Protein 2FFJ (pdb70)

Sequence (530 aa):
PSCLLGRVYYEAKLVTDDEDLISQCVDESLKILAENINAHLATRIHRRVYEILGVEDPYAEVKARANEVARQVLPLAKEIVEGSDDPFKTAVIVSIVGNNFDYVVEEEFRDFLKRKVQEGLKINDTERIKELSSGKVVYLTDNAGEIFFDTLLKEIKRRCEKLTAVVRGRPIISDATIEDARLARVDKIADELLTNGKGAIGIIDELPDETRKALEEADLIVAKGANYECLSLKPIAFLLTAKCEPVARDIGVNVGDVAKVVECPSCLLGRVYYEAKLVTDDEDLISQCVDESLKILAENINAHLATRIHRRVYEILGVEDPYAEVKARANEVARQVLPLAKEIVEGSDDPFKTAVIVSIVGNNFHKVVEEEFRDFLKRKVQEGLKINDTERIKELSSGKVVYLTDNAGEIFFDTLLKEIKRRCEKLTAVVRGRPIISDATIEDARLARVDKIADELLTNGKGAIGIIDELPDETRKALEEADLIVAKGANYECLSDGSLKPIAFLLTAKCEPVARDIGVNVGDVAKVVE

InterPro domains:
  IPR002791 Damage-control phosphatase ARMT1-like, metal-binding domain [PF01937] (5-283)
  IPR014444 Damage-control phosphatase PH1575-like [PIRSF006593] (1-286)
  IPR036075 Damage-control phosphatase ARMT1-like, metal-binding domain superfamily [SSF111321] (7-285)
  IPR053682 Damage-control phosphatase [NF041594] (1-286)

B-factor: mean 51.16, std 8.53, range [28.58, 120.15]

CATH classification: 1.10.8.380 (+2 more: 1.10.285.20, 3.40.50.10880)

Organism: Archaeoglobus fulgidus (strain ATCC 49558 / DSM 4304 / JCM 9628 / NBRC 100126 / VC-16) (NCBI:txid224325)

Radius of gyration: 25.22 Å; Cα contacts (8 Å, |Δi|>4): 1005; chains: 2; bounding box: 49×63×75 Å

Solvent-accessible surface area: 22291 Å² total

Structure (mmCIF, N/CA/C/O backbone):
data_2FFJ
#
_entry.id   2FFJ
#
_cell.length_a   68.806
_cell.length_b   80.677
_cell.length_c   120.868
_cell.angle_alpha   90.000
_cell.angle_beta   90.000
_cell.angle_gamma   90.000
#
_symmetry.space_group_name_H-M   'P 21 21 21'
#
loop_
_entity.id
_entity.type
_entity.pdbx_description
1 polymer 'conserved hypothetical protein'
2 non-polymer 'CHLORIDE ION'
3 non-polymer 'SULFATE ION'
4 water water
#
loop_
_atom_site.group_PDB
_atom_site.id
_atom_site.type_symbol
_atom_site.label_atom_id
_atom_site.label_alt_id
_atom_site.label_comp_id
_atom_site.label_asym_id
_atom_site.label_entity_id
_atom_site.label_seq_id
_atom_site.pdbx_PDB_ins_code
_atom_site.Cartn_x
_atom_site.Cartn_y
_atom_site.Cartn_z
_atom_site.occupancy
_atom_site.B_iso_or_equiv
_atom_site.auth_seq_id
_atom_site.auth_comp_id
_atom_site.auth_asym_id
_atom_site.auth_atom_id
_atom_site.pdbx_PDB_model_num
ATOM 1 C C . CYS A 1 19 ? 6.645 4.083 90.944 1.00 65.38 7 CYS A C 1
ATOM 2 O O . CYS A 1 19 ? 7.497 4.126 91.842 1.00 66.91 7 CYS A O 1
ATOM 3 N N . PRO A 1 20 ? 6.430 2.984 90.190 1.00 64.58 8 PRO A N 1
ATOM 4 C CA . PRO A 1 20 ? 5.877 3.037 88.814 1.00 62.36 8 PRO A CA 1
ATOM 5 C C . PRO A 1 20 ? 4.439 3.583 88.797 1.00 61.44 8 PRO A C 1
ATOM 6 O O . PRO A 1 20 ? 4.132 4.531 88.076 1.00 59.49 8 PRO A O 1
ATOM 10 N N . SER A 1 21 ? 3.566 2.997 89.611 1.00 60.84 9 SER A N 1
ATOM 11 C CA . SER A 1 21 ? 2.224 3.547 89.811 1.00 59.17 9 SER A CA 1
ATOM 12 C C . SER A 1 21 ? 2.245 5.012 90.338 1.00 57.62 9 SER A C 1
ATOM 13 O O . SER A 1 21 ? 1.686 5.884 89.684 1.00 58.03 9 SER A O 1
ATOM 16 N N . CYS A 1 22 ? 2.884 5.262 91.487 1.00 55.39 10 CYS A N 1
ATOM 17 C CA . CYS A 1 22 ? 3.067 6.609 92.073 1.00 57.35 10 CYS A CA 1
ATOM 18 C C . CYS A 1 22 ? 3.628 7.591 91.074 1.00 54.33 10 CYS A C 1
ATOM 19 O O . CYS A 1 22 ? 3.206 8.736 91.023 1.00 54.14 10 CYS A O 1
ATOM 22 N N . LEU A 1 23 ? 4.610 7.136 90.300 1.00 53.60 11 LEU A N 1
ATOM 23 C CA . LEU A 1 23 ? 5.225 7.954 89.250 1.00 52.40 11 LEU A CA 1
ATOM 24 C C . LEU A 1 23 ? 4.164 8.467 88.310 1.00 51.43 11 LEU A C 1
ATOM 25 O O . LEU A 1 23 ? 4.089 9.656 88.023 1.00 51.09 11 LEU A O 1
ATOM 30 N N . LEU A 1 24 ? 3.302 7.567 87.871 1.00 51.45 12 LEU A N 1
ATOM 31 C CA . LEU A 1 24 ? 2.295 7.918 86.905 1.00 49.96 12 LEU A CA 1
ATOM 32 C C . LEU A 1 24 ? 1.350 8.911 87.518 1.00 48.49 12 LEU A C 1
ATOM 33 O O . LEU A 1 24 ? 0.970 9.841 86.832 1.00 48.82 12 LEU A O 1
ATOM 38 N N . GLY A 1 25 ? 1.000 8.743 88.793 1.00 46.90 13 GLY A N 1
ATOM 39 C CA . GLY A 1 25 ? 0.170 9.724 89.496 1.00 48.49 13 GLY A CA 1
ATOM 40 C C . GLY A 1 25 ? 0.869 11.061 89.593 1.00 49.35 13 GLY A C 1
ATOM 41 O O . GLY A 1 25 ? 0.273 12.117 89.464 1.00 50.81 13 GLY A O 1
ATOM 42 N N . ARG A 1 26 ? 2.159 11.005 89.816 1.00 50.05 14 ARG A N 1
ATOM 43 C CA . ARG A 1 26 ? 2.957 12.213 89.943 1.00 52.57 14 ARG A CA 1
ATOM 44 C C . ARG A 1 26 ? 3.018 12.960 88.612 1.00 50.67 14 ARG A C 1
ATOM 45 O O . ARG A 1 26 ? 2.992 14.178 88.586 1.00 52.64 14 ARG A O 1
ATOM 53 N N . VAL A 1 27 ? 3.051 12.225 87.511 1.00 49.71 15 VAL A N 1
ATOM 54 C CA . VAL A 1 27 ? 3.017 12.847 86.169 1.00 49.70 15 VAL A CA 1
ATOM 55 C C . VAL A 1 27 ? 1.748 13.632 85.948 1.00 48.99 15 VAL A C 1
ATOM 56 O O . VAL A 1 27 ? 1.775 14.763 85.473 1.00 48.94 15 VAL A O 1
ATOM 60 N N . TYR A 1 28 ? 0.642 13.039 86.362 1.00 49.16 16 TYR A N 1
ATOM 61 C CA . TYR A 1 28 ? -0.642 13.688 86.262 1.00 48.37 16 TYR A CA 1
ATOM 62 C C . TYR A 1 28 ? -0.704 14.963 87.103 1.00 48.04 16 TYR A C 1
ATOM 63 O O . TYR A 1 28 ? -1.168 15.996 86.608 1.00 48.34 16 TYR A O 1
ATOM 72 N N . TYR A 1 29 ? -0.214 14.880 88.338 1.00 46.94 17 TYR A N 1
ATOM 73 C CA . TYR A 1 29 ? -0.106 16.023 89.268 1.00 47.65 17 TYR A CA 1
ATOM 74 C C . TYR A 1 29 ? 0.712 17.206 88.732 1.00 47.58 17 TYR A C 1
ATOM 75 O O . TYR A 1 29 ? 0.224 18.323 88.755 1.00 47.87 17 TYR A O 1
ATOM 84 N N . GLU A 1 30 ? 1.936 16.945 88.268 1.00 47.39 18 GLU A N 1
ATOM 85 C CA . GLU A 1 30 ? 2.806 17.934 87.575 1.00 49.10 18 GLU A CA 1
ATOM 86 C C . GLU A 1 30 ? 2.134 18.643 86.421 1.00 49.54 18 GLU A C 1
ATOM 87 O O . GLU A 1 30 ? 2.198 19.867 86.279 1.00 52.60 18 GLU A O 1
ATOM 93 N N . ALA A 1 31 ? 1.570 17.850 85.540 1.00 48.44 19 ALA A N 1
ATOM 94 C CA . ALA A 1 31 ? 0.900 18.387 84.398 1.00 48.61 19 ALA A CA 1
ATOM 95 C C . ALA A 1 31 ? -0.203 19.352 84.869 1.00 45.93 19 ALA A C 1
ATOM 96 O O . ALA A 1 31 ? -0.291 20.486 84.399 1.00 44.92 19 ALA A O 1
ATOM 98 N N . LYS A 1 32 ? -0.985 18.919 85.847 1.00 44.82 20 LYS A N 1
ATOM 99 C CA . LYS A 1 32 ? -2.059 19.744 86.391 1.00 44.53 20 LYS A CA 1
ATOM 100 C C . LYS A 1 32 ? -1.564 20.981 87.145 1.00 43.91 20 LYS A C 1
ATOM 101 O O . LYS A 1 32 ? -2.289 21.977 87.260 1.00 45.36 20 LYS A O 1
ATOM 105 N N . LEU A 1 33 ? -0.331 20.956 87.624 1.00 45.93 21 LEU A N 1
ATOM 106 C CA . LEU A 1 33 ? 0.271 22.182 88.174 1.00 46.91 21 LEU A CA 1
ATOM 107 C C . LEU A 1 33 ? 0.465 23.253 87.106 1.00 45.95 21 LEU A C 1
ATOM 108 O O . LEU A 1 33 ? 0.371 24.436 87.404 1.00 46.43 21 LEU A O 1
ATOM 113 N N . VAL A 1 34 ? 0.766 22.830 85.882 1.00 46.73 22 VAL A N 1
ATOM 114 C CA . VAL A 1 34 ? 1.130 23.740 84.805 1.00 46.97 22 VAL A CA 1
ATOM 115 C C . VAL A 1 34 ? -0.072 24.157 83.988 1.00 47.69 22 VAL A C 1
ATOM 116 O O . VAL A 1 34 ? -0.232 25.332 83.698 1.00 48.99 22 VAL A O 1
ATOM 120 N N . THR A 1 35 ? -0.907 23.197 83.608 1.00 49.08 23 THR A N 1
ATOM 121 C CA . THR A 1 35 ? -1.877 23.425 82.550 1.00 50.15 23 THR A CA 1
ATOM 122 C C . THR A 1 35 ? -3.220 22.771 82.787 1.00 51.51 23 THR A C 1
ATOM 123 O O . THR A 1 35 ? -3.364 21.835 83.580 1.00 51.71 23 THR A O 1
ATOM 127 N N . ASP A 1 36 ? -4.194 23.256 82.033 1.00 52.76 24 ASP A N 1
ATOM 128 C CA . ASP A 1 36 ? -5.523 22.649 81.983 1.00 54.47 24 ASP A CA 1
ATOM 129 C C . ASP A 1 36 ? -5.845 21.947 80.666 1.00 52.30 24 ASP A C 1
ATOM 130 O O . ASP A 1 36 ? -6.856 21.294 80.573 1.00 51.78 24 ASP A O 1
ATOM 135 N N . ASP A 1 37 ? -4.987 22.090 79.657 1.00 51.40 25 ASP A N 1
ATOM 136 C CA . ASP A 1 37 ? -5.219 21.449 78.371 1.00 50.35 25 ASP A CA 1
ATOM 137 C C . ASP A 1 37 ? -5.211 19.917 78.584 1.00 47.82 25 ASP A C 1
ATOM 138 O O . ASP A 1 37 ? -4.215 19.320 78.996 1.00 46.95 25 ASP A O 1
ATOM 143 N N . GLU A 1 38 ? -6.345 19.294 78.310 1.00 46.51 26 GLU A N 1
ATOM 144 C CA . GLU A 1 38 ? -6.454 17.874 78.522 1.00 46.62 26 GLU A CA 1
ATOM 145 C C . GLU A 1 38 ? -5.627 17.123 77.495 1.00 45.35 26 GLU A C 1
ATOM 146 O O . GLU A 1 38 ? -5.037 16.099 77.823 1.00 47.70 26 GLU A O 1
ATOM 152 N N . ASP A 1 39 ? -5.537 17.659 76.281 1.00 45.38 27 ASP A N 1
ATOM 153 C CA . ASP A 1 39 ? -4.630 17.126 75.273 1.00 45.74 27 ASP A CA 1
ATOM 154 C C . ASP A 1 39 ? -3.200 16.998 75.800 1.00 46.23 27 ASP A C 1
ATOM 155 O O . ASP A 1 39 ? -2.612 15.924 75.737 1.00 47.28 27 ASP A O 1
ATOM 160 N N . LEU A 1 40 ? -2.664 18.052 76.388 1.00 47.45 28 LEU A N 1
ATOM 161 C CA . LEU A 1 40 ? -1.314 17.991 76.943 1.00 47.70 28 LEU A CA 1
ATOM 162 C C . LEU A 1 40 ? -1.214 17.047 78.123 1.00 47.96 28 LEU A C 1
ATOM 163 O O . LEU A 1 40 ? -0.228 16.321 78.269 1.00 49.38 28 LEU A O 1
ATOM 168 N N . ILE A 1 41 ? -2.191 17.108 79.012 1.00 47.04 29 ILE A N 1
ATOM 169 C CA . ILE A 1 41 ? -2.130 16.263 80.198 1.00 48.77 29 ILE A CA 1
ATOM 170 C C . ILE A 1 41 ? -2.128 14.806 79.788 1.00 48.30 29 ILE A C 1
ATOM 171 O O . ILE A 1 41 ? -1.292 14.019 80.244 1.00 47.56 29 ILE A O 1
ATOM 176 N N . SER A 1 42 ? -3.040 14.449 78.898 1.00 48.26 30 SER A N 1
ATOM 177 C CA . SER A 1 42 ? -3.127 13.055 78.491 1.00 48.91 30 SER A CA 1
ATOM 178 C C . SER A 1 42 ? -1.905 12.672 77.625 1.00 48.69 30 SER A C 1
ATOM 179 O O . SER A 1 42 ? -1.425 11.541 77.675 1.00 50.89 30 SER A O 1
ATOM 182 N N . GLN A 1 43 ? -1.360 13.615 76.874 1.00 46.98 31 GLN A N 1
ATOM 183 C CA . GLN A 1 43 ? -0.133 13.330 76.161 1.00 46.53 31 GLN A CA 1
ATOM 184 C C . GLN A 1 43 ? 1.005 13.001 77.159 1.00 47.27 31 GLN A C 1
ATOM 185 O O . GLN A 1 43 ? 1.779 12.058 76.955 1.00 48.90 31 GLN A O 1
ATOM 191 N N . CYS A 1 44 ? 1.092 13.745 78.248 1.00 44.65 32 CYS A N 1
ATOM 192 C CA . CYS A 1 44 ? 2.069 13.425 79.279 1.00 46.50 32 CYS A CA 1
ATOM 193 C C . CYS A 1 44 ? 1.887 12.011 79.830 1.00 47.86 32 CYS A C 1
ATOM 194 O O . CYS A 1 44 ? 2.824 11.230 79.900 1.00 49.65 32 CYS A O 1
ATOM 197 N N . VAL A 1 45 ? 0.673 11.680 80.213 1.00 47.99 33 VAL A N 1
ATOM 198 C CA . VAL A 1 45 ? 0.422 10.406 80.839 1.00 46.56 33 VAL A CA 1
ATOM 199 C C . VAL A 1 45 ? 0.640 9.320 79.815 1.00 45.38 33 VAL A C 1
ATOM 200 O O . VAL A 1 45 ? 1.192 8.298 80.130 1.00 45.42 33 VAL A O 1
ATOM 204 N N . ASP A 1 46 ? 0.200 9.537 78.588 1.00 46.06 34 ASP A N 1
ATOM 205 C CA . ASP A 1 46 ? 0.284 8.500 77.563 1.00 47.83 34 ASP A CA 1
ATOM 206 C C . ASP A 1 46 ? 1.713 8.194 77.151 1.00 48.89 34 ASP A C 1
ATOM 207 O O . ASP A 1 46 ? 2.112 7.019 77.040 1.00 50.69 34 ASP A O 1
ATOM 212 N N . GLU A 1 47 ? 2.505 9.235 76.978 1.00 49.68 35 GLU A N 1
ATOM 213 C CA . GLU A 1 47 ? 3.911 9.047 76.694 1.00 50.88 35 GLU A CA 1
ATOM 214 C C . GLU A 1 47 ? 4.687 8.438 77.853 1.00 50.64 35 GLU A C 1
ATOM 215 O O . GLU A 1 47 ? 5.621 7.678 77.621 1.00 50.41 35 GLU A O 1
ATOM 221 N N . SER A 1 48 ? 4.268 8.720 79.085 1.00 48.87 36 SER A N 1
ATOM 222 C CA . SER A 1 48 ? 4.845 8.073 80.249 1.00 50.45 36 SER A CA 1
ATOM 223 C C . SER A 1 48 ? 4.517 6.590 80.281 1.00 49.59 36 SER A C 1
ATOM 224 O O . SER A 1 48 ? 5.394 5.776 80.553 1.00 50.98 36 SER A O 1
ATOM 227 N N . LEU A 1 49 ? 3.277 6.241 79.978 1.00 48.63 37 LEU A N 1
ATOM 228 C CA . LEU A 1 49 ? 2.877 4.831 79.916 1.00 49.73 37 LEU A CA 1
ATOM 229 C C . LEU A 1 49 ? 3.716 4.059 78.915 1.00 48.20 37 LEU A C 1
ATOM 230 O O . LEU A 1 49 ? 4.126 2.926 79.145 1.00 48.32 37 LEU A O 1
ATOM 235 N N . LYS A 1 50 ? 3.944 4.682 77.779 1.00 46.72 38 LYS A N 1
ATOM 236 C CA . LYS A 1 50 ? 4.752 4.056 76.730 1.00 48.58 38 LYS A CA 1
ATOM 237 C C . LYS A 1 50 ? 6.178 3.729 77.203 1.00 46.39 38 LYS A C 1
ATOM 238 O O . LYS A 1 50 ? 6.711 2.659 76.944 1.00 46.37 38 LYS A O 1
ATOM 242 N N . ILE A 1 51 ? 6.767 4.648 77.946 1.00 46.33 39 ILE A N 1
ATOM 243 C CA . ILE A 1 51 ? 8.124 4.458 78.442 1.00 46.60 39 ILE A CA 1
ATOM 244 C C . ILE A 1 51 ? 8.171 3.416 79.552 1.00 47.90 39 ILE A C 1
ATOM 245 O O . ILE A 1 51 ? 9.065 2.574 79.548 1.00 51.27 39 ILE A O 1
ATOM 250 N N . LEU A 1 52 ? 7.194 3.425 80.458 1.00 47.27 40 LEU A N 1
ATOM 251 C CA . LEU A 1 52 ? 7.119 2.411 81.498 1.00 47.59 40 LEU A CA 1
ATOM 252 C C . LEU A 1 52 ? 6.986 1.020 80.910 1.00 46.48 40 LEU A C 1
ATOM 253 O O . LEU A 1 52 ? 7.638 0.094 81.380 1.00 44.93 40 LEU A O 1
ATOM 258 N N . ALA A 1 53 ? 6.167 0.903 79.867 1.00 47.82 41 ALA A N 1
ATOM 259 C CA . ALA A 1 53 ? 5.908 -0.365 79.181 1.00 48.48 41 ALA A CA 1
ATOM 260 C C . ALA A 1 53 ? 7.143 -0.943 78.520 1.00 49.76 41 ALA A C 1
ATOM 261 O O . ALA A 1 53 ? 7.367 -2.154 78.560 1.00 49.40 41 ALA A O 1
ATOM 263 N N . GLU A 1 54 ? 7.916 -0.076 77.875 1.00 52.14 42 GLU A N 1
ATOM 264 C CA . GLU A 1 54 ? 9.178 -0.484 77.244 1.00 53.10 42 GLU A CA 1
ATOM 265 C C . GLU A 1 54 ? 10.263 -0.890 78.267 1.00 54.07 42 GLU A C 1
ATOM 266 O O . GLU A 1 54 ? 10.927 -1.880 78.061 1.00 55.13 42 GLU A O 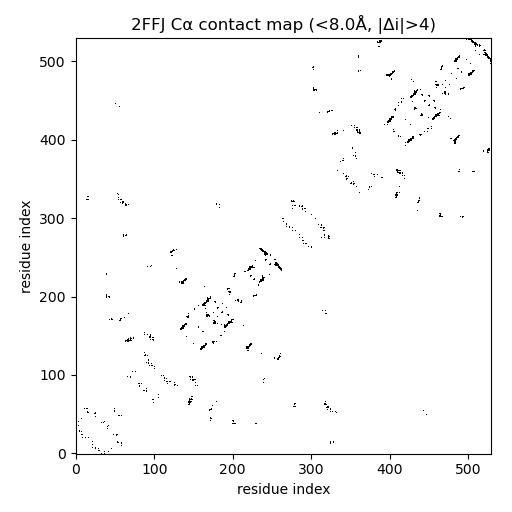1
ATOM 268 N N . ASN A 1 55 ? 10.426 -0.166 79.374 1.00 56.31 43 ASN A N 1
ATOM 269 C CA . ASN A 1 55 ? 11.541 -0.449 80.318 1.00 55.84 43 ASN A CA 1
ATOM 270 C C . ASN A 1 55 ? 11.102 -0.964 81.698 1.00 55.60 43 ASN A C 1
ATOM 271 O O . ASN A 1 55 ? 11.019 -2.180 81.920 1.00 55.17 43 ASN A O 1
ATOM 273 N N . ILE A 1 61 ? 10.767 2.155 90.587 1.00 62.54 49 ILE A N 1
ATOM 274 C CA . ILE A 1 61 ? 11.259 2.793 89.350 1.00 63.86 49 ILE A CA 1
ATOM 275 C C . ILE A 1 61 ? 12.711 3.271 89.497 1.00 65.06 49 ILE A C 1
ATOM 276 O O . ILE A 1 61 ? 13.072 3.952 90.454 1.00 66.40 49 ILE A O 1
ATOM 278 N N . ASN A 1 62 ? 13.532 2.874 88.533 1.00 65.44 50 ASN A N 1
ATOM 279 C CA . ASN A 1 62 ? 14.914 3.341 88.337 1.00 64.27 50 ASN A CA 1
ATOM 280 C C . ASN A 1 62 ? 15.050 4.897 88.378 1.00 62.96 50 ASN A C 1
ATOM 281 O O . ASN A 1 62 ? 14.080 5.612 88.118 1.00 61.19 50 ASN A O 1
ATOM 286 N N . ALA A 1 63 ? 16.231 5.421 88.728 1.00 61.87 51 ALA A N 1
ATOM 287 C CA . ALA A 1 63 ? 16.487 6.886 88.653 1.00 60.14 51 ALA A CA 1
ATOM 288 C C . ALA A 1 63 ? 16.572 7.352 87.198 1.00 58.76 51 ALA A C 1
ATOM 289 O O . ALA A 1 63 ? 16.014 8.393 86.854 1.00 59.55 51 ALA A O 1
ATOM 291 N N . HIS A 1 64 ? 17.253 6.564 86.353 1.00 56.13 52 HIS A N 1
ATOM 292 C CA . HIS A 1 64 ? 17.356 6.857 84.910 1.00 53.08 52 HIS A CA 1
ATOM 293 C C . HIS A 1 64 ? 15.958 6.891 84.273 1.00 50.67 52 HIS A C 1
ATOM 294 O O . HIS A 1 64 ? 15.681 7.779 83.494 1.00 48.40 52 HIS A O 1
ATOM 297 N N . LEU A 1 65 ? 15.072 5.970 84.641 1.00 49.33 53 LEU A N 1
ATOM 298 C CA . LEU A 1 65 ? 13.733 5.958 84.062 1.00 48.70 53 LEU A CA 1
ATOM 299 C C . LEU A 1 65 ? 12.865 7.138 84.534 1.00 48.53 53 LEU A C 1
ATOM 300 O O . LEU A 1 65 ? 12.263 7.842 83.711 1.00 47.52 53 LEU A O 1
ATOM 305 N N . ALA A 1 66 ? 12.799 7.372 85.845 1.00 47.66 54 ALA A N 1
ATOM 306 C CA . ALA A 1 66 ? 12.015 8.496 86.342 1.00 47.72 54 ALA A CA 1
ATOM 307 C C . ALA A 1 66 ? 12.536 9.821 85.738 1.00 47.39 54 ALA A C 1
ATOM 308 O O . ALA A 1 66 ? 11.756 10.705 85.342 1.00 45.98 54 ALA A O 1
ATOM 310 N N . THR A 1 67 ? 13.860 9.952 85.651 1.00 45.89 55 THR A N 1
ATOM 311 C CA . THR A 1 67 ? 14.422 11.164 85.090 1.00 44.39 55 THR A CA 1
ATOM 312 C C . THR A 1 67 ? 13.973 11.328 83.642 1.00 46.46 55 THR A C 1
ATOM 313 O O . THR A 1 67 ? 13.452 12.374 83.240 1.00 47.46 55 THR A O 1
ATOM 317 N N . ARG A 1 68 ? 14.173 10.274 82.863 1.00 45.93 56 ARG A N 1
ATOM 318 C CA . ARG A 1 68 ? 13.751 10.265 81.469 1.00 46.19 56 ARG A CA 1
ATOM 319 C C . ARG A 1 68 ? 12.261 10.640 81.319 1.00 46.75 56 ARG A C 1
ATOM 320 O O . ARG A 1 68 ? 11.898 11.430 80.455 1.00 45.18 56 ARG A O 1
ATOM 328 N N . ILE A 1 69 ? 11.415 10.094 82.180 1.00 46.66 57 ILE A N 1
ATOM 329 C CA . ILE A 1 69 ? 9.989 10.368 82.107 1.00 47.10 57 ILE A CA 1
ATOM 330 C C . ILE A 1 69 ? 9.644 11.825 82.456 1.00 47.44 57 ILE A C 1
ATOM 331 O O . ILE A 1 69 ? 8.899 12.475 81.721 1.00 47.06 57 ILE A O 1
ATOM 336 N N . HIS A 1 70 ? 10.165 12.335 83.568 1.00 47.98 58 HIS A N 1
ATOM 337 C CA . HIS A 1 70 ? 9.916 13.743 83.930 1.00 47.07 58 HIS A CA 1
ATOM 338 C C . HIS A 1 70 ? 10.427 14.720 82.890 1.00 46.85 58 HIS A C 1
ATOM 339 O O . HIS A 1 70 ? 9.764 15.695 82.557 1.00 47.53 58 HIS A O 1
ATOM 346 N N . ARG A 1 71 ? 11.607 14.461 82.360 1.00 46.24 59 ARG A N 1
ATOM 347 C CA . ARG A 1 71 ? 12.112 15.332 81.328 1.00 46.20 59 ARG A CA 1
ATOM 348 C C . ARG A 1 71 ? 11.182 15.341 80.119 1.00 47.72 59 ARG A C 1
ATOM 349 O O . ARG A 1 71 ? 10.879 16.394 79.560 1.00 50.62 59 ARG A O 1
ATOM 357 N N . ARG A 1 72 ? 10.703 14.182 79.714 1.00 47.40 60 ARG A N 1
ATOM 358 C CA . ARG A 1 72 ? 9.832 14.182 78.560 1.00 49.18 60 ARG A CA 1
ATOM 359 C C . ARG A 1 72 ? 8.552 14.959 78.876 1.00 47.89 60 ARG A C 1
ATOM 360 O O . ARG A 1 72 ? 8.092 15.749 78.087 1.00 49.31 60 ARG A O 1
ATOM 368 N N . VAL A 1 73 ? 8.024 14.784 80.072 1.00 48.18 61 VAL A N 1
ATOM 369 C CA . VAL A 1 73 ? 6.795 15.444 80.461 1.00 47.06 61 VAL A CA 1
ATOM 370 C C . VAL A 1 73 ? 6.968 16.961 80.524 1.00 46.70 61 VAL A C 1
ATOM 371 O O . VAL A 1 73 ? 6.079 17.720 80.133 1.00 46.34 61 VAL A O 1
ATOM 375 N N . TYR A 1 74 ? 8.100 17.418 81.031 1.00 46.44 62 TYR A N 1
ATOM 376 C CA . TYR A 1 74 ? 8.329 18.850 81.064 1.00 46.12 62 TYR A CA 1
ATOM 377 C C . TYR A 1 74 ? 8.442 19.383 79.648 1.00 45.67 62 TYR A C 1
ATOM 378 O O . TYR A 1 74 ? 8.017 20.513 79.372 1.00 45.24 62 TYR A O 1
ATOM 387 N N . GLU A 1 75 ? 9.032 18.593 78.758 1.00 45.66 63 GLU A N 1
ATOM 388 C CA . GLU A 1 75 ? 9.182 19.023 77.379 1.00 47.31 63 GLU A CA 1
ATOM 389 C C . GLU A 1 75 ? 7.777 19.179 76.749 1.00 45.94 63 GLU A C 1
ATOM 390 O O . GLU A 1 75 ? 7.494 20.167 76.098 1.00 45.14 63 GLU A O 1
ATOM 394 N N . ILE A 1 76 ? 6.893 18.212 76.958 1.00 44.30 64 ILE A N 1
ATOM 395 C CA . ILE A 1 76 ? 5.572 18.299 76.372 1.00 44.43 64 ILE A CA 1
ATOM 396 C C . ILE A 1 76 ? 4.833 19.526 76.892 1.00 44.82 64 ILE A C 1
ATOM 397 O O . ILE A 1 76 ? 4.104 20.178 76.153 1.00 44.76 64 ILE A O 1
ATOM 402 N N . LEU A 1 77 ? 5.019 19.817 78.171 1.00 43.62 65 LEU A N 1
ATOM 403 C CA . LEU A 1 77 ? 4.354 20.947 78.814 1.00 44.33 65 LEU A CA 1
ATOM 404 C C . LEU A 1 77 ? 5.050 22.265 78.537 1.00 43.14 65 LEU A C 1
ATOM 405 O O . LEU A 1 77 ? 4.505 23.308 78.838 1.00 45.19 65 LEU A O 1
ATOM 410 N N . GLY A 1 78 ? 6.249 22.229 77.977 1.00 42.89 66 GLY A N 1
ATOM 411 C CA . GLY A 1 78 ? 6.990 23.457 77.729 1.00 43.37 66 GLY A CA 1
ATOM 412 C C . GLY A 1 78 ? 7.323 24.217 79.007 1.00 43.22 66 GLY A C 1
ATOM 413 O O . GLY A 1 78 ? 7.347 25.437 79.028 1.00 42.40 66 GLY A O 1
ATOM 414 N N . VAL A 1 79 ? 7.590 23.483 80.073 1.00 44.99 67 VAL A N 1
ATOM 415 C CA . VAL A 1 79 ? 7.844 24.069 81.393 1.00 45.00 67 VAL A CA 1
ATOM 416 C C . VAL A 1 79 ? 9.254 23.738 81.884 1.00 45.06 67 VAL A C 1
ATOM 417 O O . VAL A 1 79 ? 9.823 22.721 81.541 1.00 45.35 67 VAL A O 1
ATOM 421 N N . GLU A 1 80 ? 9.789 24.600 82.720 1.00 46.54 68 GLU A N 1
ATOM 422 C CA . GLU A 1 80 ? 11.107 24.416 83.298 1.00 49.69 68 GLU A CA 1
ATOM 423 C C . GLU A 1 80 ? 10.961 23.869 84.704 1.00 49.13 68 GLU A C 1
ATOM 424 O O . GLU A 1 80 ? 11.615 22.874 85.062 1.00 52.57 68 GLU A O 1
ATOM 430 N N . ASP A 1 81 ? 10.100 24.518 85.492 1.00 46.11 69 ASP A N 1
ATOM 431 C CA . ASP A 1 81 ? 9.859 24.127 86.880 1.00 44.09 69 ASP A CA 1
ATOM 432 C C . ASP A 1 81 ? 8.377 24.128 87.292 1.00 41.52 69 ASP A C 1
ATOM 433 O O . ASP A 1 81 ? 7.854 25.086 87.876 1.00 40.04 69 ASP A O 1
ATOM 438 N N . PRO A 1 82 ? 7.712 22.998 87.104 1.00 40.21 70 PRO A N 1
ATOM 439 C CA . PRO A 1 82 ? 6.309 22.968 87.533 1.00 38.82 70 PRO A CA 1
ATOM 440 C C . PRO A 1 82 ? 6.114 23.043 89.052 1.00 37.57 70 PRO A C 1
ATOM 441 O O . PRO A 1 82 ? 5.018 23.358 89.522 1.00 37.76 70 PRO A O 1
ATOM 445 N N . TYR A 1 83 ? 7.156 22.758 89.811 1.00 37.49 71 TYR A N 1
ATOM 446 C CA . TYR A 1 83 ? 7.063 22.720 91.258 1.00 39.21 71 TYR A CA 1
ATOM 447 C C . TYR A 1 83 ? 7.581 24.017 91.877 1.00 41.95 71 TYR A C 1
ATOM 448 O O . TYR A 1 83 ? 7.844 24.041 93.073 1.00 42.06 71 TYR A O 1
ATOM 457 N N . ALA A 1 84 ? 7.745 25.077 91.079 1.00 43.50 72 ALA A N 1
ATOM 458 C CA . ALA A 1 84 ? 8.362 26.317 91.551 1.00 43.94 72 ALA A CA 1
ATOM 459 C C . ALA A 1 84 ? 7.676 26.855 92.793 1.00 43.39 72 ALA A C 1
ATOM 460 O O . ALA A 1 84 ? 8.321 27.296 93.759 1.00 42.97 72 ALA A O 1
ATOM 462 N N . GLU A 1 85 ? 6.359 26.843 92.763 1.00 41.38 73 GLU A N 1
ATOM 463 C CA . GLU A 1 85 ? 5.613 27.406 93.863 1.00 42.39 73 GLU A CA 1
ATOM 464 C C . GLU A 1 85 ? 5.647 26.471 95.074 1.00 44.41 73 GLU A C 1
ATOM 465 O O . GLU A 1 85 ? 5.720 26.897 96.225 1.00 45.78 73 GLU A O 1
ATOM 471 N N . VAL A 1 86 ? 5.543 25.180 94.811 1.00 43.99 74 VAL A N 1
ATOM 472 C CA . VAL A 1 86 ? 5.516 24.184 95.877 1.00 43.31 74 VAL A CA 1
ATOM 473 C C . VAL A 1 86 ? 6.858 24.115 96.616 1.00 42.65 74 VAL A C 1
ATOM 474 O O . VAL A 1 86 ? 6.910 23.989 97.835 1.00 41.75 74 VAL A O 1
ATOM 478 N N . LYS A 1 87 ? 7.942 24.200 95.870 1.00 42.68 75 LYS A N 1
ATOM 479 C CA . LYS A 1 87 ? 9.250 24.342 96.474 1.00 43.18 75 LYS A CA 1
ATOM 480 C C . LYS A 1 87 ? 9.369 25.651 97.283 1.00 43.17 75 LYS A C 1
ATOM 481 O O . LYS A 1 87 ? 9.909 25.631 98.378 1.00 45.49 75 LYS A O 1
ATOM 487 N N . ALA A 1 88 ? 8.879 26.777 96.753 1.00 43.25 76 ALA A N 1
ATOM 488 C CA . ALA A 1 88 ? 9.006 28.063 97.462 1.00 44.56 76 ALA A CA 1
ATOM 489 C C . ALA A 1 88 ? 8.334 28.008 98.836 1.00 43.28 76 ALA A C 1
ATOM 490 O O . ALA A 1 88 ? 8.873 28.482 99.821 1.00 43.76 76 ALA A O 1
ATOM 492 N N . ARG A 1 89 ? 7.162 27.410 98.902 1.00 43.01 77 ARG A N 1
ATOM 493 C CA . ARG A 1 89 ? 6.446 27.299 100.172 1.00 43.95 77 ARG A CA 1
ATOM 494 C C . ARG A 1 89 ? 7.208 26.454 101.186 1.00 42.60 77 ARG A C 1
ATOM 495 O O . ARG A 1 89 ? 7.237 26.767 102.395 1.00 43.45 77 ARG A O 1
ATOM 503 N N . ALA A 1 90 ? 7.869 25.412 100.699 1.00 40.80 78 ALA A N 1
ATOM 504 C CA . ALA A 1 90 ? 8.679 24.570 101.595 1.00 41.93 78 ALA A CA 1
ATOM 505 C C . ALA A 1 90 ? 9.863 25.366 102.111 1.00 41.98 78 ALA A C 1
ATOM 506 O O . ALA A 1 90 ? 10.120 25.351 103.302 1.00 42.89 78 ALA A O 1
ATOM 508 N N . ASN A 1 91 ? 10.538 26.099 101.224 1.00 42.30 79 ASN A N 1
ATOM 509 C CA . ASN A 1 91 ? 11.583 27.026 101.652 1.00 41.34 79 ASN A CA 1
ATOM 510 C C . ASN A 1 91 ? 11.087 28.025 102.673 1.00 42.57 79 ASN A C 1
ATOM 511 O O . ASN A 1 91 ? 11.795 28.321 103.633 1.00 43.35 79 ASN A O 1
ATOM 516 N N . GLU A 1 92 ? 9.883 28.573 102.450 1.00 41.06 80 GLU A N 1
ATOM 517 C CA . GLU A 1 92 ? 9.354 29.613 103.325 1.00 39.65 80 GLU A CA 1
ATOM 518 C C . GLU A 1 92 ? 9.128 29.096 104.728 1.00 40.32 80 GLU A C 1
ATOM 519 O O . GLU A 1 92 ? 9.448 29.772 105.681 1.00 40.28 80 GLU A O 1
ATOM 525 N N . VAL A 1 93 ? 8.524 27.911 104.850 1.00 42.05 81 VAL A N 1
ATOM 526 C CA . VAL A 1 93 ? 8.216 27.345 106.165 1.00 41.05 81 VAL A CA 1
ATOM 527 C C . VAL A 1 93 ? 9.505 26.958 106.868 1.00 41.69 81 VAL A C 1
ATOM 528 O O . VAL A 1 93 ? 9.688 27.216 108.062 1.00 43.13 81 VAL A O 1
ATOM 532 N N . ALA A 1 94 ? 10.411 26.356 106.122 1.00 41.46 82 ALA A N 1
ATOM 533 C CA . ALA A 1 94 ? 11.725 26.015 106.640 1.00 42.93 82 ALA A CA 1
ATOM 534 C C . ALA A 1 94 ? 12.441 27.236 107.220 1.00 45.78 82 ALA A C 1
ATOM 535 O O . ALA A 1 94 ? 12.957 27.201 108.358 1.00 46.24 82 ALA A O 1
ATOM 537 N N . ARG A 1 95 ? 12.447 28.325 106.458 1.00 47.17 83 ARG A N 1
ATOM 538 C CA . ARG A 1 95 ? 13.032 29.567 106.934 1.00 46.74 83 ARG A CA 1
ATOM 539 C C . ARG A 1 95 ? 12.379 30.012 108.234 1.00 45.20 83 ARG A C 1
ATOM 540 O O . ARG A 1 95 ? 13.093 30.371 109.178 1.00 45.26 83 ARG A O 1
ATOM 548 N N . GLN A 1 96 ? 11.046 29.978 108.288 1.00 44.47 84 GLN A N 1
ATOM 549 C CA . GLN A 1 96 ? 10.309 30.401 109.498 1.00 45.69 84 GLN A CA 1
ATOM 550 C C . GLN A 1 96 ? 10.712 29.606 110.748 1.00 45.49 84 GLN A C 1
ATOM 551 O O . GLN A 1 96 ? 10.833 30.166 111.810 1.00 46.70 84 GLN A O 1
ATOM 557 N N . VAL A 1 97 ? 10.891 28.293 110.607 1.00 44.76 85 VAL A N 1
ATOM 558 C CA . VAL A 1 97 ? 11.077 27.418 111.765 1.00 43.61 85 VAL A CA 1
ATOM 559 C C . VAL A 1 97 ? 12.513 27.023 112.053 1.00 43.91 85 VAL A C 1
ATOM 560 O O . VAL A 1 97 ? 12.793 26.411 113.080 1.00 45.51 85 VAL A O 1
ATOM 564 N N . LEU A 1 98 ? 13.427 27.357 111.159 1.00 43.69 86 LEU A N 1
ATOM 565 C CA . LEU A 1 98 ? 14.797 26.905 111.316 1.00 42.85 86 LEU A CA 1
ATOM 566 C C . LEU A 1 98 ? 15.449 27.398 112.600 1.00 43.85 86 LEU A C 1
ATOM 567 O O . LEU A 1 98 ? 16.167 26.629 113.250 1.00 43.65 86 LEU A O 1
ATOM 572 N N . PRO A 1 99 ? 15.230 28.677 112.976 1.00 45.13 87 PRO A N 1
ATOM 573 C CA . PRO A 1 99 ? 15.784 29.124 114.265 1.00 46.09 87 PRO A CA 1
ATOM 574 C C . PRO A 1 99 ? 15.378 28.249 115.435 1.00 48.20 87 PRO A C 1
ATOM 575 O O . PRO A 1 99 ? 16.143 28.079 116.394 1.00 48.42 87 PRO A O 1
ATOM 579 N N . LEU A 1 100 ? 14.177 27.694 115.348 1.00 49.09 88 LEU A N 1
ATOM 580 C CA . LEU A 1 100 ? 13.660 26.815 116.383 1.00 48.97 88 LEU A CA 1
ATOM 581 C C . LEU A 1 100 ? 14.354 25.475 116.303 1.00 46.30 88 LEU A C 1
ATOM 582 O O . LEU A 1 100 ? 14.735 24.900 117.304 1.00 46.95 88 LEU A O 1
ATOM 587 N N . ALA A 1 101 ? 14.551 24.990 115.097 1.00 45.75 89 ALA A N 1
ATOM 588 C CA . ALA A 1 101 ? 15.288 23.748 114.902 1.00 45.17 89 ALA A CA 1
ATOM 589 C C . ALA A 1 101 ? 16.691 23.868 115.450 1.00 45.10 89 ALA A C 1
ATOM 590 O O . ALA A 1 101 ? 17.221 22.912 116.028 1.00 47.98 89 ALA A O 1
ATOM 592 N N . LYS A 1 102 ? 17.301 25.037 115.265 1.00 44.89 90 LYS A N 1
ATOM 593 C CA . LYS A 1 102 ? 18.640 25.283 115.781 1.00 44.17 90 LYS A CA 1
ATOM 594 C C . LYS A 1 102 ? 18.643 25.229 117.301 1.00 43.19 90 LYS A C 1
ATOM 595 O O . LYS A 1 102 ? 19.542 24.655 117.909 1.00 44.14 90 LYS A O 1
ATOM 601 N N . GLU A 1 103 ? 17.637 25.837 117.906 1.00 42.09 91 GLU A N 1
ATOM 602 C CA . GLU A 1 103 ? 17.462 25.789 119.337 1.00 42.46 91 GLU A CA 1
ATOM 603 C C . GLU A 1 103 ? 17.533 24.356 119.844 1.00 42.60 91 GLU A C 1
ATOM 604 O O . GLU A 1 103 ? 18.236 24.051 120.810 1.00 40.99 91 GLU A O 1
ATOM 610 N N . ILE A 1 104 ? 16.821 23.466 119.170 1.00 43.56 92 ILE A N 1
ATOM 611 C CA . ILE A 1 104 ? 16.769 22.078 119.613 1.00 44.35 92 ILE A CA 1
ATOM 612 C C . ILE A 1 104 ? 18.108 21.372 119.437 1.00 43.26 92 ILE A C 1
ATOM 613 O O . ILE A 1 104 ? 18.524 20.639 120.313 1.00 44.02 92 ILE A O 1
ATOM 618 N N . VAL A 1 105 ? 18.800 21.632 118.335 1.00 43.48 93 VAL A N 1
ATOM 619 C CA . VAL A 1 105 ? 20.141 21.068 118.118 1.00 43.67 93 VAL A CA 1
ATOM 620 C C . VAL A 1 105 ? 21.122 21.534 119.218 1.00 44.20 93 VAL A C 1
ATOM 621 O O . VAL A 1 105 ? 21.695 20.728 119.960 1.00 44.56 93 VAL A O 1
ATOM 625 N N . GLU A 1 106 ? 21.254 22.852 119.343 1.00 45.86 94 GLU A N 1
ATOM 626 C CA . GLU A 1 106 ? 22.159 23.493 120.293 1.00 46.28 94 GLU A CA 1
ATOM 627 C C . GLU A 1 106 ? 21.859 23.115 121.721 1.00 46.68 94 GLU A C 1
ATOM 628 O O . GLU A 1 106 ? 22.742 23.137 122.567 1.00 47.70 94 GLU A O 1
ATOM 634 N N . GLY A 1 107 ? 20.595 22.837 121.998 1.00 48.15 95 GLY A N 1
ATOM 635 C CA . GLY A 1 107 ? 20.152 22.498 123.341 1.00 47.92 95 GLY A CA 1
ATOM 636 C C . GLY A 1 107 ? 20.178 21.013 123.667 1.00 48.45 95 GLY A C 1
ATOM 637 O O . GLY A 1 107 ? 20.002 20.647 124.822 1.00 49.31 95 GLY A O 1
ATOM 638 N N . SER A 1 108 ? 20.393 20.154 122.675 1.00 48.51 96 SER A N 1
ATOM 639 C CA . SER A 1 108 ? 20.375 18.701 122.913 1.00 49.46 96 SER A CA 1
ATOM 640 C C . SER A 1 108 ? 21.666 18.186 123.527 1.00 50.17 96 SER A C 1
ATOM 641 O O . SER A 1 108 ? 22.703 18.856 123.464 1.00 52.15 96 SER A O 1
ATOM 644 N N . ASP A 1 109 ? 21.616 16.978 124.091 1.00 50.11 97 ASP A N 1
ATOM 645 C CA . ASP A 1 109 ? 22.829 16.350 124.655 1.00 49.80 97 ASP A CA 1
ATOM 646 C C . ASP A 1 109 ? 23.821 15.886 123.583 1.00 48.75 97 ASP A C 1
ATOM 647 O O . ASP A 1 109 ? 25.016 15.754 123.869 1.00 47.98 97 ASP A O 1
ATOM 652 N N . ASP A 1 110 ? 23.314 15.621 122.373 1.00 48.44 98 ASP A N 1
ATOM 653 C CA . ASP A 1 110 ? 24.122 15.154 121.236 1.00 46.80 98 ASP A CA 1
ATOM 654 C C . ASP A 1 110 ? 23.747 15.949 119.983 1.00 46.12 98 ASP A C 1
ATOM 655 O O . ASP A 1 110 ? 22.949 15.504 119.166 1.00 45.79 98 ASP A O 1
ATOM 660 N N . PRO A 1 111 ? 24.308 17.162 119.842 1.00 46.30 99 PRO A N 1
ATOM 661 C CA . PRO A 1 111 ? 23.912 18.055 118.749 1.00 46.05 99 PRO A CA 1
ATOM 662 C C . PRO A 1 111 ? 24.039 17.443 117.379 1.00 46.36 99 PRO A C 1
ATOM 663 O O . PRO A 1 111 ? 23.194 17.663 116.523 1.00 48.55 99 PRO A O 1
ATOM 667 N N . PHE A 1 112 ? 25.098 16.683 117.170 1.00 46.31 100 PHE A N 1
ATOM 668 C CA . PHE A 1 112 ? 25.337 16.081 115.884 1.00 47.06 100 PHE A CA 1
ATOM 669 C C . PHE A 1 112 ? 24.203 15.121 115.523 1.00 47.18 100 PHE A C 1
ATOM 670 O O . PHE A 1 112 ? 23.670 15.186 114.417 1.00 47.46 100 PHE A O 1
ATOM 678 N N . LYS A 1 113 ? 23.836 14.228 116.440 1.00 46.92 101 LYS A N 1
ATOM 679 C CA . LYS A 1 113 ? 22.735 13.301 116.166 1.00 46.02 101 LYS A CA 1
ATOM 680 C C . LYS A 1 113 ? 21.437 14.061 115.958 1.00 45.04 101 LYS A C 1
ATOM 681 O O . LYS A 1 113 ? 20.655 13.721 115.073 1.00 45.09 101 LYS A O 1
ATOM 687 N N . THR A 1 114 ? 21.206 15.086 116.773 1.00 44.25 102 THR A N 1
ATOM 688 C CA . THR A 1 114 ? 19.976 15.869 116.666 1.00 44.47 102 THR A CA 1
ATOM 689 C C . THR A 1 114 ? 19.952 16.602 115.334 1.00 44.33 102 THR A C 1
ATOM 690 O O . THR A 1 114 ? 18.907 16.674 114.670 1.00 46.59 102 THR A O 1
ATOM 694 N N . ALA A 1 115 ? 21.105 17.103 114.904 1.00 43.74 103 ALA A N 1
ATOM 695 C CA . ALA A 1 115 ? 21.206 17.707 113.563 1.00 43.47 103 ALA A CA 1
ATOM 696 C C . ALA A 1 115 ? 20.882 16.710 112.455 1.00 44.17 103 ALA A C 1
ATOM 697 O O . ALA A 1 115 ? 20.237 17.062 111.473 1.00 44.48 103 ALA A O 1
ATOM 699 N N . VAL A 1 116 ? 21.319 15.462 112.611 1.00 45.24 104 VAL A N 1
ATOM 700 C CA . VAL A 1 116 ? 20.969 14.426 111.644 1.00 44.91 104 VAL A CA 1
ATOM 701 C C . VAL A 1 116 ? 19.466 14.242 111.579 1.00 45.18 104 VAL A C 1
ATOM 702 O O . VAL A 1 116 ? 18.887 14.219 110.486 1.00 45.66 104 VAL A O 1
ATOM 706 N N . ILE A 1 117 ? 18.843 14.117 112.755 1.00 44.13 105 ILE A N 1
ATOM 707 C CA . ILE A 1 117 ? 17.410 13.883 112.831 1.00 44.02 105 ILE A CA 1
ATOM 708 C C . ILE A 1 117 ? 16.658 15.047 112.162 1.00 45.53 105 ILE A C 1
ATOM 709 O O . ILE A 1 117 ? 15.777 14.845 111.336 1.00 46.66 105 ILE A O 1
ATOM 714 N N . VAL A 1 118 ? 17.044 16.265 112.510 1.00 44.94 106 VAL A N 1
ATOM 715 C CA . VAL A 1 118 ? 16.456 17.458 111.918 1.00 45.02 106 VAL A CA 1
ATOM 716 C C . VAL A 1 118 ? 16.562 17.473 110.395 1.00 45.72 106 VAL A C 1
ATOM 717 O O . VAL A 1 118 ? 15.561 17.744 109.704 1.00 46.97 106 VAL A O 1
ATOM 721 N N . SER A 1 119 ? 17.744 17.156 109.859 1.00 44.21 107 SER A N 1
ATOM 722 C CA . SER A 1 119 ? 17.916 17.118 108.398 1.00 45.45 107 SER A CA 1
ATOM 723 C C . SER A 1 119 ? 16.944 16.118 107.720 1.00 46.45 107 SER A C 1
ATOM 724 O O . SER A 1 119 ? 16.479 16.338 106.591 1.00 45.79 107 SER A O 1
ATOM 727 N N . ILE A 1 120 ? 16.661 15.015 108.413 1.00 45.21 108 ILE A N 1
ATOM 728 C CA . ILE A 1 120 ? 15.795 13.978 107.881 1.00 43.74 108 ILE A CA 1
ATOM 729 C C . ILE A 1 120 ? 14.338 14.365 107.962 1.00 44.66 108 ILE A C 1
ATOM 730 O O . ILE A 1 120 ? 13.610 14.114 107.009 1.00 45.03 108 ILE A O 1
ATOM 735 N N . VAL A 1 121 ? 13.898 14.959 109.067 1.00 43.84 109 VAL A N 1
ATOM 736 C CA . VAL A 1 121 ? 12.452 15.113 109.272 1.00 46.48 109 VAL A CA 1
ATOM 737 C C . VAL A 1 121 ? 11.913 16.516 109.095 1.00 46.76 109 VAL A C 1
ATOM 738 O O . VAL A 1 121 ? 10.732 16.679 109.007 1.00 44.71 109 VAL A O 1
ATOM 742 N N . GLY A 1 122 ? 12.755 17.535 109.098 1.00 50.10 110 GLY A N 1
ATOM 743 C CA . GLY A 1 122 ? 12.246 18.915 109.154 1.00 50.85 110 GLY A CA 1
ATOM 744 C C . GLY A 1 122 ? 11.192 19.251 108.098 1.00 50.01 110 GLY A C 1
ATOM 745 O O . GLY A 1 122 ? 10.149 19.878 108.386 1.00 47.67 110 GLY A O 1
ATOM 746 N N . ASN A 1 123 ? 11.481 18.827 106.876 1.00 50.12 111 ASN A N 1
ATOM 747 C CA . ASN A 1 123 ? 10.606 19.056 105.743 1.00 51.65 111 ASN A CA 1
ATOM 748 C C . ASN A 1 123 ? 9.457 18.025 105.629 1.00 52.52 111 ASN A C 1
ATOM 749 O O . ASN A 1 123 ? 8.713 18.065 104.665 1.00 54.09 111 ASN A O 1
ATOM 754 N N . ASN A 1 124 ? 9.328 17.102 106.589 1.00 52.19 112 ASN A N 1
ATOM 755 C CA . ASN A 1 124 ? 8.189 16.186 106.642 1.00 51.42 112 ASN A CA 1
ATOM 756 C C . ASN A 1 124 ? 7.051 16.793 107.412 1.00 52.73 112 ASN A C 1
ATOM 757 O O . ASN A 1 124 ? 5.964 16.288 107.372 1.00 51.50 112 ASN A O 1
ATOM 762 N N . PHE A 1 125 ? 7.322 17.890 108.100 1.00 56.89 113 PHE A N 1
ATOM 763 C CA . PHE A 1 125 ? 6.321 18.646 108.850 1.00 58.55 113 PHE A CA 1
ATOM 764 C C . PHE A 1 125 ? 5.075 19.060 108.026 1.00 61.66 113 PHE A C 1
ATOM 765 O O . PHE A 1 125 ? 5.199 19.498 106.903 1.00 64.44 113 PHE A O 1
ATOM 773 N N . ASP A 1 126 ? 3.882 18.906 108.595 1.00 65.80 114 ASP A N 1
ATOM 774 C CA . ASP A 1 126 ? 2.609 19.250 107.929 1.00 68.81 114 ASP A CA 1
ATOM 775 C C . ASP A 1 126 ? 2.120 20.667 108.296 1.00 70.36 114 ASP A C 1
ATOM 776 O O . ASP A 1 126 ? 1.812 20.937 109.461 1.00 70.98 114 ASP A O 1
ATOM 781 N N . TYR A 1 127 ? 2.054 21.558 107.299 1.00 72.04 115 TYR A N 1
ATOM 782 C CA . TYR A 1 127 ? 1.382 22.871 107.411 1.00 70.92 115 TYR A CA 1
ATOM 783 C C . TYR A 1 127 ? 0.259 22.881 108.448 1.00 70.41 115 TYR A C 1
ATOM 784 O O . TYR A 1 127 ? -0.383 23.901 108.681 1.00 70.64 115 TYR A O 1
ATOM 787 N N . VAL A 1 134 ? 1.720 30.148 115.735 1.00 65.79 122 VAL A N 1
ATOM 788 C CA . VAL A 1 134 ? 1.099 29.570 114.555 1.00 67.18 122 VAL A CA 1
ATOM 789 C C . VAL A 1 134 ? 1.774 28.205 114.278 1.00 68.33 122 VAL A C 1
ATOM 790 O O . VAL A 1 134 ? 1.897 27.358 115.177 1.00 66.83 122 VAL A O 1
ATOM 792 N N . VAL A 1 135 ? 2.243 28.012 113.043 1.00 68.77 123 VAL A N 1
ATOM 793 C CA . VAL A 1 135 ? 2.917 26.795 112.662 1.00 68.27 123 VAL A CA 1
ATOM 794 C C . VAL A 1 135 ? 4.225 26.571 113.441 1.00 68.48 123 VAL A C 1
ATOM 795 O O . VAL A 1 135 ? 4.759 25.459 113.469 1.00 67.35 123 VAL A O 1
ATOM 797 N N . GLU A 1 136 ? 4.734 27.632 114.069 1.00 68.39 124 GLU A N 1
ATOM 798 C CA . GLU A 1 136 ? 6.017 27.588 114.771 1.00 67.55 124 GLU A CA 1
ATOM 799 C C . GLU A 1 136 ? 5.915 26.709 116.020 1.00 67.18 124 GLU A C 1
ATOM 800 O O . GLU A 1 136 ? 6.832 25.934 116.299 1.00 68.13 124 GLU A O 1
ATOM 806 N N . GLU A 1 137 ? 4.801 26.819 116.750 1.00 66.14 125 GLU A N 1
ATOM 807 C CA . GLU A 1 137 ? 4.571 26.003 117.952 1.00 64.61 125 GLU A CA 1
ATOM 808 C C . GLU A 1 137 ? 4.360 24.542 117.574 1.00 64.10 125 GLU A C 1
ATOM 809 O O . GLU A 1 137 ? 4.902 23.661 118.229 1.00 64.04 125 GLU A O 1
ATOM 811 N N . GLU A 1 138 ? 3.594 24.289 116.510 1.00 63.24 126 GLU A N 1
ATOM 812 C CA . GLU A 1 138 ? 3.279 22.912 116.091 1.00 61.85 126 GLU A CA 1
ATOM 813 C C . GLU A 1 138 ? 4.547 22.148 115.689 1.00 61.20 126 GLU A C 1
ATOM 814 O O . GLU A 1 138 ? 4.743 20.994 116.061 1.00 61.49 126 GLU A O 1
ATOM 816 N N . PHE A 1 139 ? 5.409 22.811 114.929 1.00 60.40 127 PHE A N 1
ATOM 817 C CA . PHE A 1 139 ? 6.701 22.246 114.517 1.00 58.08 127 PHE A CA 1
ATOM 818 C C . PHE A 1 139 ? 7.603 21.899 115.725 1.00 58.25 127 PHE A C 1
ATOM 819 O O . PHE A 1 139 ? 8.352 20.919 115.706 1.00 58.43 127 PHE A O 1
ATOM 827 N N . ARG A 1 140 ? 7.545 22.710 116.769 1.00 57.89 128 ARG A N 1
ATOM 828 C CA . ARG A 1 140 ? 8.315 22.419 117.981 1.00 58.68 128 ARG A CA 1
ATOM 829 C C . ARG A 1 140 ? 7.905 21.064 118.583 1.00 58.07 128 ARG A C 1
ATOM 830 O O . ARG A 1 140 ? 8.759 20.281 119.014 1.00 57.40 128 ARG A O 1
ATOM 838 N N . ASP A 1 141 ? 6.602 20.791 118.562 1.00 57.66 129 ASP A N 1
ATOM 839 C CA . ASP A 1 141 ? 6.054 19.526 119.038 1.00 57.55 129 ASP A CA 1
ATOM 840 C C . ASP A 1 141 ? 6.460 18.382 118.096 1.00 56.73 129 ASP A C 1
ATOM 841 O O . ASP A 1 141 ? 6.886 17.320 118.544 1.00 56.65 129 ASP A O 1
ATOM 846 N N . PHE A 1 142 ? 6.339 18.614 116.792 1.00 55.62 130 PHE A N 1
ATOM 847 C CA . PHE A 1 142 ? 6.659 17.608 115.807 1.00 55.24 130 PHE A CA 1
ATOM 848 C C . PHE A 1 142 ? 8.100 17.137 115.941 1.00 55.69 130 PHE A C 1
ATOM 849 O O . PHE A 1 142 ? 8.390 15.942 115.965 1.00 55.00 130 PHE A O 1
ATOM 857 N N . LEU A 1 143 ? 8.995 18.103 116.034 1.00 56.64 131 LEU A N 1
ATOM 858 C CA . LEU A 1 143 ? 10.413 17.840 116.042 1.00 57.57 131 LEU A CA 1
ATOM 859 C C . LEU A 1 143 ? 10.815 17.198 117.367 1.00 57.02 131 LEU A C 1
ATOM 860 O O . LEU A 1 143 ? 11.583 16.236 117.374 1.00 59.94 131 LEU A O 1
ATOM 865 N N . LYS A 1 144 ? 10.275 17.695 118.480 1.00 55.19 132 LYS A N 1
ATOM 866 C CA . LYS A 1 144 ? 10.497 17.039 119.776 1.00 54.64 132 LYS A CA 1
ATOM 867 C C . LYS A 1 144 ? 9.982 15.588 119.810 1.00 52.74 132 LYS A C 1
ATOM 868 O O . LYS A 1 144 ? 10.584 14.747 120.467 1.00 52.45 132 LYS A O 1
ATOM 872 N N . ARG A 1 145 ? 8.891 15.298 119.103 1.00 51.41 133 ARG A N 1
ATOM 873 C CA . ARG A 1 145 ? 8.365 13.937 119.015 1.00 52.25 133 ARG A CA 1
ATOM 874 C C . ARG A 1 145 ? 9.284 13.048 118.160 1.00 51.11 133 ARG A C 1
ATOM 875 O O . ARG A 1 145 ? 9.582 11.918 118.557 1.00 50.40 133 ARG A O 1
ATOM 883 N N . LYS A 1 146 ? 9.767 13.557 117.027 1.00 51.67 134 LYS A N 1
ATOM 884 C CA . LYS A 1 146 ? 10.656 12.758 116.180 1.00 52.59 134 LYS A CA 1
ATOM 885 C C . LYS A 1 146 ? 11.962 12.451 116.885 1.00 52.23 134 LYS A C 1
ATOM 886 O O . LYS A 1 146 ? 12.484 11.352 116.753 1.00 52.59 134 LYS A O 1
ATOM 892 N N . VAL A 1 147 ? 12.473 13.397 117.664 1.00 52.83 135 VAL A N 1
ATOM 893 C CA . VAL A 1 147 ? 13.690 13.150 118.444 1.00 53.25 135 VAL A CA 1
ATOM 894 C C . VAL A 1 147 ? 13.465 12.072 119.523 1.00 53.69 135 VAL A C 1
ATOM 895 O O . VAL A 1 147 ? 14.356 11.245 119.761 1.00 55.09 135 VAL A O 1
ATOM 899 N N . GLN A 1 148 ? 12.288 12.045 120.148 1.00 53.22 136 GLN A N 1
ATOM 900 C CA . GLN A 1 148 ? 11.999 10.998 121.118 1.00 53.82 136 GLN A CA 1
ATOM 901 C C . GLN A 1 148 ? 11.972 9.632 120.461 1.00 53.30 136 GLN A C 1
ATOM 902 O O . GLN A 1 148 ? 12.451 8.670 121.051 1.00 52.90 136 GLN A O 1
ATOM 908 N N . GLU A 1 149 ? 11.395 9.544 119.264 1.00 52.70 137 GLU A N 1
ATOM 909 C CA . GLU A 1 149 ? 11.342 8.289 118.527 1.00 53.50 137 GLU A CA 1
ATOM 910 C C . GLU A 1 149 ? 12.750 7.823 118.138 1.00 52.87 137 GLU A C 1
ATOM 911 O O . GLU A 1 149 ? 13.085 6.640 118.248 1.00 51.19 137 GLU A O 1
ATOM 917 N N . GLY A 1 150 ? 13.571 8.769 117.697 1.00 53.33 138 GLY A N 1
ATOM 918 C CA . GLY A 1 150 ? 14.953 8.489 117.331 1.00 53.29 138 GLY A CA 1
ATOM 919 C C . GLY A 1 150 ? 15.103 7.692 116.055 1.00 52.05 138 GLY A C 1
ATOM 920 O O . GLY A 1 150 ? 14.116 7.337 115.407 1.00 52.91 138 GLY A O 1
ATOM 921 N N . LEU A 1 151 ? 16.353 7.382 115.730 1.00 50.24 139 LEU A N 1
ATOM 922 C CA . LEU A 1 151 ? 16.708 6.655 114.521 1.00 48.30 139 LEU A CA 1
ATOM 923 C C . LEU A 1 151 ? 16.547 5.141 114.732 1.00 46.47 139 LEU A C 1
ATOM 924 O O . LEU A 1 151 ? 17.007 4.620 115.727 1.00 47.60 139 LEU A O 1
ATOM 929 N N . LYS A 1 152 ? 15.878 4.437 113.822 1.00 46.14 140 LYS A N 1
ATOM 930 C CA . LYS A 1 152 ? 15.801 2.992 113.923 1.00 45.73 140 LYS A CA 1
ATOM 931 C C . LYS A 1 152 ? 17.172 2.427 113.588 1.00 44.92 140 LYS A C 1
ATOM 932 O O . LYS A 1 152 ? 17.574 1.419 114.149 1.00 44.12 140 LYS A O 1
ATOM 938 N N . ILE A 1 153 ? 17.872 3.067 112.651 1.00 45.09 141 ILE A N 1
ATOM 939 C CA . ILE A 1 153 ? 19.274 2.775 112.413 1.00 45.92 141 ILE A CA 1
ATOM 940 C C . ILE A 1 153 ? 20.056 4.045 112.708 1.00 45.55 141 ILE A C 1
ATOM 941 O O . ILE A 1 153 ? 19.829 5.088 112.085 1.00 44.85 141 ILE A O 1
ATOM 946 N N . ASN A 1 154 ? 20.993 3.931 113.653 1.00 45.67 142 ASN A N 1
ATOM 947 C CA . ASN A 1 154 ? 21.681 5.075 114.245 1.00 44.41 142 ASN A CA 1
ATOM 948 C C . ASN A 1 154 ? 23.187 4.926 114.164 1.00 42.38 142 ASN A C 1
ATOM 949 O O . ASN A 1 154 ? 23.815 4.587 115.143 1.00 40.94 142 ASN A O 1
ATOM 954 N N . ASP A 1 155 ? 23.756 5.210 112.998 1.00 43.89 143 ASP A N 1
ATOM 955 C CA . ASP A 1 155 ? 25.208 5.162 112.794 1.00 44.23 143 ASP A CA 1
ATOM 956 C C . ASP A 1 155 ? 25.814 6.565 112.892 1.00 45.25 143 ASP A C 1
ATOM 957 O O . ASP A 1 155 ? 26.831 6.871 112.248 1.00 46.89 143 ASP A O 1
ATOM 962 N N . THR A 1 156 ? 25.200 7.429 113.692 1.00 46.11 144 THR A N 1
ATOM 963 C CA . THR A 1 156 ? 25.643 8.822 113.743 1.00 47.52 144 THR A CA 1
ATOM 964 C C . THR A 1 156 ? 27.020 9.012 114.332 1.00 47.15 144 THR A C 1
ATOM 965 O O . THR A 1 156 ? 27.710 9.944 113.929 1.00 48.98 144 THR A O 1
ATOM 969 N N . GLU A 1 157 ? 27.432 8.140 115.255 1.00 47.55 145 GLU A N 1
ATOM 970 C CA . GLU A 1 157 ? 28.765 8.278 115.841 1.00 48.70 145 GLU A CA 1
ATOM 971 C C . GLU A 1 157 ? 29.859 7.964 114.834 1.00 47.18 145 GLU A C 1
ATOM 972 O O . GLU A 1 157 ? 30.907 8.603 114.812 1.00 46.73 145 GLU A O 1
ATOM 978 N N . ARG A 1 158 ? 29.611 6.970 114.004 1.00 46.57 146 ARG A N 1
ATOM 979 C CA . ARG A 1 158 ? 30.496 6.671 112.909 1.00 47.35 146 ARG A CA 1
ATOM 980 C C . ARG A 1 158 ? 30.498 7.809 111.875 1.00 47.02 146 ARG A C 1
ATOM 981 O O . ARG A 1 158 ? 31.564 8.168 111.343 1.00 45.73 146 ARG A O 1
ATOM 989 N N . ILE A 1 159 ? 29.327 8.373 111.584 1.00 45.71 147 ILE A N 1
ATOM 990 C CA . ILE A 1 159 ? 29.257 9.497 110.634 1.00 47.17 147 ILE A CA 1
ATOM 991 C C . ILE A 1 159 ? 30.109 10.665 111.147 1.00 47.69 147 ILE A C 1
ATOM 992 O O . ILE A 1 159 ? 30.911 11.271 110.407 1.00 46.99 147 ILE A O 1
ATOM 997 N N . LYS A 1 160 ? 29.931 10.962 112.425 1.00 47.75 148 LYS A N 1
ATOM 998 C CA . LYS A 1 160 ? 30.702 12.002 113.074 1.00 48.84 148 LYS A CA 1
ATOM 999 C C . LYS A 1 160 ? 32.196 11.724 112.923 1.00 48.02 148 LYS A C 1
ATOM 1000 O O . LYS A 1 160 ? 32.958 12.629 112.624 1.00 47.39 148 LYS A O 1
ATOM 1006 N N . GLU A 1 161 ? 32.601 10.473 113.131 1.00 48.61 149 GLU A N 1
ATOM 1007 C CA . GLU A 1 161 ? 34.013 10.078 113.039 1.00 48.48 149 GLU A CA 1
ATOM 1008 C C . GLU A 1 161 ? 34.571 10.392 111.658 1.00 47.97 149 GLU A C 1
ATOM 1009 O O . GLU A 1 161 ? 35.604 11.043 111.524 1.00 48.39 149 GLU A O 1
ATOM 1015 N N . LEU A 1 162 ? 33.861 9.934 110.634 1.00 47.22 150 LEU A N 1
ATOM 1016 C CA . LEU A 1 162 ? 34.305 10.076 109.261 1.00 47.30 150 LEU A CA 1
ATOM 1017 C C . LEU A 1 162 ? 34.229 11.497 108.748 1.00 48.66 150 LEU A C 1
ATOM 1018 O O . LEU A 1 162 ? 34.829 11.792 107.715 1.00 48.53 150 LEU A O 1
ATOM 1023 N N . SER A 1 163 ? 33.503 12.372 109.452 1.00 49.38 151 SER A N 1
ATOM 1024 C CA . SER A 1 163 ? 33.358 13.764 109.030 1.00 49.36 151 SER A CA 1
ATOM 1025 C C . SER A 1 163 ? 34.647 14.603 109.178 1.00 50.05 151 SER A C 1
ATOM 1026 O O . SER A 1 163 ? 34.689 15.751 108.743 1.00 48.48 151 SER A O 1
ATOM 1029 N N . SER A 1 164 ? 35.700 14.035 109.764 1.00 49.93 152 SER A N 1
ATOM 1030 C CA . SER A 1 164 ? 36.986 14.711 109.805 1.00 50.70 152 SER A CA 1
ATOM 1031 C C . SER A 1 164 ? 37.645 14.873 108.423 1.00 50.01 152 SER A C 1
ATOM 1032 O O . SER A 1 164 ? 38.487 15.750 108.234 1.00 50.91 152 SER A O 1
ATOM 1035 N N . GLY A 1 165 ? 37.275 14.039 107.458 1.00 47.93 153 GLY A N 1
ATOM 1036 C CA . GLY A 1 165 ? 37.910 14.087 106.134 1.00 48.38 153 GLY A CA 1
ATOM 1037 C C . GLY A 1 165 ? 37.231 15.046 105.151 1.00 48.99 153 GLY A C 1
ATOM 1038 O O . GLY A 1 165 ? 36.532 15.988 105.552 1.00 49.34 153 GLY A O 1
ATOM 1039 N N . LYS A 1 166 ? 37.458 14.805 103.859 1.00 48.10 154 LYS A N 1
ATOM 1040 C CA . LYS A 1 166 ? 36.802 15.555 102.783 1.00 47.81 154 LYS A CA 1
ATOM 1041 C C . LYS A 1 166 ? 35.382 15.010 102.642 1.00 47.76 154 LYS A C 1
ATOM 1042 O O . LYS A 1 166 ? 35.206 13.828 102.349 1.00 48.58 154 LYS A O 1
ATOM 1047 N N . VAL A 1 167 ? 34.374 15.855 102.880 1.00 46.45 155 VAL A N 1
ATOM 1048 C CA . VAL A 1 167 ? 32.997 15.399 102.933 1.00 45.08 155 VAL A CA 1
ATOM 1049 C C . VAL A 1 167 ? 32.211 15.974 101.763 1.00 44.95 155 VAL A C 1
ATOM 1050 O O . VAL A 1 167 ? 32.346 17.148 101.435 1.00 45.55 155 VAL A O 1
ATOM 1054 N N . VAL A 1 168 ? 31.382 15.138 101.147 1.00 44.56 156 VAL A N 1
ATOM 1055 C CA . VAL A 1 168 ? 30.451 15.594 100.124 1.00 45.03 156 VAL A CA 1
ATOM 1056 C C . VAL A 1 168 ? 29.019 15.399 100.602 1.00 44.87 156 VAL A C 1
ATOM 1057 O O . VAL A 1 168 ? 28.624 14.289 100.981 1.00 45.94 156 VAL A O 1
ATOM 1061 N N . TYR A 1 169 ? 28.258 16.483 100.583 1.00 43.62 157 TYR A N 1
ATOM 1062 C CA . TYR A 1 169 ? 26.901 16.463 101.070 1.00 45.49 157 TYR A CA 1
ATOM 1063 C C . TYR A 1 169 ? 25.941 16.538 99.873 1.00 46.14 157 TYR A C 1
ATOM 1064 O O . TYR A 1 169 ? 25.802 17.572 99.230 1.00 45.36 157 TYR A O 1
ATOM 1073 N N . LEU A 1 170 ? 25.269 15.428 99.603 1.00 47.61 158 LEU A N 1
ATOM 1074 C CA . LEU A 1 170 ? 24.383 15.304 98.465 1.00 49.62 158 LEU A CA 1
ATOM 1075 C C . LEU A 1 170 ? 22.956 15.525 98.930 1.00 47.03 158 LEU A C 1
ATOM 1076 O O . LEU A 1 170 ? 22.357 14.689 99.584 1.00 48.70 158 LEU A O 1
ATOM 1081 N N . THR A 1 171 ? 22.411 16.667 98.561 1.00 46.99 159 THR A N 1
ATOM 1082 C CA . THR A 1 171 ? 21.088 17.086 99.003 1.00 46.47 159 THR A CA 1
ATOM 1083 C C . THR A 1 171 ? 19.946 16.382 98.284 1.00 46.18 159 THR A C 1
ATOM 1084 O O . THR A 1 171 ? 20.157 15.561 97.416 1.00 46.25 159 THR A O 1
ATOM 1088 N N . ASP A 1 172 ? 18.719 16.717 98.677 1.00 48.28 160 ASP A N 1
ATOM 1089 C CA . ASP A 1 172 ? 17.514 16.178 98.048 1.00 48.51 160 ASP A CA 1
ATOM 1090 C C . ASP A 1 172 ? 16.551 17.343 97.740 1.00 49.69 160 ASP A C 1
ATOM 1091 O O . ASP A 1 172 ? 16.766 18.033 96.748 1.00 51.11 160 ASP A O 1
ATOM 1096 N N . ASN A 1 173 ? 15.554 17.605 98.593 1.00 49.06 161 ASN A N 1
ATOM 1097 C CA . ASN A 1 173 ? 14.509 18.581 98.261 1.00 49.46 161 ASN A CA 1
ATOM 1098 C C . ASN A 1 173 ? 14.763 20.027 98.733 1.00 48.85 161 ASN A C 1
ATOM 1099 O O . ASN A 1 173 ? 15.556 20.270 99.637 1.00 50.07 161 ASN A O 1
ATOM 1104 N N . ALA A 1 174 ? 14.087 20.976 98.086 1.00 46.39 162 ALA A N 1
ATOM 1105 C CA . ALA A 1 174 ? 13.907 22.295 98.637 1.00 46.06 162 ALA A CA 1
ATOM 1106 C C . ALA A 1 174 ? 13.154 22.180 99.972 1.00 45.89 162 ALA A C 1
ATOM 1107 O O . ALA A 1 174 ? 12.557 21.150 100.280 1.00 45.81 162 ALA A O 1
ATOM 1109 N N . GLY A 1 175 ? 13.224 23.231 100.782 1.00 46.02 163 GLY A N 1
ATOM 1110 C CA . GLY A 1 175 ? 12.795 23.166 102.186 1.00 45.01 163 GLY A CA 1
ATOM 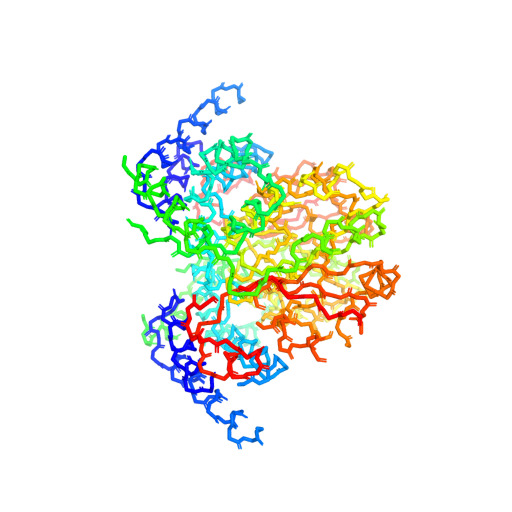1111 C C . GLY A 1 175 ? 13.789 22.370 103.017 1.00 46.05 163 GLY A C 1
ATOM 1112 O O . GLY A 1 175 ? 14.444 22.888 103.930 1.00 45.96 163 GLY A O 1
ATOM 1113 N N . GLU A 1 176 ? 13.886 21.086 102.704 1.00 45.34 164 GLU A N 1
ATOM 1114 C CA . GLU A 1 176 ? 14.807 20.199 103.372 1.00 45.34 164 GLU A CA 1
ATOM 1115 C C . GLU A 1 176 ? 16.229 20.781 103.399 1.00 45.37 164 GLU A C 1
ATOM 1116 O O . GLU A 1 176 ? 16.943 20.647 104.377 1.00 47.57 164 GLU A O 1
ATOM 1122 N N . ILE A 1 177 ? 16.635 21.458 102.341 1.00 44.59 165 ILE A N 1
ATOM 1123 C CA . ILE A 1 177 ? 18.005 21.953 102.273 1.00 44.70 165 ILE A CA 1
ATOM 1124 C C . ILE A 1 177 ? 18.303 23.003 103.339 1.00 45.68 165 ILE A C 1
ATOM 1125 O O . ILE A 1 177 ? 19.452 23.168 103.730 1.00 46.55 165 ILE A O 1
ATOM 1130 N N . PHE A 1 178 ? 17.287 23.727 103.791 1.00 46.61 166 PHE A N 1
ATOM 1131 C CA . PHE A 1 178 ? 17.444 24.612 104.954 1.00 47.53 166 PHE A CA 1
ATOM 1132 C C . PHE A 1 178 ? 17.794 23.820 106.221 1.00 47.50 166 PHE A C 1
ATOM 1133 O O . PHE A 1 178 ? 18.681 24.208 106.983 1.00 46.44 166 PHE A O 1
ATOM 1141 N N . PHE A 1 179 ? 17.112 22.699 106.434 1.00 47.45 167 PHE A N 1
ATOM 1142 C CA . PHE A 1 179 ? 17.421 21.847 107.580 1.00 47.20 167 PHE A CA 1
ATOM 1143 C C . PHE A 1 179 ? 18.787 21.202 107.415 1.00 46.88 167 PHE A C 1
ATOM 1144 O O . PHE A 1 179 ? 19.519 21.065 108.382 1.00 46.04 167 PHE A O 1
ATOM 1152 N N . ASP A 1 180 ? 19.162 20.857 106.182 1.00 46.19 168 ASP A N 1
ATOM 1153 C CA . ASP A 1 180 ? 20.493 20.292 105.936 1.00 45.22 168 ASP A CA 1
ATOM 1154 C C . ASP A 1 180 ? 21.606 21.241 106.419 1.00 44.80 168 ASP A C 1
ATOM 1155 O O . ASP A 1 180 ? 22.662 20.784 106.857 1.00 47.41 168 ASP A O 1
ATOM 1160 N N . THR A 1 181 ? 21.385 22.553 106.373 1.00 44.66 169 THR A N 1
ATOM 1161 C CA . THR A 1 181 ? 22.468 23.475 106.758 1.00 46.70 169 THR A CA 1
ATOM 1162 C C . THR A 1 181 ? 22.929 23.257 108.201 1.00 46.21 169 THR A C 1
ATOM 1163 O O . THR A 1 181 ? 24.090 23.449 108.498 1.00 44.46 169 THR A O 1
ATOM 1167 N N . LEU A 1 182 ? 22.012 22.847 109.078 1.00 48.04 170 LEU A N 1
ATOM 1168 C CA . LEU A 1 182 ? 22.349 22.550 110.461 1.00 48.17 170 LEU A CA 1
ATOM 1169 C C . LEU A 1 182 ? 23.359 21.424 110.551 1.00 49.01 170 LEU A C 1
ATOM 1170 O O . LEU A 1 182 ? 24.339 21.526 111.285 1.00 50.72 170 LEU A O 1
ATOM 1175 N N . LEU A 1 183 ? 23.136 20.354 109.801 1.00 48.00 171 LEU A N 1
ATOM 1176 C CA . LEU A 1 183 ? 24.090 19.253 109.813 1.00 48.03 171 LEU A CA 1
ATOM 1177 C C . LEU A 1 183 ? 25.412 19.667 109.144 1.00 49.33 171 LEU A C 1
ATOM 1178 O O . LEU A 1 183 ? 26.481 19.201 109.527 1.00 48.47 171 LEU A O 1
ATOM 1191 N N . LYS A 1 185 ? 26.807 22.641 109.257 1.00 51.49 173 LYS A N 1
ATOM 1192 C CA . LYS A 1 185 ? 27.567 23.377 110.281 1.00 52.95 173 LYS A CA 1
ATOM 1193 C C . LYS A 1 185 ? 28.263 22.434 111.252 1.00 51.11 173 LYS A C 1
ATOM 1194 O O . LYS A 1 185 ? 29.421 22.639 111.577 1.00 52.45 173 LYS A O 1
ATOM 1200 N N . GLU A 1 186 ? 27.559 21.392 111.692 1.00 49.82 174 GLU A N 1
ATOM 1201 C CA . GLU A 1 186 ? 28.137 20.408 112.597 1.00 49.59 174 GLU A CA 1
ATOM 1202 C C . GLU A 1 186 ? 29.306 19.714 111.934 1.00 48.17 174 GLU A C 1
ATOM 1203 O O . GLU A 1 186 ? 30.386 19.565 112.539 1.00 48.25 174 GLU A O 1
ATOM 1209 N N . ILE A 1 187 ? 29.098 19.302 110.687 1.00 46.85 175 ILE A N 1
ATOM 1210 C CA . ILE A 1 187 ? 30.159 18.671 109.905 1.00 47.20 175 ILE A CA 1
ATOM 1211 C C . ILE A 1 187 ? 31.326 19.651 109.721 1.00 46.60 175 ILE A C 1
ATOM 1212 O O . ILE A 1 187 ? 32.503 19.267 109.817 1.00 47.15 175 ILE A O 1
ATOM 1217 N N . LYS A 1 188 ? 30.990 20.920 109.514 1.00 47.30 176 LYS A N 1
ATOM 1218 C CA . LYS A 1 188 ? 31.980 21.960 109.268 1.00 50.63 176 LYS A CA 1
ATOM 1219 C C . LYS A 1 188 ? 32.925 22.170 110.481 1.00 51.82 176 LYS A C 1
ATOM 1220 O O . LYS A 1 188 ? 34.052 22.614 110.311 1.00 50.61 176 LYS A O 1
ATOM 1226 N N . ARG A 1 189 ? 32.492 21.798 111.687 1.00 53.12 177 ARG A N 1
ATOM 1227 C CA . ARG A 1 189 ? 33.374 21.827 112.858 1.00 54.24 177 ARG A CA 1
ATOM 1228 C C . ARG A 1 189 ? 34.576 20.861 112.785 1.00 54.01 177 ARG A C 1
ATOM 1229 O O . ARG A 1 189 ? 35.559 21.062 113.492 1.00 53.77 177 ARG A O 1
ATOM 1237 N N . ARG A 1 190 ? 34.504 19.825 111.947 1.00 54.01 178 ARG A N 1
ATOM 1238 C CA . ARG A 1 190 ? 35.497 18.738 111.965 1.00 53.41 178 ARG A CA 1
ATOM 1239 C C . ARG A 1 190 ? 36.238 18.537 110.641 1.00 50.23 178 ARG A C 1
ATOM 1240 O O . ARG A 1 190 ? 37.341 18.021 110.626 1.00 48.39 178 ARG A O 1
ATOM 1248 N N . CYS A 1 191 ? 35.623 18.902 109.528 1.00 49.61 179 CYS A N 1
ATOM 1249 C CA . CYS A 1 191 ? 36.056 18.367 108.243 1.00 49.01 179 CYS A CA 1
ATOM 1250 C C . CYS A 1 191 ? 37.206 19.130 107.613 1.00 48.16 179 CYS A C 1
ATOM 1251 O O . CYS A 1 191 ? 37.379 20.309 107.871 1.00 46.00 179 CYS A O 1
ATOM 1254 N N . GLU A 1 192 ? 37.989 18.434 106.794 1.00 48.59 180 GLU A N 1
ATOM 1255 C CA . GLU A 1 192 ? 39.004 19.066 105.962 1.00 49.36 180 GLU A CA 1
ATOM 1256 C C . GLU A 1 192 ? 38.340 19.937 104.904 1.00 46.84 180 GLU A C 1
ATOM 1257 O O . GLU A 1 192 ? 38.832 21.006 104.581 1.00 45.15 180 GLU A O 1
ATOM 1263 N N . LYS A 1 193 ? 37.207 19.484 104.379 1.00 44.64 181 LYS A N 1
ATOM 1264 C CA . LYS A 1 193 ? 36.516 20.176 103.286 1.00 42.71 181 LYS A CA 1
ATOM 1265 C C . LYS A 1 193 ? 35.075 19.695 103.157 1.00 42.81 181 LYS A C 1
ATOM 1266 O O . LYS A 1 193 ? 34.791 18.514 103.364 1.00 42.68 181 LYS A O 1
ATOM 1272 N N . LEU A 1 194 ? 34.172 20.608 102.809 1.00 42.83 182 LEU A N 1
ATOM 1273 C CA . LEU A 1 194 ? 32.767 20.270 102.616 1.00 42.43 182 LEU A CA 1
ATOM 1274 C C . LEU A 1 194 ? 32.300 20.721 101.237 1.00 42.83 182 LEU A C 1
ATOM 1275 O O . LEU A 1 194 ? 32.369 21.911 100.892 1.00 44.71 182 LEU A O 1
ATOM 1280 N N . THR A 1 195 ? 31.825 19.761 100.451 1.00 42.47 183 THR A N 1
ATOM 1281 C CA . THR A 1 195 ? 31.293 20.032 99.124 1.00 42.95 183 THR A CA 1
ATOM 1282 C C . THR A 1 195 ? 29.798 19.665 99.090 1.00 44.74 183 THR A C 1
ATOM 1283 O O . THR A 1 195 ? 29.410 18.539 99.394 1.00 47.81 183 THR A O 1
ATOM 1287 N N . ALA A 1 196 ? 28.954 20.640 98.787 1.00 44.28 184 ALA A N 1
ATOM 1288 C CA . ALA A 1 196 ? 27.518 20.377 98.631 1.00 44.46 184 ALA A CA 1
ATOM 1289 C C . ALA A 1 196 ? 27.218 20.154 97.147 1.00 45.26 184 ALA A C 1
ATOM 1290 O O . ALA A 1 196 ? 27.816 20.823 96.271 1.00 45.87 184 ALA A O 1
ATOM 1292 N N . VAL A 1 197 ? 26.312 19.214 96.888 1.00 44.44 185 VAL A N 1
ATOM 1293 C CA . VAL A 1 197 ? 25.845 18.907 95.550 1.00 44.98 185 VAL A CA 1
ATOM 1294 C C . VAL A 1 197 ? 24.322 19.014 95.450 1.00 45.22 185 VAL A C 1
ATOM 1295 O O . VAL A 1 197 ? 23.594 18.454 96.254 1.00 45.35 185 VAL A O 1
ATOM 1299 N N . VAL A 1 198 ? 23.870 19.751 94.451 1.00 45.19 186 VAL A N 1
ATOM 1300 C CA . VAL A 1 198 ? 22.458 19.977 94.210 1.00 45.60 186 VAL A CA 1
ATOM 1301 C C . VAL A 1 198 ? 22.167 19.655 92.761 1.00 46.02 186 VAL A C 1
ATOM 1302 O O . VAL A 1 198 ? 23.059 19.279 92.002 1.00 44.64 186 VAL A O 1
ATOM 1306 N N . ARG A 1 199 ? 20.926 19.824 92.341 1.00 45.92 187 ARG A N 1
ATOM 1307 C CA . ARG A 1 199 ? 20.638 19.520 90.942 1.00 46.16 187 ARG A CA 1
ATOM 1308 C C . ARG A 1 199 ? 20.953 20.706 90.047 1.00 46.48 187 ARG A C 1
ATOM 1309 O O . ARG A 1 199 ? 20.682 21.860 90.393 1.00 45.33 187 ARG A O 1
ATOM 1317 N N . GLY A 1 200 ? 21.491 20.389 88.870 1.00 48.52 188 GLY A N 1
ATOM 1318 C CA . GLY A 1 200 ? 21.838 21.400 87.872 1.00 48.23 188 GLY A CA 1
ATOM 1319 C C . GLY A 1 200 ? 20.627 21.989 87.168 1.00 49.23 188 GLY A C 1
ATOM 1320 O O . GLY A 1 200 ? 20.704 23.082 86.611 1.00 50.38 188 GLY A O 1
ATOM 1321 N N . ARG A 1 201 ? 19.504 21.277 87.172 1.00 48.74 189 ARG A N 1
ATOM 1322 C CA . ARG A 1 201 ? 18.240 21.841 86.628 1.00 49.90 189 ARG A CA 1
ATOM 1323 C C . ARG A 1 201 ? 17.100 21.402 87.513 1.00 47.55 189 ARG A C 1
ATOM 1324 O O . ARG A 1 201 ? 17.196 20.364 88.168 1.00 50.46 189 ARG A O 1
ATOM 1332 N N . PRO A 1 202 ? 16.004 22.165 87.532 1.00 44.18 190 PRO A N 1
ATOM 1333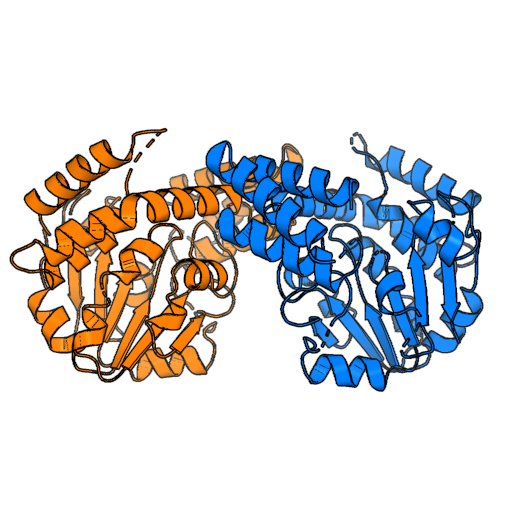 C CA . PRO A 1 202 ? 14.879 21.692 88.337 1.00 43.53 190 PRO A CA 1
ATOM 1334 C C . PRO A 1 202 ? 14.338 20.345 87.852 1.00 43.63 190 PRO A C 1
ATOM 1335 O O . PRO A 1 202 ? 14.235 20.091 86.652 1.00 45.50 190 PRO A O 1
ATOM 1339 N N . ILE A 1 203 ? 14.065 19.462 88.795 1.00 44.21 191 ILE A N 1
ATOM 1340 C CA . ILE A 1 203 ? 13.347 18.245 88.502 1.00 43.18 191 ILE A CA 1
ATOM 1341 C C . ILE A 1 203 ? 12.630 17.908 89.793 1.00 44.14 191 ILE A C 1
ATOM 1342 O O . ILE A 1 203 ? 13.222 17.958 90.881 1.00 43.33 191 ILE A O 1
ATOM 1347 N N . ILE A 1 204 ? 11.326 17.660 89.674 1.00 43.56 192 ILE A N 1
ATOM 1348 C CA . ILE A 1 204 ? 10.443 17.564 90.815 1.00 44.85 192 ILE A CA 1
ATOM 1349 C C . ILE A 1 204 ? 10.813 18.607 91.877 1.00 43.82 192 ILE A C 1
ATOM 1350 O O . ILE A 1 204 ? 11.072 19.742 91.503 1.00 44.10 192 ILE A O 1
ATOM 1355 N N . SER A 1 205 ? 10.806 18.264 93.167 1.00 42.09 193 SER A N 1
ATOM 1356 C CA . SER A 1 205 ? 11.042 19.248 94.228 1.00 43.22 193 SER A CA 1
ATOM 1357 C C . SER A 1 205 ? 12.509 19.357 94.629 1.00 43.42 193 SER A C 1
ATOM 1358 O O . SER A 1 205 ? 12.823 19.976 95.647 1.00 41.90 193 SER A O 1
ATOM 1361 N N . ASP A 1 206 ? 13.403 18.774 93.824 1.00 43.75 194 ASP A N 1
ATOM 1362 C CA . ASP A 1 206 ? 14.814 18.757 94.161 1.00 43.87 194 ASP A CA 1
ATOM 1363 C C . ASP A 1 206 ? 15.392 20.171 94.258 1.00 44.60 194 ASP A C 1
ATOM 1364 O O . ASP A 1 206 ? 15.018 21.084 93.490 1.00 42.79 194 ASP A O 1
ATOM 1369 N N . ALA A 1 207 ? 16.276 20.341 95.238 1.00 44.81 195 ALA A N 1
ATOM 1370 C CA . ALA A 1 207 ? 16.977 21.594 95.444 1.00 44.98 195 ALA A CA 1
ATOM 1371 C C . ALA A 1 207 ? 17.903 21.812 94.280 1.00 45.97 195 ALA A C 1
ATOM 1372 O O . ALA A 1 207 ? 18.521 20.889 93.799 1.00 48.17 195 ALA A O 1
ATOM 1374 N N . THR A 1 208 ? 17.946 23.046 93.816 1.00 45.87 196 THR A N 1
ATOM 1375 C CA . THR A 1 208 ? 18.826 23.483 92.761 1.00 45.35 196 THR A CA 1
ATOM 1376 C C . THR A 1 208 ? 19.796 24.459 93.393 1.00 44.57 196 THR A C 1
ATOM 1377 O O . THR A 1 208 ? 19.721 24.758 94.567 1.00 45.78 196 THR A O 1
ATOM 1381 N N . ILE A 1 209 ? 20.703 24.979 92.607 1.00 44.68 197 ILE A N 1
ATOM 1382 C CA . ILE A 1 209 ? 21.691 25.876 93.158 1.00 46.21 197 ILE A CA 1
ATOM 1383 C C . ILE A 1 209 ? 21.065 27.150 93.774 1.00 45.61 197 ILE A C 1
ATOM 1384 O O . ILE A 1 209 ? 21.612 27.688 94.725 1.00 46.87 197 ILE A O 1
ATOM 1389 N N . GLU A 1 210 ? 19.931 27.616 93.252 1.00 44.99 198 GLU A N 1
ATOM 1390 C CA . GLU A 1 210 ? 19.263 28.790 93.796 1.00 47.29 198 GLU A CA 1
ATOM 1391 C C . GLU A 1 210 ? 18.684 28.496 95.182 1.00 47.04 198 GLU A C 1
ATOM 1392 O O . GLU A 1 210 ? 18.773 29.316 96.087 1.00 48.00 198 GLU A O 1
ATOM 1398 N N . ASP A 1 211 ? 18.132 27.305 95.360 1.00 47.32 199 ASP A N 1
ATOM 1399 C CA . ASP A 1 211 ? 17.686 26.838 96.686 1.00 48.63 199 ASP A CA 1
ATOM 1400 C C . ASP A 1 211 ? 18.834 26.830 97.692 1.00 47.88 199 ASP A C 1
ATOM 1401 O O . ASP A 1 211 ? 18.665 27.181 98.864 1.00 47.61 199 ASP A O 1
ATOM 1406 N N . ALA A 1 212 ? 20.012 26.442 97.216 1.00 47.22 200 ALA A N 1
ATOM 1407 C CA . ALA A 1 212 ? 21.190 26.373 98.054 1.00 46.05 200 ALA A CA 1
ATOM 1408 C C . ALA A 1 212 ? 21.650 27.762 98.431 1.00 46.70 200 ALA A C 1
ATOM 1409 O O . ALA A 1 212 ? 22.104 27.977 99.550 1.00 47.75 200 ALA A O 1
ATOM 1411 N N . ARG A 1 213 ? 21.533 28.714 97.507 1.00 47.81 201 ARG A N 1
ATOM 1412 C CA . ARG A 1 213 ? 21.860 30.108 97.857 1.00 48.71 201 ARG A CA 1
ATOM 1413 C C . ARG A 1 213 ? 20.832 30.659 98.824 1.00 47.33 201 ARG A C 1
ATOM 1414 O O . ARG A 1 213 ? 21.199 31.262 99.780 1.00 48.58 201 ARG A O 1
ATOM 1422 N N . LEU A 1 214 ? 19.553 30.398 98.626 1.00 47.77 202 LEU A N 1
ATOM 1423 C CA . LEU A 1 214 ? 18.561 30.883 99.581 1.00 48.31 202 LEU A CA 1
ATOM 1424 C C . LEU A 1 214 ? 18.864 30.400 100.987 1.00 48.57 202 LEU A C 1
ATOM 1425 O O . LEU A 1 214 ? 18.752 31.171 101.922 1.00 49.02 202 LEU A O 1
ATOM 1430 N N . ALA A 1 215 ? 19.288 29.143 101.117 1.00 49.46 203 ALA A N 1
ATOM 1431 C CA . ALA A 1 215 ? 19.611 28.541 102.412 1.00 48.22 203 ALA A CA 1
ATOM 1432 C C . ALA A 1 215 ? 21.027 28.863 102.902 1.00 47.86 203 ALA A C 1
ATOM 1433 O O . ALA A 1 215 ? 21.399 28.463 103.998 1.00 47.61 203 ALA A O 1
ATOM 1435 N N . ARG A 1 216 ? 21.808 29.567 102.091 1.00 48.15 204 ARG A N 1
ATOM 1436 C CA . ARG A 1 216 ? 23.152 29.999 102.459 1.00 50.17 204 ARG A CA 1
ATOM 1437 C C . ARG A 1 216 ? 24.133 28.847 102.546 1.00 48.42 204 ARG A C 1
ATOM 1438 O O . ARG A 1 216 ? 25.160 28.950 103.214 1.00 49.61 204 ARG A O 1
ATOM 1446 N N . VAL A 1 217 ? 23.837 27.777 101.815 1.00 48.42 205 VAL A N 1
ATOM 1447 C CA . VAL A 1 217 ? 24.760 26.648 101.614 1.00 47.92 205 VAL A CA 1
ATOM 1448 C C . VAL A 1 217 ? 26.113 27.089 101.050 1.00 49.05 205 VAL A C 1
ATOM 1449 O O . VAL A 1 217 ? 27.155 26.566 101.456 1.00 49.80 205 VAL A O 1
ATOM 1453 N N . ASP A 1 218 ? 26.098 28.054 100.133 1.00 49.54 206 ASP A N 1
ATOM 1454 C CA . ASP A 1 218 ? 27.320 28.622 99.578 1.00 51.68 206 ASP A CA 1
ATOM 1455 C C . ASP A 1 218 ? 28.182 29.379 100.589 1.00 52.66 206 ASP A C 1
ATOM 1456 O O . ASP A 1 218 ? 29.323 29.692 100.278 1.00 53.08 206 ASP A O 1
ATOM 1461 N N . LYS A 1 219 ? 27.646 29.666 101.778 1.00 53.91 207 LYS A N 1
ATOM 1462 C CA . LYS A 1 219 ? 28.413 30.358 102.828 1.00 54.51 207 LYS A CA 1
ATOM 1463 C C . LYS A 1 219 ? 28.967 29.390 103.844 1.00 52.93 207 LYS A C 1
ATOM 1464 O O . LYS A 1 219 ? 29.873 29.719 104.605 1.00 55.44 207 LYS A O 1
ATOM 1470 N N . ILE A 1 220 ? 28.413 28.192 103.852 1.00 51.59 208 ILE A N 1
ATOM 1471 C CA . ILE A 1 220 ? 28.785 27.193 104.815 1.00 50.31 208 ILE A CA 1
ATOM 1472 C C . ILE A 1 220 ? 29.761 26.195 104.190 1.00 50.10 208 ILE A C 1
ATOM 1473 O O . ILE A 1 220 ? 30.791 25.885 104.772 1.00 51.12 208 ILE A O 1
ATOM 1478 N N . ALA A 1 221 ? 29.434 25.707 103.003 1.00 49.19 209 ALA A N 1
ATOM 1479 C CA . ALA A 1 221 ? 30.235 24.704 102.328 1.00 48.37 209 ALA A CA 1
ATOM 1480 C C . ALA A 1 221 ? 31.341 25.382 101.578 1.00 47.83 209 ALA A C 1
ATOM 1481 O O . ALA A 1 221 ? 31.213 26.529 101.199 1.00 49.50 209 ALA A O 1
ATOM 1483 N N . ASP A 1 222 ? 32.444 24.666 101.386 1.00 48.50 210 ASP A N 1
ATOM 1484 C CA . ASP A 1 222 ? 33.633 25.201 100.734 1.00 46.19 210 ASP A CA 1
ATOM 1485 C C . ASP A 1 222 ? 33.436 25.201 99.219 1.00 45.90 210 ASP A C 1
ATOM 1486 O O . ASP A 1 222 ? 33.997 26.014 98.513 1.00 44.16 210 ASP A O 1
ATOM 1491 N N . GLU A 1 223 ? 32.613 24.293 98.719 1.00 47.40 211 GLU A N 1
ATOM 1492 C CA . GLU A 1 223 ? 32.306 24.265 97.294 1.00 49.30 211 GLU A CA 1
ATOM 1493 C C . GLU A 1 223 ? 30.848 23.887 97.093 1.00 48.52 211 GLU A C 1
ATOM 1494 O O . GLU A 1 223 ? 30.270 23.143 97.879 1.00 49.90 211 GLU A O 1
ATOM 1500 N N . LEU A 1 224 ? 30.241 24.409 96.043 1.00 46.98 212 LEU A N 1
ATOM 1501 C CA . LEU A 1 224 ? 28.832 24.145 95.772 1.00 46.89 212 LEU A CA 1
ATOM 1502 C C . LEU A 1 224 ? 28.732 23.707 94.332 1.00 46.07 212 LEU A C 1
ATOM 1503 O O . LEU A 1 224 ? 29.051 24.490 93.431 1.00 45.09 212 LEU A O 1
ATOM 1508 N N . LEU A 1 225 ? 28.311 22.463 94.112 1.00 44.71 213 LEU A N 1
ATOM 1509 C CA . LEU A 1 225 ? 28.364 21.847 92.786 1.00 44.35 213 LEU A CA 1
ATOM 1510 C C . LEU A 1 225 ? 27.024 21.256 92.368 1.00 45.40 213 LEU A C 1
ATOM 1511 O O . LEU A 1 225 ? 26.092 21.099 93.190 1.00 45.63 213 LEU A O 1
ATOM 1516 N N . THR A 1 226 ? 26.919 20.906 91.087 1.00 43.71 214 THR A N 1
ATOM 1517 C CA . THR A 1 226 ? 25.696 20.286 90.599 1.00 43.69 214 THR A CA 1
ATOM 1518 C C . THR A 1 226 ? 25.953 18.873 90.163 1.00 43.17 214 THR A C 1
ATOM 1519 O O . THR A 1 226 ? 27.098 18.467 90.019 1.00 42.98 214 THR A O 1
ATOM 1523 N N . ASN A 1 227 ? 24.867 18.128 89.981 1.00 43.52 215 ASN A N 1
ATOM 1524 C CA . ASN A 1 227 ? 24.931 16.780 89.425 1.00 44.70 215 ASN A CA 1
ATOM 1525 C C . ASN A 1 227 ? 24.779 16.787 87.908 1.00 45.23 215 ASN A C 1
ATOM 1526 O O . ASN A 1 227 ? 24.598 15.750 87.292 1.00 46.68 215 ASN A O 1
ATOM 1531 N N . GLY A 1 228 ? 24.853 17.972 87.313 1.00 47.37 216 GLY A N 1
ATOM 1532 C CA . GLY A 1 228 ? 24.868 18.126 85.859 1.00 47.94 216 GLY A CA 1
ATOM 1533 C C . GLY A 1 228 ? 23.510 18.578 85.332 1.00 48.95 216 GLY A C 1
ATOM 1534 O O . GLY A 1 228 ? 22.969 19.578 85.775 1.00 49.75 216 GLY A O 1
ATOM 1535 N N . LYS A 1 229 ? 22.944 17.798 84.421 1.00 50.27 217 LYS A N 1
ATOM 1536 C CA . LYS A 1 229 ? 21.671 18.108 83.787 1.00 50.79 217 LYS A CA 1
ATOM 1537 C C . LYS A 1 229 ? 20.469 17.943 84.731 1.00 50.77 217 LYS A C 1
ATOM 1538 O O . LYS A 1 229 ? 19.332 18.047 84.292 1.00 52.27 217 LYS A O 1
ATOM 1542 N N . GLY A 1 230 ? 20.688 17.654 86.006 1.00 51.20 218 GLY A N 1
ATOM 1543 C CA . GLY A 1 230 ? 19.587 17.662 86.970 1.00 51.34 218 GLY A CA 1
ATOM 1544 C C . GLY A 1 230 ? 18.766 16.392 86.966 1.00 51.52 218 GLY A C 1
ATOM 1545 O O . GLY A 1 230 ? 17.568 16.422 86.700 1.00 54.50 218 GLY A O 1
ATOM 1546 N N . ALA A 1 231 ? 19.419 15.281 87.271 1.00 50.52 219 ALA A N 1
ATOM 1547 C CA . ALA A 1 231 ? 18.781 13.984 87.347 1.00 50.25 219 ALA A CA 1
ATOM 1548 C C . ALA A 1 231 ? 18.194 13.767 88.737 1.00 50.84 219 ALA A C 1
ATOM 1549 O O . ALA A 1 231 ? 18.672 14.312 89.729 1.00 50.54 219 ALA A O 1
ATOM 1551 N N . ILE A 1 232 ? 17.149 12.960 88.789 1.00 51.59 220 ILE A N 1
ATOM 1552 C CA . ILE A 1 232 ? 16.727 12.357 90.034 1.00 52.00 220 ILE A CA 1
ATOM 1553 C C . ILE A 1 232 ? 17.834 11.401 90.424 1.00 52.14 220 ILE A C 1
ATOM 1554 O O . ILE A 1 232 ? 18.331 10.639 89.590 1.00 53.85 220 ILE A O 1
ATOM 1559 N N . GLY A 1 233 ? 18.244 11.458 91.677 1.00 50.55 221 GLY A N 1
ATOM 1560 C CA . GLY A 1 233 ? 19.346 10.640 92.112 1.00 50.99 221 GLY A CA 1
ATOM 1561 C C . GLY A 1 233 ? 20.648 11.070 91.481 1.00 49.62 221 GLY A C 1
ATOM 1562 O O . GLY A 1 233 ? 20.876 12.247 91.243 1.00 48.99 221 GLY A O 1
ATOM 1563 N N . ILE A 1 234 ? 21.517 10.108 91.215 1.00 49.61 222 ILE A N 1
ATOM 1564 C CA . ILE A 1 234 ? 22.773 10.400 90.562 1.00 48.41 222 ILE A CA 1
ATOM 1565 C C . ILE A 1 234 ? 22.844 9.554 89.331 1.00 47.81 222 ILE A C 1
ATOM 1566 O O . ILE A 1 234 ? 22.548 8.387 89.384 1.00 48.55 222 ILE A O 1
ATOM 1571 N N . ILE A 1 235 ? 23.210 10.167 88.218 1.00 49.53 223 ILE A N 1
ATOM 1572 C CA . ILE A 1 235 ? 23.580 9.431 87.022 1.00 49.24 223 ILE A CA 1
ATOM 1573 C C . ILE A 1 235 ? 25.022 9.783 86.696 1.00 49.90 223 ILE A C 1
ATOM 1574 O O . ILE A 1 235 ? 25.326 10.895 86.276 1.00 50.98 223 ILE A O 1
ATOM 1587 N N . ASP A 1 237 ? 27.167 9.150 84.381 1.00 51.48 225 ASP A N 1
ATOM 1588 C CA . ASP A 1 237 ? 27.377 9.710 83.033 1.00 51.49 225 ASP A CA 1
ATOM 1589 C C . ASP A 1 237 ? 27.134 11.230 82.931 1.00 50.61 225 ASP A C 1
ATOM 1590 O O . ASP A 1 237 ? 27.723 11.897 82.078 1.00 51.02 225 ASP A O 1
ATOM 1592 N N . GLU A 1 238 ? 26.297 11.786 83.799 1.00 48.91 226 GLU A N 1
ATOM 1593 C CA . GLU A 1 238 ? 25.885 13.176 83.670 1.00 47.69 226 GLU A CA 1
ATOM 1594 C C . GLU A 1 238 ? 26.660 14.127 84.549 1.00 46.49 226 GLU A C 1
ATOM 1595 O O . GLU A 1 238 ? 26.472 15.339 84.427 1.00 45.93 226 GLU A O 1
ATOM 1601 N N . LEU A 1 239 ? 27.500 13.596 85.440 1.00 45.44 227 LEU A N 1
ATOM 1602 C CA . LEU A 1 239 ? 28.197 14.436 86.403 1.00 45.24 227 LEU A CA 1
ATOM 1603 C C . LEU A 1 239 ? 29.191 15.314 85.692 1.00 43.90 227 LEU A C 1
ATOM 1604 O O . LEU A 1 239 ? 29.897 14.826 84.822 1.00 44.47 227 LEU A O 1
ATOM 1609 N N . PRO A 1 240 ? 29.256 16.604 86.051 1.00 43.87 228 PRO A N 1
ATOM 1610 C CA . PRO A 1 240 ? 30.394 17.421 85.615 1.00 43.98 228 PRO A CA 1
ATOM 1611 C C . PRO A 1 240 ? 31.671 16.836 86.185 1.00 44.96 228 PRO A C 1
ATOM 1612 O O . PRO A 1 240 ? 31.645 16.190 87.241 1.00 43.91 228 PRO A O 1
ATOM 1616 N N . ASP A 1 241 ? 32.785 17.065 85.500 1.00 45.33 229 ASP A N 1
ATOM 1617 C CA . ASP A 1 241 ? 34.040 16.521 85.971 1.00 45.34 229 ASP A CA 1
ATOM 1618 C C . ASP A 1 241 ? 34.385 16.945 87.410 1.00 44.90 229 ASP A C 1
ATOM 1619 O O . ASP A 1 241 ? 34.805 16.103 88.195 1.00 44.10 229 ASP A O 1
ATOM 1624 N N . GLU A 1 242 ? 34.173 18.218 87.764 1.00 45.30 230 GLU A N 1
ATOM 1625 C CA . GLU A 1 242 ? 34.481 18.696 89.124 1.00 46.44 230 GLU A CA 1
ATOM 1626 C C . GLU A 1 242 ? 33.728 17.859 90.180 1.00 45.89 230 GLU A C 1
ATOM 1627 O O . GLU A 1 242 ? 34.310 17.416 91.171 1.00 45.42 230 GLU A O 1
ATOM 1630 N N . THR A 1 243 ? 32.450 17.600 89.930 1.00 46.27 231 THR A N 1
ATOM 1631 C CA . THR A 1 243 ? 31.601 16.862 90.882 1.00 46.39 231 THR A CA 1
ATOM 1632 C C . THR A 1 243 ? 31.974 15.394 91.007 1.00 45.88 231 THR A C 1
ATOM 1633 O O . THR A 1 243 ? 31.928 14.812 92.086 1.00 45.49 231 THR A O 1
ATOM 1637 N N . ARG A 1 244 ? 32.303 14.794 89.879 1.00 45.04 232 ARG A N 1
ATOM 1638 C CA . ARG A 1 244 ? 32.672 13.405 89.848 1.00 44.72 232 ARG A CA 1
ATOM 1639 C C . ARG A 1 244 ? 33.949 13.215 90.662 1.00 44.84 232 ARG A C 1
ATOM 1640 O O . ARG A 1 244 ? 34.050 12.293 91.475 1.00 41.94 232 ARG A O 1
ATOM 1648 N N . LYS A 1 245 ? 34.916 14.103 90.439 1.00 45.62 233 LYS A N 1
ATOM 1649 C CA . LYS A 1 245 ? 36.182 14.065 91.174 1.00 46.88 233 LYS A CA 1
ATOM 1650 C C . LYS A 1 245 ? 35.893 14.196 92.687 1.00 46.77 233 LYS A C 1
ATOM 1651 O O . LYS A 1 245 ? 36.395 13.410 93.489 1.00 47.34 233 LYS A O 1
ATOM 1654 N N . ALA A 1 246 ? 35.069 15.165 93.066 1.00 43.96 234 ALA A N 1
ATOM 1655 C CA . ALA A 1 246 ? 34.761 15.373 94.466 1.00 43.82 234 ALA A CA 1
ATOM 1656 C C . ALA A 1 246 ? 34.145 14.128 95.102 1.00 44.06 234 ALA A C 1
ATOM 1657 O O . ALA A 1 246 ? 34.458 13.792 96.232 1.00 44.65 234 ALA A O 1
ATOM 1659 N N . LEU A 1 247 ? 33.242 13.468 94.384 1.00 45.17 235 LEU A N 1
ATOM 1660 C CA . LEU A 1 247 ? 32.656 12.206 94.859 1.00 45.23 235 LEU A CA 1
ATOM 1661 C C . LEU A 1 247 ? 33.701 11.098 95.021 1.00 47.84 235 LEU A C 1
ATOM 1662 O O . LEU A 1 247 ? 33.728 10.422 96.049 1.00 49.69 235 LEU A O 1
ATOM 1667 N N . GLU A 1 248 ? 34.562 10.913 94.020 1.00 48.71 236 GLU A N 1
ATOM 1668 C CA . GLU A 1 248 ? 35.559 9.839 94.094 1.00 50.35 236 GLU A CA 1
ATOM 1669 C C . GLU A 1 248 ? 36.545 10.084 95.259 1.00 50.89 236 GLU A C 1
ATOM 1670 O O . GLU A 1 248 ? 36.952 9.138 95.936 1.00 50.80 236 GLU A O 1
ATOM 1676 N N . GLU A 1 249 ? 36.953 11.340 95.463 1.00 52.68 237 GLU A N 1
ATOM 1677 C CA . GLU A 1 249 ? 38.002 11.687 96.451 1.00 52.96 237 GLU A CA 1
ATOM 1678 C C . GLU A 1 249 ? 37.457 11.865 97.876 1.00 52.01 237 GLU A C 1
ATOM 1679 O O . GLU A 1 249 ? 38.240 11.973 98.844 1.00 51.20 237 GLU A O 1
ATOM 1685 N N . ALA A 1 250 ? 36.124 11.907 98.001 1.00 49.50 238 ALA A N 1
ATOM 1686 C CA . ALA A 1 250 ? 35.471 12.060 99.301 1.00 48.71 238 ALA A CA 1
ATOM 1687 C C . ALA A 1 250 ? 35.914 10.991 100.280 1.00 48.06 238 ALA A C 1
ATOM 1688 O O . ALA A 1 250 ? 35.998 9.820 99.932 1.00 47.49 238 ALA A O 1
ATOM 1690 N N . ASP A 1 251 ? 36.173 11.408 101.511 1.00 48.44 239 ASP A N 1
ATOM 1691 C CA . ASP A 1 251 ? 36.339 10.479 102.616 1.00 48.99 239 ASP A CA 1
ATOM 1692 C C . ASP A 1 251 ? 34.968 10.081 103.220 1.00 48.88 239 ASP A C 1
ATOM 1693 O O . ASP A 1 251 ? 34.861 9.067 103.909 1.00 49.33 239 ASP A O 1
ATOM 1698 N N . LEU A 1 252 ? 33.924 10.861 102.925 1.00 48.42 240 LEU A N 1
ATOM 1699 C CA . LEU A 1 252 ? 32.550 10.523 103.324 1.00 47.83 240 LEU A CA 1
ATOM 1700 C C . LEU A 1 252 ? 31.566 11.230 102.417 1.00 47.22 240 LEU A C 1
ATOM 1701 O O . LEU A 1 252 ? 31.712 12.422 102.181 1.00 48.55 240 LEU A O 1
ATOM 1706 N N . ILE A 1 253 ? 30.586 10.486 101.907 1.00 46.23 241 ILE A N 1
ATOM 1707 C CA . ILE A 1 253 ? 29.451 11.072 101.225 1.00 47.31 241 ILE A CA 1
ATOM 1708 C C . ILE A 1 253 ? 28.250 11.036 102.175 1.00 47.75 241 ILE A C 1
ATOM 1709 O O . ILE A 1 253 ? 27.956 10.006 102.775 1.00 49.06 241 ILE A O 1
ATOM 1714 N N . VAL A 1 254 ? 27.572 12.171 102.312 1.00 47.96 242 VAL A N 1
ATOM 1715 C CA . VAL A 1 254 ? 26.294 12.239 103.016 1.00 46.91 242 VAL A CA 1
ATOM 1716 C C . VAL A 1 254 ? 25.209 12.405 101.973 1.00 46.89 242 VAL A C 1
ATOM 1717 O O . VAL A 1 254 ? 25.202 13.379 101.217 1.00 47.70 242 VAL A O 1
ATOM 1721 N N . ALA A 1 255 ? 24.307 11.431 101.913 1.00 46.24 243 ALA A N 1
ATOM 1722 C CA . ALA A 1 255 ? 23.294 11.383 100.873 1.00 44.85 243 ALA A CA 1
ATOM 1723 C C . ALA A 1 255 ? 21.904 11.412 101.488 1.00 44.77 243 ALA A C 1
ATOM 1724 O O . ALA A 1 255 ? 21.577 10.612 102.345 1.00 45.73 243 ALA A O 1
ATOM 1726 N N . LYS A 1 256 ? 21.077 12.320 101.006 1.00 45.62 244 LYS A N 1
ATOM 1727 C CA . LYS A 1 256 ? 19.737 12.515 101.568 1.00 46.67 244 LYS A CA 1
ATOM 1728 C C . LYS A 1 256 ? 18.714 11.812 100.724 1.00 46.81 244 LYS A C 1
ATOM 1729 O O . LYS A 1 256 ? 18.761 11.920 99.506 1.00 47.87 244 LYS A O 1
ATOM 1735 N N . GLY A 1 257 ? 17.806 11.088 101.379 1.00 48.11 245 GLY A N 1
ATOM 1736 C CA . GLY A 1 257 ? 16.590 10.590 100.755 1.00 48.90 245 GLY A CA 1
ATOM 1737 C C . GLY A 1 257 ? 16.674 9.306 99.950 1.00 51.15 245 GLY A C 1
ATOM 1738 O O . GLY A 1 257 ? 17.748 8.741 99.693 1.00 50.23 245 GLY A O 1
ATOM 1747 N N . ALA A 1 259 ? 15.814 8.407 96.611 1.00 50.94 247 ALA A N 1
ATOM 1748 C CA . ALA A 1 259 ? 16.366 8.264 95.276 1.00 48.73 247 ALA A CA 1
ATOM 1749 C C . ALA A 1 259 ? 17.901 8.180 95.336 1.00 49.43 247 ALA A C 1
ATOM 1750 O O . ALA A 1 259 ? 18.495 7.381 94.629 1.00 49.98 247 ALA A O 1
ATOM 1752 N N . ASN A 1 260 ? 18.529 8.985 96.191 1.00 49.29 248 ASN A N 1
ATOM 1753 C CA . ASN A 1 260 ? 19.965 8.938 96.356 1.00 49.69 248 ASN A CA 1
ATOM 1754 C C . ASN A 1 260 ? 20.447 7.602 96.874 1.00 48.92 248 ASN A C 1
ATOM 1755 O O . ASN A 1 260 ? 21.446 7.051 96.395 1.00 49.65 248 ASN A O 1
ATOM 1760 N N . TYR A 1 261 ? 19.722 7.069 97.837 1.00 48.24 249 TYR A N 1
ATOM 1761 C CA . TYR A 1 261 ? 20.046 5.762 98.369 1.00 49.06 249 TYR A CA 1
ATOM 1762 C C . TYR A 1 261 ? 19.935 4.682 97.286 1.00 49.97 249 TYR A C 1
ATOM 1763 O O . TYR A 1 261 ? 20.826 3.840 97.128 1.00 49.49 249 TYR A O 1
ATOM 1772 N N . GLU A 1 262 ? 18.857 4.719 96.525 1.00 50.08 250 GLU A N 1
ATOM 1773 C CA . GLU A 1 262 ? 18.658 3.701 95.521 1.00 51.97 250 GLU A CA 1
ATOM 1774 C C . GLU A 1 262 ? 19.688 3.804 94.397 1.00 51.43 250 GLU A C 1
ATOM 1775 O O . GLU A 1 262 ? 20.010 2.806 93.803 1.00 51.40 250 GLU A O 1
ATOM 1781 N N . CYS A 1 263 ? 20.231 4.987 94.116 1.00 51.34 251 CYS A N 1
ATOM 1782 C CA . CYS A 1 263 ? 21.292 5.098 93.112 1.00 50.58 251 CYS A CA 1
ATOM 1783 C C . CYS A 1 263 ? 22.652 4.686 93.636 1.00 49.91 251 CYS A C 1
ATOM 1784 O O . CYS A 1 263 ? 23.454 4.176 92.879 1.00 50.51 251 CYS A O 1
ATOM 1787 N N . LEU A 1 264 ? 22.946 4.955 94.900 1.00 49.81 252 LEU A N 1
ATOM 1788 C CA . LEU A 1 264 ? 24.316 4.796 95.375 1.00 49.99 252 LEU A CA 1
ATOM 1789 C C . LEU A 1 264 ? 24.568 3.563 96.236 1.00 49.19 252 LEU A C 1
ATOM 1790 O O . LEU A 1 264 ? 25.689 3.365 96.657 1.00 50.46 252 LEU A O 1
ATOM 1795 N N . SER A 1 265 ? 23.567 2.723 96.472 1.00 48.16 253 SER A N 1
ATOM 1796 C CA . SER A 1 265 ? 23.806 1.393 97.075 1.00 49.81 253 SER A CA 1
ATOM 1797 C C . SER A 1 265 ? 24.280 0.336 96.068 1.00 46.81 253 SER A C 1
ATOM 1798 O O . SER A 1 265 ? 25.407 -0.146 96.147 1.00 45.57 253 SER A O 1
ATOM 1801 N N . LEU A 1 269 ? 31.056 3.814 95.460 1.00 53.73 257 LEU A N 1
ATOM 1802 C CA . LEU A 1 269 ? 31.353 5.049 96.176 1.00 54.01 257 LEU A CA 1
ATOM 1803 C C . LEU A 1 269 ? 31.136 4.901 97.679 1.00 53.28 257 LEU A C 1
ATOM 1804 O O . LEU A 1 269 ? 30.022 4.901 98.155 1.00 56.44 257 LEU A O 1
ATOM 1809 N N . LYS A 1 270 ? 32.208 4.806 98.437 1.00 52.79 258 LYS A N 1
ATOM 1810 C CA . LYS A 1 270 ? 32.105 4.507 99.851 1.00 52.04 258 LYS A CA 1
ATOM 1811 C C . LYS A 1 270 ? 33.291 5.117 100.574 1.00 48.82 258 LYS A C 1
ATOM 1812 O O . LYS A 1 270 ? 34.353 5.223 99.986 1.00 46.88 258 LYS A O 1
ATOM 1818 N N . PRO A 1 271 ? 33.153 5.437 101.870 1.00 47.70 259 PRO A N 1
ATOM 1819 C CA . PRO A 1 271 ? 31.990 5.263 102.720 1.00 47.57 259 PRO A CA 1
ATOM 1820 C C . PRO A 1 271 ? 30.929 6.291 102.473 1.00 48.01 259 PRO A C 1
ATOM 1821 O O . PRO A 1 271 ? 31.220 7.453 102.179 1.00 49.47 259 PRO A O 1
ATOM 1825 N N . ILE A 1 272 ? 29.691 5.861 102.636 1.00 47.91 260 ILE A N 1
ATOM 1826 C CA . ILE A 1 272 ? 28.551 6.697 102.373 1.00 46.19 260 I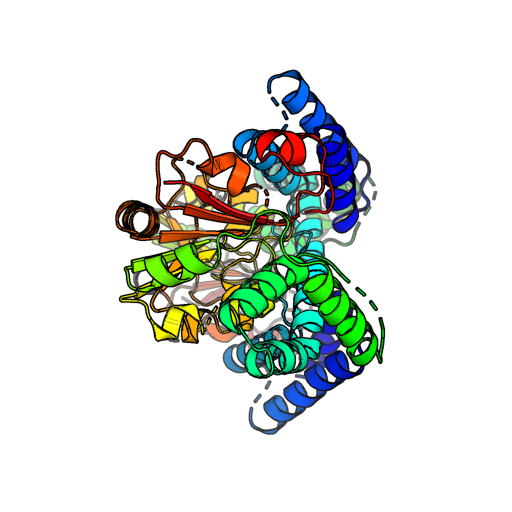LE A CA 1
ATOM 1827 C C . ILE A 1 272 ? 27.565 6.554 103.533 1.00 44.32 260 ILE A C 1
ATOM 1828 O O . ILE A 1 272 ? 27.406 5.467 104.104 1.00 44.33 260 ILE A O 1
ATOM 1833 N N . ALA A 1 273 ? 26.953 7.672 103.911 1.00 44.44 261 ALA A N 1
ATOM 1834 C CA . ALA A 1 273 ? 25.894 7.712 104.918 1.00 42.68 261 ALA A CA 1
ATOM 1835 C C . ALA A 1 273 ? 24.565 8.125 104.286 1.00 43.14 261 ALA A C 1
ATOM 1836 O O . ALA A 1 273 ? 24.443 9.209 103.733 1.00 44.16 261 ALA A O 1
ATOM 1838 N N . PHE A 1 274 ? 23.565 7.267 104.409 1.00 42.98 262 PHE A N 1
ATOM 1839 C CA . PHE A 1 274 ? 22.248 7.518 103.877 1.00 42.21 262 PHE A CA 1
ATOM 1840 C C . PHE A 1 274 ? 21.327 8.005 104.995 1.00 44.13 262 PHE A C 1
ATOM 1841 O O . PHE A 1 274 ? 21.055 7.266 105.950 1.00 44.46 262 PHE A O 1
ATOM 1849 N N . LEU A 1 275 ? 20.889 9.260 104.888 1.00 43.73 263 LEU A N 1
ATOM 1850 C CA . LEU A 1 275 ? 19.961 9.838 105.847 1.00 45.15 263 LEU A CA 1
ATOM 1851 C C . LEU A 1 275 ? 18.618 9.993 105.131 1.00 45.43 263 LEU A C 1
ATOM 1852 O O . LEU A 1 275 ? 18.513 10.721 104.146 1.00 45.34 263 LEU A O 1
ATOM 1857 N N . LEU A 1 276 ? 17.608 9.302 105.634 1.00 44.64 264 LEU A N 1
ATOM 1858 C CA . LEU A 1 276 ? 16.332 9.242 104.989 1.00 47.78 264 LEU A CA 1
ATOM 1859 C C . LEU A 1 276 ? 15.252 8.656 105.908 1.00 48.73 264 LEU A C 1
ATOM 1860 O O . LEU A 1 276 ? 15.543 8.044 106.950 1.00 47.11 264 LEU A O 1
ATOM 1865 N N . THR A 1 277 ? 14.003 8.849 105.498 1.00 50.39 265 THR A N 1
ATOM 1866 C CA . THR A 1 277 ? 12.883 8.124 106.075 1.00 51.90 265 THR A CA 1
ATOM 1867 C C . THR A 1 277 ? 12.449 7.116 105.050 1.00 52.36 265 THR A C 1
ATOM 1868 O O . THR A 1 277 ? 12.403 7.430 103.853 1.00 53.61 265 THR A O 1
ATOM 1872 N N . ALA A 1 278 ? 12.175 5.901 105.507 1.00 52.06 266 ALA A N 1
ATOM 1873 C CA . ALA A 1 278 ? 11.706 4.850 104.630 1.00 52.12 266 ALA A CA 1
ATOM 1874 C C . ALA A 1 278 ? 10.211 5.043 104.412 1.00 52.45 266 ALA A C 1
ATOM 1875 O O . ALA A 1 278 ? 9.386 4.523 105.160 1.00 51.92 266 ALA A O 1
ATOM 1877 N N . LYS A 1 279 ? 9.852 5.791 103.379 1.00 53.80 267 LYS A N 1
ATOM 1878 C CA . LYS A 1 279 ? 8.446 6.075 103.123 1.00 55.24 267 LYS A CA 1
ATOM 1879 C C . LYS A 1 279 ? 7.704 4.990 102.305 1.00 56.25 267 LYS A C 1
ATOM 1880 O O . LYS A 1 279 ? 6.495 5.068 102.203 1.00 56.68 267 LYS A O 1
ATOM 1886 N N . CYS A 1 280 ? 8.408 3.984 101.770 1.00 57.21 268 CYS A N 1
ATOM 1887 C CA . CYS A 1 280 ? 7.797 2.904 100.973 1.00 58.62 268 CYS A CA 1
ATOM 1888 C C . CYS A 1 280 ? 8.302 1.527 101.324 1.00 57.78 268 CYS A C 1
ATOM 1889 O O . CYS A 1 280 ? 9.460 1.376 101.696 1.00 59.01 268 CYS A O 1
ATOM 1892 N N . GLU A 1 281 ? 7.450 0.522 101.118 1.00 57.88 269 GLU A N 1
ATOM 1893 C CA . GLU A 1 281 ? 7.787 -0.873 101.360 1.00 57.51 269 GLU A CA 1
ATOM 1894 C C . GLU A 1 281 ? 9.083 -1.274 100.660 1.00 58.32 269 GLU A C 1
ATOM 1895 O O . GLU A 1 281 ? 9.933 -1.936 101.279 1.00 60.39 269 GLU A O 1
ATOM 1898 N N . PRO A 1 282 ? 9.251 -0.883 99.374 1.00 58.41 270 PRO A N 1
ATOM 1899 C CA . PRO A 1 282 ? 10.463 -1.327 98.671 1.00 58.02 270 PRO A CA 1
ATOM 1900 C C . PRO A 1 282 ? 11.730 -0.814 99.344 1.00 56.88 270 PRO A C 1
ATOM 1901 O O . PRO A 1 282 ? 12.668 -1.571 99.566 1.00 56.80 270 PRO A O 1
ATOM 1905 N N . VAL A 1 283 ? 11.741 0.464 99.687 1.00 55.59 271 VAL A N 1
ATOM 1906 C CA . VAL A 1 283 ? 12.910 1.058 100.325 1.00 57.01 271 VAL A CA 1
ATOM 1907 C C . VAL A 1 283 ? 13.147 0.506 101.720 1.00 57.42 271 VAL A C 1
ATOM 1908 O O . VAL A 1 283 ? 14.294 0.294 102.129 1.00 57.80 271 VAL A O 1
ATOM 1912 N N . ALA A 1 284 ? 12.057 0.307 102.452 1.00 56.84 272 ALA A N 1
ATOM 1913 C CA . ALA A 1 284 ? 12.125 -0.234 103.797 1.00 55.63 272 ALA A CA 1
ATOM 1914 C C . ALA A 1 284 ? 12.730 -1.638 103.798 1.00 54.95 272 ALA A C 1
ATOM 1915 O O . ALA A 1 284 ? 13.631 -1.932 104.594 1.00 54.10 272 ALA A O 1
ATOM 1917 N N . ARG A 1 285 ? 12.256 -2.490 102.890 1.00 55.42 273 ARG A N 1
ATOM 1918 C CA . ARG A 1 285 ? 12.751 -3.876 102.800 1.00 54.52 273 ARG A CA 1
ATOM 1919 C C . ARG A 1 285 ? 14.221 -3.886 102.356 1.00 54.15 273 ARG A C 1
ATOM 1920 O O . ARG A 1 285 ? 15.011 -4.675 102.882 1.00 54.72 273 ARG A O 1
ATOM 1922 N N . ASP A 1 286 ? 14.577 -3.001 101.411 1.00 53.93 274 ASP A N 1
ATOM 1923 C CA . ASP A 1 286 ? 15.958 -2.858 100.927 1.00 54.75 274 ASP A CA 1
ATOM 1924 C C . ASP A 1 286 ? 16.906 -2.545 102.094 1.00 55.28 274 ASP A C 1
ATOM 1925 O O . ASP A 1 286 ? 17.973 -3.139 102.214 1.00 55.14 274 ASP A O 1
ATOM 1930 N N . ILE A 1 287 ? 16.505 -1.615 102.957 1.00 56.79 275 ILE A N 1
ATOM 1931 C CA . ILE A 1 287 ? 17.367 -1.122 104.044 1.00 57.67 275 ILE A CA 1
ATOM 1932 C C . ILE A 1 287 ? 17.274 -1.971 105.294 1.00 58.02 275 ILE A C 1
ATOM 1933 O O . ILE A 1 287 ? 18.213 -2.007 106.085 1.00 60.06 275 ILE A O 1
ATOM 1938 N N . GLY A 1 288 ? 16.135 -2.631 105.477 1.00 57.70 276 GLY A N 1
ATOM 1939 C CA . GLY A 1 288 ? 15.920 -3.529 106.609 1.00 57.54 276 GLY A CA 1
ATOM 1940 C C . GLY A 1 288 ? 15.249 -2.871 107.804 1.00 57.76 276 GLY A C 1
ATOM 1941 O O . GLY A 1 288 ? 15.554 -3.205 108.949 1.00 59.14 276 GLY A O 1
ATOM 1942 N N . VAL A 1 289 ? 14.330 -1.945 107.529 1.00 57.20 277 VAL A N 1
ATOM 1943 C CA . VAL A 1 289 ? 13.540 -1.252 108.553 1.00 55.13 277 VAL A CA 1
ATOM 1944 C C . VAL A 1 289 ? 12.072 -1.354 108.173 1.00 55.31 277 VAL A C 1
ATOM 1945 O O . VAL A 1 289 ? 11.727 -1.977 107.173 1.00 56.41 277 VAL A O 1
ATOM 1949 N N . ASN A 1 290 ? 11.211 -0.752 108.984 1.00 54.43 278 ASN A N 1
ATOM 1950 C CA . ASN A 1 290 ? 9.795 -0.672 108.695 1.00 52.77 278 ASN A CA 1
ATOM 1951 C C . ASN A 1 290 ? 9.473 0.680 108.129 1.00 50.77 278 ASN A C 1
ATOM 1952 O O . ASN A 1 290 ? 10.219 1.634 108.306 1.00 51.55 278 ASN A O 1
ATOM 1957 N N . VAL A 1 291 ? 8.330 0.773 107.469 1.00 49.61 279 VAL A N 1
ATOM 1958 C CA . VAL A 1 291 ? 7.928 2.028 106.835 1.00 48.51 279 VAL A CA 1
ATOM 1959 C C . VAL A 1 291 ? 7.742 3.104 107.897 1.00 47.74 279 VAL A C 1
ATOM 1960 O O . VAL A 1 291 ? 7.228 2.831 108.969 1.00 48.36 279 VAL A O 1
ATOM 1964 N N . GLY A 1 292 ? 8.175 4.320 107.595 1.00 48.44 280 GLY A N 1
ATOM 1965 C CA . GLY A 1 292 ? 8.163 5.424 108.552 1.00 48.21 280 GLY A CA 1
ATOM 1966 C C . GLY A 1 292 ? 9.431 5.509 109.400 1.00 49.87 280 GLY A C 1
ATOM 1967 O O . GLY A 1 292 ? 9.680 6.545 110.023 1.00 49.98 280 GLY A O 1
ATOM 1968 N N . ASP A 1 293 ? 10.233 4.441 109.456 1.00 49.33 281 ASP A N 1
ATOM 1969 C CA . ASP A 1 293 ? 11.461 4.495 110.242 1.00 49.84 281 ASP A CA 1
ATOM 1970 C C . ASP A 1 293 ? 12.428 5.531 109.693 1.00 50.45 281 ASP A C 1
ATOM 1971 O O . ASP A 1 293 ? 12.568 5.682 108.492 1.00 51.74 281 ASP A O 1
ATOM 1984 N N . VAL A 1 295 ? 16.360 6.713 109.264 1.00 48.13 283 VAL A N 1
ATOM 1985 C CA . VAL A 1 295 ? 17.580 5.969 109.063 1.00 48.50 283 VAL A CA 1
ATOM 1986 C C . VAL A 1 295 ? 18.754 6.917 108.881 1.00 46.53 283 VAL A C 1
ATOM 1987 O O . VAL A 1 295 ? 18.646 7.885 108.119 1.00 45.36 283 VAL A O 1
ATOM 1991 N N . ALA A 1 296 ? 19.841 6.652 109.611 1.00 44.61 284 ALA A N 1
ATOM 1992 C CA . ALA A 1 296 ? 21.128 7.250 109.311 1.00 44.50 284 ALA A CA 1
ATOM 1993 C C . ALA A 1 296 ? 22.102 6.072 109.240 1.00 43.90 284 ALA A C 1
ATOM 1994 O O . ALA A 1 296 ? 22.676 5.665 110.245 1.00 41.32 284 ALA A O 1
ATOM 1996 N N . LYS A 1 297 ? 22.229 5.518 108.032 1.00 44.84 285 LYS A N 1
ATOM 1997 C CA . LYS A 1 297 ? 22.968 4.275 107.786 1.00 45.10 285 LYS A CA 1
ATOM 1998 C C . LYS A 1 297 ? 24.281 4.526 107.061 1.00 46.11 285 LYS A C 1
ATOM 1999 O O . LYS A 1 297 ? 24.306 5.159 106.014 1.00 46.04 285 LYS A O 1
ATOM 2005 N N . VAL A 1 298 ? 25.365 3.994 107.602 1.00 48.49 286 VAL A N 1
ATOM 2006 C CA . VAL A 1 298 ? 26.661 4.098 106.958 1.00 48.87 286 VAL A CA 1
ATOM 2007 C C . VAL A 1 298 ? 26.991 2.793 106.280 1.00 48.38 286 VAL A C 1
ATOM 2008 O O . VAL A 1 298 ? 26.972 1.747 106.912 1.00 46.53 286 VAL A O 1
ATOM 2012 N N . VAL A 1 299 ? 27.286 2.860 104.987 1.00 50.01 287 VAL A N 1
ATOM 2013 C CA . VAL A 1 299 ? 27.822 1.714 104.289 1.00 51.02 287 VAL A CA 1
ATOM 2014 C C . VAL A 1 299 ? 29.281 2.040 104.148 1.00 51.98 287 VAL A C 1
ATOM 2015 O O . VAL A 1 299 ? 29.662 2.952 103.415 1.00 52.19 287 VAL A O 1
ATOM 2019 N N . GLU A 1 300 ? 30.076 1.337 104.945 1.00 54.44 288 GLU A N 1
ATOM 2020 C CA . GLU A 1 300 ? 31.503 1.614 105.112 1.00 55.59 288 GLU A CA 1
ATOM 2021 C C . GLU A 1 300 ? 32.309 1.160 103.907 1.00 56.87 288 GLU A C 1
ATOM 2022 O O . GLU A 1 300 ? 31.949 0.204 103.208 1.00 57.73 288 GLU A O 1
ATOM 2029 N N . CYS B 1 19 ? 6.789 52.383 84.910 1.00 65.90 7 CYS B N 1
ATOM 2030 C CA . CYS B 1 19 ? 6.439 53.196 86.106 1.00 65.16 7 CYS B CA 1
ATOM 2031 C C . CYS B 1 19 ? 6.650 52.384 87.382 1.00 63.23 7 CYS B C 1
ATOM 2032 O O . CYS B 1 19 ? 6.518 51.151 87.377 1.00 62.04 7 CYS B O 1
ATOM 2034 N N . PRO B 1 20 ? 6.996 53.074 88.485 1.00 62.66 8 PRO B N 1
ATOM 2035 C CA . PRO B 1 20 ? 7.112 52.401 89.795 1.00 60.15 8 PRO B CA 1
ATOM 2036 C C . PRO B 1 20 ? 5.767 51.861 90.317 1.00 59.92 8 PRO B C 1
ATOM 2037 O O . PRO B 1 20 ? 5.749 50.907 91.089 1.00 58.62 8 PRO B O 1
ATOM 2041 N N . SER B 1 21 ? 4.648 52.468 89.908 1.00 60.68 9 SER B N 1
ATOM 2042 C CA . SER B 1 21 ? 3.306 51.956 90.282 1.00 59.86 9 SER B CA 1
ATOM 2043 C C . SER B 1 21 ? 3.046 50.575 89.667 1.00 57.37 9 SER B C 1
ATOM 2044 O O . SER B 1 21 ? 2.556 49.672 90.340 1.00 56.26 9 SER B O 1
ATOM 2047 N N . CYS B 1 22 ? 3.421 50.405 88.407 1.00 55.17 10 CYS B N 1
ATOM 2048 C CA . CYS B 1 22 ? 3.294 49.114 87.768 1.00 57.07 10 CYS B CA 1
ATOM 2049 C C . CYS B 1 22 ? 4.234 48.089 88.402 1.00 54.43 10 CYS B C 1
ATOM 2050 O O . CYS B 1 22 ? 3.821 46.979 88.660 1.00 54.25 10 CYS B O 1
ATOM 2053 N N . LEU B 1 23 ? 5.478 48.463 88.694 1.00 53.50 11 LEU B N 1
ATOM 2054 C CA . LEU B 1 23 ? 6.374 47.554 89.391 1.00 52.47 11 LEU B CA 1
ATOM 2055 C C . LEU B 1 23 ? 5.734 47.064 90.664 1.00 51.55 11 LEU B C 1
ATOM 2056 O O . LEU B 1 23 ? 5.699 45.860 90.940 1.00 50.78 11 LEU B O 1
ATOM 2061 N N . LEU B 1 24 ? 5.246 48.005 91.460 1.00 51.26 12 LEU B N 1
ATOM 2062 C CA . LEU B 1 24 ? 4.762 47.662 92.792 1.00 49.82 12 LEU B CA 1
ATOM 2063 C C . LEU B 1 24 ? 3.578 46.708 92.671 1.00 48.81 12 LEU B C 1
ATOM 2064 O O . LEU B 1 24 ? 3.437 45.765 93.438 1.00 48.85 12 LEU B O 1
ATOM 2069 N N . GLY B 1 25 ? 2.719 46.957 91.698 1.00 47.00 13 GLY B N 1
ATOM 2070 C CA . GLY B 1 25 ? 1.599 46.060 91.453 1.00 47.98 13 GLY B CA 1
ATOM 2071 C C . GLY B 1 25 ? 2.087 44.699 90.997 1.00 49.70 13 GLY B C 1
ATOM 2072 O O . GLY B 1 25 ? 1.512 43.665 91.340 1.00 50.48 13 GLY B O 1
ATOM 2073 N N . ARG B 1 26 ? 3.172 44.680 90.232 1.00 50.54 14 ARG B N 1
ATOM 2074 C CA . ARG B 1 26 ? 3.691 43.425 89.772 1.00 51.99 14 ARG B CA 1
ATOM 2075 C C . ARG B 1 26 ? 4.310 42.635 90.931 1.00 50.84 14 ARG B C 1
ATOM 2076 O O . ARG B 1 26 ? 4.220 41.400 90.981 1.00 52.76 14 ARG B O 1
ATOM 2084 N N . VAL B 1 27 ? 4.952 43.325 91.864 1.00 49.60 15 VAL B N 1
ATOM 2085 C CA . VAL B 1 27 ? 5.464 42.643 93.047 1.00 49.48 15 VAL B CA 1
ATOM 2086 C C . VAL B 1 27 ? 4.298 41.939 93.773 1.00 49.49 15 VAL B C 1
ATOM 2087 O O . VAL B 1 27 ? 4.388 40.778 94.138 1.00 49.86 15 VAL B O 1
ATOM 2091 N N . TYR B 1 28 ? 3.182 42.630 93.954 1.00 49.23 16 TYR B N 1
ATOM 2092 C CA . TYR B 1 28 ? 2.044 42.009 94.616 1.00 47.71 16 TYR B CA 1
ATOM 2093 C C . TYR B 1 28 ? 1.572 40.769 93.878 1.00 48.53 16 TYR B C 1
ATOM 2094 O O . TYR B 1 28 ? 1.282 39.724 94.487 1.00 47.85 16 TYR B O 1
ATOM 2103 N N . TYR B 1 29 ? 1.481 40.901 92.556 1.00 48.03 17 TYR B N 1
ATOM 2104 C CA . TYR B 1 29 ? 1.073 39.782 91.689 1.00 47.93 17 TYR B CA 1
ATOM 2105 C C . TYR B 1 29 ? 2.022 38.540 91.793 1.00 48.06 17 TYR B C 1
ATOM 2106 O O . TYR B 1 29 ? 1.557 37.434 92.017 1.00 48.25 17 TYR B O 1
ATOM 2115 N N . GLU B 1 30 ? 3.327 38.733 91.605 1.00 47.78 18 GLU B N 1
ATOM 2116 C CA . GLU B 1 30 ? 4.366 37.688 91.842 1.00 48.83 18 GLU B CA 1
ATOM 2117 C C . GLU B 1 30 ? 4.228 36.961 93.143 1.00 49.77 18 GLU B C 1
ATOM 2118 O O . GLU B 1 30 ? 4.271 35.728 93.199 1.00 52.41 18 GLU B O 1
ATOM 2124 N N . ALA B 1 31 ? 4.172 37.747 94.218 1.00 49.12 19 ALA B N 1
ATOM 2125 C CA . ALA B 1 31 ? 4.003 37.196 95.557 1.00 48.84 19 ALA B CA 1
ATOM 2126 C C . ALA B 1 31 ? 2.748 36.333 95.648 1.00 45.52 19 ALA B C 1
ATOM 2127 O O . ALA B 1 31 ? 2.797 35.244 96.161 1.00 44.73 19 ALA B O 1
ATOM 2129 N N . LYS B 1 32 ? 1.644 36.812 95.104 1.00 45.09 20 LYS B N 1
ATOM 2130 C CA . LYS B 1 32 ? 0.398 36.053 95.111 1.00 44.14 20 LYS B CA 1
ATOM 2131 C C . LYS B 1 32 ? 0.511 34.823 94.264 1.00 43.40 20 LYS B C 1
ATOM 2132 O O . LYS B 1 32 ? -0.149 33.849 94.537 1.00 44.97 20 LYS B O 1
ATOM 2138 N N . LEU B 1 33 ? 1.321 34.853 93.219 1.00 45.69 21 LEU B N 1
ATOM 2139 C CA . LEU B 1 33 ? 1.535 33.631 92.426 1.00 46.68 21 LEU B CA 1
ATOM 2140 C C . LEU B 1 33 ? 2.124 32.525 93.281 1.00 45.89 21 LEU B C 1
ATOM 2141 O O . LEU B 1 33 ? 1.879 31.373 93.034 1.00 46.16 21 LEU B O 1
ATOM 2146 N N . VAL B 1 34 ? 2.933 32.894 94.268 1.00 46.92 22 VAL B N 1
ATOM 2147 C CA . VAL B 1 34 ? 3.670 31.930 95.079 1.00 46.98 22 VAL B CA 1
ATOM 2148 C C . VAL B 1 34 ? 2.983 31.561 96.366 1.00 47.68 22 VAL B C 1
ATOM 2149 O O . VAL B 1 34 ? 2.977 30.413 96.737 1.00 48.86 22 VAL B O 1
ATOM 2153 N N . THR B 1 35 ? 2.411 32.521 97.075 1.00 49.88 23 THR B N 1
ATOM 2154 C CA . THR B 1 35 ? 1.973 32.236 98.439 1.00 50.53 23 THR B CA 1
ATOM 2155 C C . THR B 1 35 ? 0.742 33.009 98.816 1.00 51.27 23 THR B C 1
ATOM 2156 O O . THR B 1 35 ? 0.369 33.955 98.129 1.00 51.65 23 THR B O 1
ATOM 2160 N N . ASP B 1 36 ? 0.138 32.571 99.919 1.00 52.41 24 ASP B N 1
ATOM 2161 C CA . ASP B 1 36 ? -0.999 33.213 100.553 1.00 54.15 24 ASP B CA 1
ATOM 2162 C C . ASP B 1 36 ? -0.676 33.860 101.897 1.00 52.27 24 ASP B C 1
ATOM 2163 O O . ASP B 1 36 ? -1.543 34.492 102.483 1.00 52.37 24 ASP B O 1
ATOM 2168 N N . ASP B 1 37 ? 0.555 33.702 102.378 1.00 50.96 25 ASP B N 1
ATOM 2169 C CA . ASP B 1 37 ? 1.015 34.306 103.624 1.00 49.67 25 ASP B CA 1
ATOM 2170 C C . ASP B 1 37 ? 1.048 35.825 103.491 1.00 47.45 25 ASP B C 1
ATOM 2171 O O . ASP B 1 37 ? 1.841 36.324 102.723 1.00 47.30 25 ASP B O 1
ATOM 2176 N N . GLU B 1 38 ? 0.193 36.553 104.218 1.00 46.32 26 GLU B N 1
ATOM 2177 C CA . GLU B 1 38 ? 0.133 38.006 104.091 1.00 46.50 26 GLU B CA 1
ATOM 2178 C C . GLU B 1 38 ? 1.385 38.631 104.642 1.00 45.00 26 GLU B C 1
ATOM 2179 O O . GLU B 1 38 ? 1.808 39.661 104.163 1.00 47.85 26 GLU B O 1
ATOM 2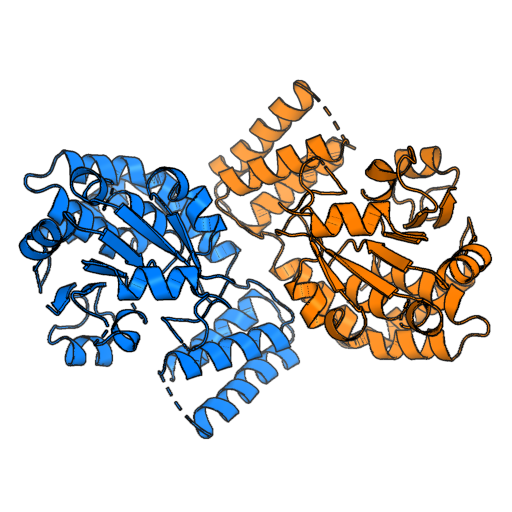185 N N . ASP B 1 39 ? 1.943 38.063 105.690 1.00 44.96 27 ASP B N 1
ATOM 2186 C CA . ASP B 1 39 ? 3.212 38.555 106.203 1.00 45.60 27 ASP B CA 1
ATOM 2187 C C . ASP B 1 39 ? 4.240 38.615 105.106 1.00 46.33 27 ASP B C 1
ATOM 2188 O O . ASP B 1 39 ? 4.890 39.643 104.941 1.00 46.40 27 ASP B O 1
ATOM 2193 N N . LEU B 1 40 ? 4.401 37.512 104.364 1.00 47.36 28 LEU B N 1
ATOM 2194 C CA . LEU B 1 40 ? 5.397 37.485 103.296 1.00 47.54 28 LEU B CA 1
ATOM 2195 C C . LEU B 1 40 ? 5.023 38.434 102.174 1.00 47.81 28 LEU B C 1
ATOM 2196 O O . LEU B 1 40 ? 5.889 39.127 101.659 1.00 49.40 28 LEU B O 1
ATOM 2201 N N . ILE B 1 41 ? 3.754 38.474 101.795 1.00 46.53 29 ILE B N 1
ATOM 2202 C CA . ILE B 1 41 ? 3.340 39.376 100.730 1.00 48.66 29 ILE B CA 1
ATOM 2203 C C . ILE B 1 41 ? 3.615 40.823 101.144 1.00 48.22 29 ILE B C 1
ATOM 2204 O O . ILE B 1 41 ? 4.245 41.585 100.435 1.00 47.77 29 ILE B O 1
ATOM 2209 N N . SER B 1 42 ? 3.175 41.189 102.327 1.00 48.23 30 SER B N 1
ATOM 2210 C CA . SER B 1 42 ? 3.322 42.551 102.737 1.00 48.73 30 SER B CA 1
ATOM 2211 C C . SER B 1 42 ? 4.783 42.850 102.929 1.00 48.35 30 SER B C 1
ATOM 2212 O O . SER B 1 42 ? 5.199 43.968 102.706 1.00 51.34 30 SER B O 1
ATOM 2215 N N . GLN B 1 43 ? 5.577 41.860 103.312 1.00 47.31 31 GLN B N 1
ATOM 2216 C CA . GLN B 1 43 ? 7.002 42.100 103.430 1.00 46.52 31 GLN B CA 1
ATOM 2217 C C . GLN B 1 43 ? 7.586 42.456 102.053 1.00 47.08 31 GLN B C 1
ATOM 2218 O O . GLN B 1 43 ? 8.372 43.392 101.938 1.00 47.93 31 GLN B O 1
ATOM 2224 N N . CYS B 1 44 ? 7.169 41.737 101.018 1.00 44.93 32 CYS B N 1
ATOM 2225 C CA . CYS B 1 44 ? 7.646 42.002 99.666 1.00 46.26 32 CYS B CA 1
ATOM 2226 C C . CYS B 1 44 ? 7.313 43.421 99.220 1.00 48.22 32 CYS B C 1
ATOM 2227 O O . CYS B 1 44 ? 8.159 44.161 98.685 1.00 49.51 32 CYS B O 1
ATOM 2230 N N . VAL B 1 45 ? 6.065 43.806 99.437 1.00 47.97 33 VAL B N 1
ATOM 2231 C CA . VAL B 1 45 ? 5.615 45.109 99.028 1.00 46.62 33 VAL B CA 1
ATOM 2232 C C . VAL B 1 45 ? 6.296 46.189 99.854 1.00 45.41 33 VAL B C 1
ATOM 2233 O O . VAL B 1 45 ? 6.704 47.206 99.326 1.00 44.74 33 VAL B O 1
ATOM 2237 N N . ASP B 1 46 ? 6.441 45.961 101.149 1.00 45.99 34 ASP B N 1
ATOM 2238 C CA . ASP B 1 46 ? 7.036 46.978 101.994 1.00 47.52 34 ASP B CA 1
ATOM 2239 C C . ASP B 1 46 ? 8.516 47.175 101.692 1.00 48.52 34 ASP B C 1
ATOM 2240 O O . ASP B 1 46 ? 8.963 48.308 101.560 1.00 50.01 34 ASP B O 1
ATOM 2245 N N . GLU B 1 47 ? 9.269 46.097 101.519 1.00 50.02 35 GLU B N 1
ATOM 2246 C CA . GLU B 1 47 ? 10.693 46.242 101.162 1.00 51.49 35 GLU B CA 1
ATOM 2247 C C . GLU B 1 47 ? 10.844 46.916 99.792 1.00 50.85 35 GLU B C 1
ATOM 2248 O O . GLU B 1 47 ? 11.732 47.763 99.604 1.00 50.42 35 GLU B O 1
ATOM 2254 N N . SER B 1 48 ? 9.930 46.613 98.876 1.00 48.70 36 SER B N 1
ATOM 2255 C CA . SER B 1 48 ? 9.958 47.225 97.551 1.00 49.80 36 SER B CA 1
ATOM 2256 C C . SER B 1 48 ? 9.747 48.732 97.632 1.00 50.03 36 SER B C 1
ATOM 2257 O O . SER B 1 48 ? 10.377 49.519 96.911 1.00 51.37 36 SER B O 1
ATOM 2260 N N . LEU B 1 49 ? 8.850 49.140 98.511 1.00 48.99 37 LEU B N 1
ATOM 2261 C CA . LEU B 1 49 ? 8.613 50.552 98.742 1.00 49.61 37 LEU B CA 1
ATOM 2262 C C . LEU B 1 49 ? 9.815 51.277 99.330 1.00 48.59 37 LEU B C 1
ATOM 2263 O O . LEU B 1 49 ? 10.045 52.433 98.972 1.00 47.72 37 LEU B O 1
ATOM 2268 N N . LYS B 1 50 ? 10.519 50.626 100.267 1.00 46.62 38 LYS B N 1
ATOM 2269 C CA . LYS B 1 50 ? 11.711 51.212 100.855 1.00 47.87 38 LYS B CA 1
ATOM 2270 C C . LYS B 1 50 ? 12.729 51.447 99.730 1.00 46.19 38 LYS B C 1
ATOM 2271 O O . LYS B 1 50 ? 13.308 52.506 99.632 1.00 46.69 38 LYS B O 1
ATOM 2274 N N . ILE B 1 51 ? 12.912 50.469 98.858 1.00 46.39 39 ILE B N 1
ATOM 2275 C CA . ILE B 1 51 ? 13.903 50.579 97.812 1.00 46.79 39 ILE B CA 1
ATOM 2276 C C . ILE B 1 51 ? 13.546 51.731 96.914 1.00 48.03 39 ILE B C 1
ATOM 2277 O O . ILE B 1 51 ? 14.380 52.594 96.621 1.00 51.06 39 ILE B O 1
ATOM 2282 N N . LEU B 1 52 ? 12.295 51.743 96.472 1.00 47.57 40 LEU B N 1
ATOM 2283 C CA . LEU B 1 52 ? 11.823 52.814 95.572 1.00 47.61 40 LEU B CA 1
ATOM 2284 C C . LEU B 1 52 ? 11.983 54.196 96.152 1.00 46.55 40 LEU B C 1
ATOM 2285 O O . LEU B 1 52 ? 12.196 55.155 95.439 1.00 45.01 40 LEU B O 1
ATOM 2290 N N . ALA B 1 53 ? 11.850 54.308 97.459 1.00 48.07 41 ALA B N 1
ATOM 2291 C CA . ALA B 1 53 ? 12.048 55.596 98.098 1.00 48.61 41 ALA B CA 1
ATOM 2292 C C . ALA B 1 53 ? 13.557 55.951 98.170 1.00 49.97 41 ALA B C 1
ATOM 2293 O O . ALA B 1 53 ? 13.906 57.065 97.907 1.00 49.28 41 ALA B O 1
ATOM 2295 N N . GLU B 1 54 ? 14.435 54.991 98.480 1.00 52.49 42 GLU B N 1
ATOM 2296 C CA . GLU B 1 54 ? 15.869 55.235 98.515 1.00 53.20 42 GLU B CA 1
ATOM 2297 C C . GLU B 1 54 ? 16.357 55.659 97.127 1.00 54.29 42 GLU B C 1
ATOM 2298 O O . GLU B 1 54 ? 17.028 56.663 97.009 1.00 55.01 42 GLU B O 1
ATOM 2300 N N . ASN B 1 55 ? 16.016 54.893 96.083 1.00 56.59 43 ASN B N 1
ATOM 2301 C CA . ASN B 1 55 ? 16.596 55.076 94.739 1.00 55.82 43 ASN B CA 1
ATOM 2302 C C . ASN B 1 55 ? 15.579 55.639 93.745 1.00 55.26 43 ASN B C 1
ATOM 2303 O O . ASN B 1 55 ? 15.429 56.864 93.626 1.00 55.49 43 ASN B O 1
ATOM 2305 N N . ILE B 1 61 ? 11.339 52.956 85.817 1.00 62.68 49 ILE B N 1
ATOM 2306 C CA . ILE B 1 61 ? 12.278 52.282 86.722 1.00 63.85 49 ILE B CA 1
ATOM 2307 C C . ILE B 1 61 ? 13.525 51.726 85.961 1.00 65.15 49 ILE B C 1
ATOM 2308 O O . ILE B 1 61 ? 13.393 51.061 84.933 1.00 66.40 49 ILE B O 1
ATOM 2310 N N . ASN B 1 62 ? 14.726 52.044 86.459 1.00 65.53 50 ASN B N 1
ATOM 2311 C CA . ASN B 1 62 ? 16.006 51.489 85.952 1.00 64.27 50 ASN B CA 1
ATOM 2312 C C . ASN B 1 62 ? 15.953 49.928 85.892 1.00 63.03 50 ASN B C 1
ATOM 2313 O O . ASN B 1 62 ? 15.121 49.285 86.571 1.00 60.82 50 ASN B O 1
ATOM 2318 N N . ALA B 1 63 ? 16.814 49.329 85.058 1.00 61.62 51 ALA B N 1
ATOM 2319 C CA . ALA B 1 63 ? 16.929 47.854 84.995 1.00 60.33 51 ALA B CA 1
ATOM 2320 C C . ALA B 1 63 ? 17.545 47.334 86.278 1.00 59.06 51 ALA B C 1
ATOM 2321 O O . ALA B 1 63 ? 17.121 46.295 86.804 1.00 59.55 51 ALA B O 1
ATOM 2323 N N . HIS B 1 64 ? 18.550 48.072 86.758 1.00 56.11 52 HIS B N 1
ATOM 2324 C CA . HIS B 1 64 ? 19.240 47.758 87.993 1.00 53.01 52 HIS B CA 1
ATOM 2325 C C . HIS B 1 64 ? 18.244 47.722 89.125 1.00 50.79 52 HIS B C 1
ATOM 2326 O O . HIS B 1 64 ? 18.243 46.795 89.933 1.00 48.75 52 HIS B O 1
ATOM 2333 N N . LEU B 1 65 ? 17.374 48.723 89.168 1.00 49.70 53 LEU B N 1
ATOM 2334 C CA . LEU B 1 65 ? 16.406 48.848 90.265 1.00 48.67 53 LEU B CA 1
ATOM 2335 C C . LEU B 1 65 ? 15.340 47.782 90.240 1.00 48.31 53 LEU B C 1
ATOM 2336 O O . LEU B 1 65 ? 15.041 47.152 91.265 1.00 47.91 53 LEU B O 1
ATOM 2341 N N . ALA B 1 66 ? 14.747 47.572 89.077 1.00 47.57 54 ALA B N 1
ATOM 2342 C CA . ALA B 1 66 ? 13.763 46.499 88.957 1.00 47.91 54 ALA B CA 1
ATOM 2343 C C . ALA B 1 66 ? 14.387 45.117 89.220 1.00 47.03 54 ALA B C 1
ATOM 2344 O O . ALA B 1 66 ? 13.768 44.253 89.851 1.00 46.02 54 ALA B O 1
ATOM 2346 N N . THR B 1 67 ? 15.621 44.919 88.764 1.00 45.69 55 THR B N 1
ATOM 2347 C CA . THR B 1 67 ? 16.308 43.654 89.007 1.00 44.67 55 THR B CA 1
ATOM 2348 C C . THR B 1 67 ? 16.491 43.452 90.510 1.00 46.34 55 THR B C 1
ATOM 2349 O O . THR B 1 67 ? 16.090 42.428 91.078 1.00 47.81 55 THR B O 1
ATOM 2353 N N . ARG B 1 68 ? 17.055 44.464 91.145 1.00 45.90 56 ARG B N 1
ATOM 2354 C CA . ARG B 1 68 ? 17.303 44.455 92.573 1.00 46.27 56 ARG B CA 1
ATOM 2355 C C . ARG B 1 68 ? 16.031 44.194 93.404 1.00 47.25 56 ARG B C 1
ATOM 2356 O O . ARG B 1 68 ? 16.077 43.462 94.411 1.00 46.02 56 ARG B O 1
ATOM 2364 N N . ILE B 1 69 ? 14.914 44.782 92.970 1.00 46.67 57 ILE B N 1
ATOM 2365 C CA . ILE B 1 69 ? 13.621 44.622 93.654 1.00 46.86 57 ILE B CA 1
ATOM 2366 C C . ILE B 1 69 ? 13.038 43.232 93.475 1.00 46.99 57 ILE B C 1
ATOM 2367 O O . ILE B 1 69 ? 12.616 42.621 94.453 1.00 47.52 57 ILE B O 1
ATOM 2372 N N . HIS B 1 70 ? 13.010 42.721 92.253 1.00 47.49 58 HIS B N 1
ATOM 2373 C CA . HIS B 1 70 ? 12.506 41.352 92.044 1.00 47.58 58 HIS B CA 1
ATOM 2374 C C . HIS B 1 70 ? 13.371 40.322 92.729 1.00 46.99 58 HIS B C 1
ATOM 2375 O O . HIS B 1 70 ? 12.828 39.391 93.299 1.00 47.51 58 HIS B O 1
ATOM 2382 N N . ARG B 1 71 ? 14.696 40.497 92.696 1.00 45.98 59 ARG B N 1
ATOM 2383 C CA . ARG B 1 71 ? 15.575 39.560 93.398 1.00 46.16 59 ARG B CA 1
ATOM 2384 C C . ARG B 1 71 ? 15.287 39.546 94.878 1.00 47.67 59 ARG B C 1
ATOM 2385 O O . ARG B 1 71 ? 15.249 38.479 95.510 1.00 51.16 59 ARG B O 1
ATOM 2393 N N . ARG B 1 72 ? 15.092 40.721 95.448 1.00 47.19 60 ARG B N 1
ATOM 2394 C CA . ARG B 1 72 ? 14.786 40.777 96.874 1.00 49.07 60 ARG B CA 1
ATOM 2395 C C . ARG B 1 72 ? 13.442 40.152 97.222 1.00 48.04 60 ARG B C 1
ATOM 2396 O O . ARG B 1 72 ? 13.307 39.464 98.232 1.00 49.57 60 ARG B O 1
ATOM 2404 N N . VAL B 1 73 ? 12.469 40.355 96.352 1.00 47.97 61 VAL B N 1
ATOM 2405 C CA . VAL B 1 73 ? 11.153 39.762 96.501 1.00 47.19 61 VAL B CA 1
ATOM 2406 C C . VAL B 1 73 ? 11.223 38.238 96.357 1.00 46.48 61 VAL B C 1
ATOM 2407 O O . VAL B 1 73 ? 10.625 37.530 97.137 1.00 46.89 61 VAL B O 1
ATOM 2411 N N . TYR B 1 74 ? 11.973 37.739 95.385 1.00 46.20 62 TYR B N 1
ATOM 2412 C CA . TYR B 1 74 ? 12.133 36.302 95.213 1.00 46.75 62 TYR B CA 1
ATOM 2413 C C . TYR B 1 74 ? 12.769 35.685 96.472 1.00 45.38 62 TYR B C 1
ATOM 2414 O O . TYR B 1 74 ? 12.383 34.608 96.912 1.00 45.46 62 TYR B O 1
ATOM 2423 N N . GLU B 1 75 ? 13.722 36.389 97.057 1.00 45.72 63 GLU B N 1
ATOM 2424 C CA . GLU B 1 75 ? 14.404 35.931 98.272 1.00 47.15 63 GLU B CA 1
ATOM 2425 C C . GLU B 1 75 ? 13.415 35.794 99.416 1.00 45.56 63 GLU B C 1
ATOM 2426 O O . GLU B 1 75 ? 13.352 34.779 100.091 1.00 45.52 63 GLU B O 1
ATOM 2430 N N . ILE B 1 76 ? 12.625 36.821 99.629 1.00 43.73 64 ILE B N 1
ATOM 2431 C CA . ILE B 1 76 ? 11.661 36.815 100.724 1.00 44.33 64 ILE B CA 1
ATOM 2432 C C . ILE B 1 76 ? 10.673 35.673 100.543 1.00 45.08 64 ILE B C 1
ATOM 2433 O O . ILE B 1 76 ? 10.227 35.091 101.523 1.00 45.21 64 ILE B O 1
ATOM 2438 N N . LEU B 1 77 ? 10.324 35.378 99.285 1.00 44.23 65 LEU B N 1
ATOM 2439 C CA . LEU B 1 77 ? 9.353 34.335 98.963 1.00 44.30 65 LEU B CA 1
ATOM 2440 C C . LEU B 1 77 ? 9.986 32.971 98.926 1.00 42.57 65 LEU B C 1
ATOM 2441 O O . LEU B 1 77 ? 9.302 31.994 98.828 1.00 45.76 65 LEU B O 1
ATOM 2446 N N . GLY B 1 78 ? 11.296 32.904 98.964 1.00 42.59 66 GLY B N 1
ATOM 2447 C CA . GLY B 1 78 ? 12.019 31.633 98.856 1.00 43.38 66 GLY B CA 1
ATOM 2448 C C . GLY B 1 78 ? 11.805 30.913 97.545 1.00 43.51 66 GLY B C 1
ATOM 2449 O O . GLY B 1 78 ? 11.858 29.692 97.508 1.00 42.56 66 GLY B O 1
ATOM 2450 N N . VAL B 1 79 ? 11.582 31.680 96.478 1.00 44.86 67 VAL B N 1
ATOM 2451 C CA . VAL B 1 79 ? 11.144 31.150 95.187 1.00 45.28 67 VAL B CA 1
ATOM 2452 C C . VAL B 1 79 ? 12.219 31.420 94.104 1.00 45.63 67 VAL B C 1
ATOM 2453 O O . VAL B 1 79 ? 12.949 32.397 94.185 1.00 45.58 67 VAL B O 1
ATOM 2457 N N . GLU B 1 80 ? 12.278 30.565 93.085 1.00 47.18 68 GLU B N 1
ATOM 2458 C CA . GLU B 1 80 ? 13.220 30.701 91.981 1.00 49.44 68 GLU B CA 1
ATOM 2459 C C . GLU B 1 80 ? 12.518 31.222 90.726 1.00 49.35 68 GLU B C 1
ATOM 2460 O O . GLU B 1 80 ? 13.054 32.126 90.065 1.00 52.82 68 GLU B O 1
ATOM 2466 N N . ASP B 1 81 ? 11.324 30.684 90.414 1.00 46.53 69 ASP B N 1
ATOM 2467 C CA . ASP B 1 81 ? 10.516 31.131 89.275 1.00 43.65 69 ASP B CA 1
ATOM 2468 C C . ASP B 1 81 ? 9.032 31.153 89.569 1.00 41.36 69 ASP B C 1
ATOM 2469 O O . ASP B 1 81 ? 8.327 30.195 89.267 1.00 40.51 69 ASP B O 1
ATOM 2474 N N . PRO B 1 82 ? 8.519 32.276 90.082 1.00 39.96 70 PRO B N 1
ATOM 2475 C CA . PRO B 1 82 ? 7.092 32.327 90.350 1.00 39.03 70 PRO B CA 1
ATOM 2476 C C . PRO B 1 82 ? 6.254 32.322 89.048 1.00 37.78 70 PRO B C 1
ATOM 2477 O O . PRO B 1 82 ? 5.057 32.081 89.104 1.00 36.72 70 PRO B O 1
ATOM 2481 N N . TYR B 1 83 ? 6.896 32.596 87.912 1.00 37.35 71 TYR B N 1
ATOM 2482 C CA . TYR B 1 83 ? 6.229 32.716 86.625 1.00 39.43 71 TYR B CA 1
ATOM 2483 C C . TYR B 1 83 ? 6.304 31.423 85.837 1.00 41.82 71 TYR B C 1
ATOM 2484 O O . TYR B 1 83 ? 6.054 31.402 84.620 1.00 41.92 71 TYR B O 1
ATOM 2493 N N . ALA B 1 84 ? 6.691 30.337 86.490 1.00 43.18 72 ALA B N 1
ATOM 2494 C CA . ALA B 1 84 ? 6.985 29.135 85.730 1.00 43.98 72 ALA B CA 1
ATOM 2495 C C . ALA B 1 84 ? 5.753 28.583 84.978 1.00 43.52 72 ALA B C 1
ATOM 2496 O O . ALA B 1 84 ? 5.860 28.116 83.830 1.00 42.86 72 ALA B O 1
ATOM 2498 N N . GLU B 1 85 ? 4.581 28.679 85.589 1.00 41.67 73 GLU B N 1
ATOM 2499 C CA . GLU B 1 85 ? 3.388 28.178 84.927 1.00 42.36 73 GLU B CA 1
ATOM 2500 C C . GLU B 1 85 ? 2.973 29.186 83.825 1.00 44.30 73 GLU B C 1
ATOM 2501 O O . GLU B 1 85 ? 2.635 28.777 82.728 1.00 45.17 73 GLU B O 1
ATOM 2507 N N . VAL B 1 86 ? 3.064 30.483 84.114 1.00 43.52 74 VAL B N 1
ATOM 2508 C CA . VAL B 1 86 ? 2.634 31.513 83.205 1.00 43.23 74 VAL B CA 1
ATOM 2509 C C . VAL B 1 86 ? 3.472 31.479 81.941 1.00 42.23 74 VAL B C 1
ATOM 2510 O O . VAL B 1 86 ? 2.947 31.537 80.837 1.00 41.41 74 VAL B O 1
ATOM 2514 N N . LYS B 1 87 ? 4.776 31.390 82.106 1.00 42.95 75 LYS B N 1
ATOM 2515 C CA . LYS B 1 87 ? 5.684 31.177 80.983 1.00 43.49 75 LYS B CA 1
ATOM 2516 C C . LYS B 1 87 ? 5.362 29.890 80.204 1.00 42.69 75 LYS B C 1
ATOM 2517 O O . LYS B 1 87 ? 5.380 29.867 78.977 1.00 44.62 75 LYS B O 1
ATOM 2523 N N . ALA B 1 88 ? 5.079 28.811 80.910 1.00 42.80 76 ALA B N 1
ATOM 2524 C CA . ALA B 1 88 ? 4.772 27.560 80.221 1.00 44.34 76 ALA B CA 1
ATOM 2525 C C . ALA B 1 88 ? 3.540 27.638 79.321 1.00 43.22 76 ALA B C 1
ATOM 2526 O O . ALA B 1 88 ? 3.550 27.081 78.219 1.00 42.81 76 ALA B O 1
ATOM 2528 N N . ARG B 1 89 ? 2.510 28.355 79.756 1.00 42.48 77 ARG B N 1
ATOM 2529 C CA . ARG B 1 89 ? 1.324 28.524 78.917 1.00 44.14 77 ARG B CA 1
ATOM 2530 C C . ARG B 1 89 ? 1.636 29.329 77.672 1.00 42.57 77 ARG B C 1
ATOM 2531 O O . ARG B 1 89 ? 1.141 29.010 76.607 1.00 43.33 77 ARG B O 1
ATOM 2539 N N . ALA B 1 90 ? 2.488 30.336 77.805 1.00 40.47 78 ALA B N 1
ATOM 2540 C CA . ALA B 1 90 ? 2.865 31.162 76.684 1.00 41.94 78 ALA B CA 1
ATOM 2541 C C . ALA B 1 90 ? 3.631 30.302 75.685 1.00 42.34 78 ALA B C 1
ATOM 2542 O O . ALA B 1 90 ? 3.353 30.346 74.479 1.00 43.29 78 ALA B O 1
ATOM 2544 N N . ASN B 1 91 ? 4.574 29.504 76.189 1.00 42.25 79 ASN B N 1
ATOM 2545 C CA . ASN B 1 91 ? 5.273 28.534 75.339 1.00 40.87 79 ASN B CA 1
ATOM 2546 C C . ASN B 1 91 ? 4.329 27.590 74.597 1.00 42.05 79 ASN B C 1
ATOM 2547 O O . ASN B 1 91 ? 4.534 27.271 73.414 1.00 43.12 79 ASN B O 1
ATOM 2552 N N . GLU B 1 92 ? 3.284 27.157 75.288 1.00 40.91 80 GLU B N 1
ATOM 2553 C CA . GLU B 1 92 ? 2.337 26.221 74.741 1.00 39.76 80 GLU B CA 1
ATOM 2554 C C . GLU B 1 92 ? 1.486 26.817 73.626 1.00 40.07 80 GLU B C 1
ATOM 2555 O O . GLU B 1 92 ? 1.246 26.146 72.675 1.00 39.82 80 GLU B O 1
ATOM 2561 N N . VAL B 1 93 ? 1.017 28.058 73.765 1.00 41.73 81 VAL B N 1
ATOM 2562 C CA . VAL B 1 93 ? 0.230 28.720 72.739 1.00 40.88 81 VAL B CA 1
ATOM 2563 C C . VAL B 1 93 ? 1.100 29.040 71.543 1.00 41.69 81 VAL B C 1
ATOM 2564 O O . VAL B 1 93 ? 0.738 28.765 70.410 1.00 42.61 81 VAL B O 1
ATOM 2568 N N . ALA B 1 94 ? 2.256 29.627 71.815 1.00 41.35 82 ALA B N 1
ATOM 2569 C CA . ALA B 1 94 ? 3.231 29.893 70.800 1.00 43.25 82 ALA B CA 1
ATOM 2570 C C . ALA B 1 94 ? 3.476 28.666 69.913 1.00 45.77 82 ALA B C 1
ATOM 2571 O O . ALA B 1 94 ? 3.374 28.746 68.669 1.00 46.46 82 ALA B O 1
ATOM 2573 N N . ARG B 1 95 ? 3.765 27.534 70.552 1.00 47.09 83 ARG B N 1
ATOM 2574 C CA . ARG B 1 95 ? 3.923 26.247 69.846 1.00 46.97 83 ARG B CA 1
ATOM 2575 C C . ARG B 1 95 ? 2.772 25.920 68.933 1.00 45.45 83 ARG B C 1
ATOM 2576 O O . ARG B 1 95 ? 2.962 25.492 67.802 1.00 45.73 83 ARG B O 1
ATOM 2584 N N . GLN B 1 96 ? 1.574 26.092 69.462 1.00 44.94 84 GLN B N 1
ATOM 2585 C CA . GLN B 1 96 ? 0.356 25.766 68.753 1.00 45.70 84 GLN B CA 1
ATOM 2586 C C . GLN B 1 96 ? 0.153 26.622 67.493 1.00 45.35 84 GLN B C 1
ATOM 2587 O O . GLN B 1 96 ? -0.311 26.115 66.483 1.00 46.93 84 GLN B O 1
ATOM 2593 N N . VAL B 1 97 ? 0.504 27.904 67.540 1.00 44.76 85 VAL B N 1
ATOM 2594 C CA . VAL B 1 97 ? 0.221 28.813 66.424 1.00 43.37 85 VAL B CA 1
ATOM 2595 C C . VAL B 1 97 ? 1.448 29.133 65.559 1.00 43.94 85 VAL B C 1
ATOM 2596 O O . VAL B 1 97 ? 1.316 29.778 64.526 1.00 45.48 85 VAL B O 1
ATOM 2600 N N . LEU B 1 98 ? 2.628 28.682 65.965 1.00 43.60 86 LEU B N 1
ATOM 2601 C CA . LEU B 1 98 ? 3.841 28.998 65.232 1.00 43.00 86 LEU B CA 1
ATOM 2602 C C . LEU B 1 98 ? 3.807 28.571 63.773 1.00 43.63 86 LEU B C 1
ATOM 2603 O O . LEU B 1 98 ? 4.236 29.327 62.915 1.00 43.67 86 LEU B O 1
ATOM 2608 N N . PRO B 1 99 ? 3.293 27.361 63.487 1.00 45.20 87 PRO B N 1
ATOM 2609 C CA . PRO B 1 99 ? 3.245 26.906 62.100 1.00 46.23 87 PRO B CA 1
ATOM 2610 C C . PRO B 1 99 ? 2.449 27.856 61.222 1.00 48.38 87 PRO B C 1
ATOM 2611 O O . PRO B 1 99 ? 2.696 27.944 60.008 1.00 48.83 87 PRO B O 1
ATOM 2615 N N . LEU B 1 100 ? 1.474 28.527 61.832 1.00 48.82 88 LEU B N 1
ATOM 2616 C CA . LEU B 1 100 ? 0.651 29.493 61.128 1.00 48.85 88 LEU B CA 1
ATOM 2617 C C . LEU B 1 100 ? 1.412 30.787 60.911 1.00 46.63 88 LEU B C 1
ATOM 2618 O O . LEU B 1 100 ? 1.301 31.411 59.852 1.00 47.09 88 LEU B O 1
ATOM 2623 N N . ALA B 1 101 ? 2.178 31.195 61.914 1.00 45.70 89 ALA B N 1
ATOM 2624 C CA . ALA B 1 101 ? 3.032 32.356 61.789 1.00 44.89 89 ALA B CA 1
ATOM 2625 C C . ALA B 1 101 ? 4.031 32.160 60.663 1.00 45.51 89 ALA B C 1
ATOM 2626 O O . ALA B 1 101 ? 4.311 33.082 59.904 1.00 47.89 89 ALA B O 1
ATOM 2628 N N . LYS B 1 102 ? 4.556 30.945 60.559 1.00 45.14 90 LYS B N 1
ATOM 2629 C CA . LYS B 1 102 ? 5.523 30.589 59.535 1.00 44.67 90 LYS B CA 1
ATOM 2630 C C . LYS B 1 102 ? 4.888 30.752 58.155 1.00 43.41 90 LYS B C 1
ATOM 2631 O O . LYS B 1 102 ? 5.470 31.367 57.279 1.00 44.34 90 LYS B O 1
ATOM 2637 N N . GLU B 1 103 ? 3.673 30.239 57.994 1.00 42.85 91 GLU B N 1
ATOM 2638 C CA . GLU B 1 103 ? 2.887 30.403 56.768 1.00 43.00 91 GLU B CA 1
ATOM 2639 C C . GLU B 1 103 ? 2.854 31.849 56.323 1.00 42.50 91 GLU B C 1
ATOM 2640 O O . GLU B 1 103 ? 3.138 32.152 55.174 1.00 41.78 91 GLU B O 1
ATOM 2646 N N . ILE B 1 104 ? 2.543 32.746 57.248 1.00 43.72 92 ILE B N 1
ATOM 2647 C CA . ILE B 1 104 ? 2.437 34.174 56.938 1.00 44.13 92 ILE B CA 1
ATOM 2648 C C . ILE B 1 104 ? 3.771 34.818 56.553 1.00 43.39 92 ILE B C 1
ATOM 2649 O O . ILE B 1 104 ? 3.809 35.676 55.672 1.00 44.01 92 ILE B O 1
ATOM 2654 N N . VAL B 1 105 ? 4.856 34.400 57.191 1.00 43.45 93 VAL B N 1
ATOM 2655 C CA . VAL B 1 105 ? 6.198 34.874 56.813 1.00 43.73 93 VAL B CA 1
ATOM 2656 C C . VAL B 1 105 ? 6.576 34.412 55.400 1.00 43.99 93 VAL B C 1
ATOM 2657 O O . VAL B 1 105 ? 6.887 35.217 54.532 1.00 44.34 93 VAL B O 1
ATOM 2661 N N . GLU B 1 106 ? 6.502 33.110 55.184 1.00 45.76 94 GLU B N 1
ATOM 2662 C CA . GLU B 1 106 ? 6.876 32.493 53.920 1.00 46.73 94 GLU B CA 1
ATOM 2663 C C . GLU B 1 106 ? 5.970 32.943 52.781 1.00 47.17 94 GLU B C 1
ATOM 2664 O O . GLU B 1 106 ? 6.418 33.025 51.641 1.00 48.07 94 GLU B O 1
ATOM 2670 N N . GLY B 1 107 ? 4.710 33.250 53.099 1.00 48.50 95 GLY B N 1
ATOM 2671 C CA . GLY B 1 107 ? 3.724 33.674 52.109 1.00 47.78 95 GLY B CA 1
ATOM 2672 C C . GLY B 1 107 ? 3.726 35.165 51.814 1.00 48.55 95 GLY B C 1
ATOM 2673 O O . GLY B 1 107 ? 3.062 35.598 50.875 1.00 49.73 95 GLY B O 1
ATOM 2674 N N . SER B 1 108 ? 4.462 35.963 52.582 1.00 48.50 96 SER B N 1
ATOM 2675 C CA . SER B 1 108 ? 4.434 37.416 52.382 1.00 49.32 96 SER B CA 1
ATOM 2676 C C . SER B 1 108 ? 5.418 37.863 51.313 1.00 49.96 96 SER B C 1
ATOM 2677 O O . SER B 1 108 ? 6.359 37.145 50.985 1.00 52.05 96 SER B O 1
ATOM 2680 N N . ASP B 1 109 ? 5.213 39.074 50.801 1.00 49.88 97 ASP B N 1
ATOM 2681 C CA . ASP B 1 109 ? 6.093 39.635 49.779 1.00 49.57 97 ASP B CA 1
ATOM 2682 C C . ASP B 1 109 ? 7.482 40.033 50.337 1.00 48.61 97 ASP B C 1
ATOM 2683 O O . ASP B 1 109 ? 8.454 40.044 49.594 1.00 48.09 97 ASP B O 1
ATOM 2686 N N . ASP B 1 110 ? 7.579 40.322 51.642 1.00 48.50 98 ASP B N 1
ATOM 2687 C CA . ASP B 1 110 ? 8.869 40.637 52.312 1.00 46.85 98 ASP B CA 1
ATOM 2688 C C . ASP B 1 110 ? 8.987 39.819 53.599 1.00 46.21 98 ASP B C 1
ATOM 2689 O O . ASP B 1 110 ? 8.704 40.308 54.698 1.00 45.74 98 ASP B O 1
ATOM 2694 N N . PRO B 1 111 ? 9.404 38.555 53.472 1.00 46.17 99 PRO B N 1
ATOM 2695 C CA . PRO B 1 111 ? 9.456 37.668 54.627 1.00 46.30 99 PRO B CA 1
ATOM 2696 C C . PRO B 1 111 ? 10.269 38.217 55.796 1.00 46.58 99 PRO B C 1
ATOM 2697 O O . PRO B 1 111 ? 9.890 38.027 56.961 1.00 48.18 99 PRO B O 1
ATOM 2701 N N . PHE B 1 112 ? 11.371 38.894 55.496 1.00 46.12 100 PHE B N 1
ATOM 2702 C CA . PHE B 1 112 ? 12.198 39.446 56.563 1.00 47.08 100 PHE B CA 1
ATOM 2703 C C . PHE B 1 112 ? 11.410 40.425 57.436 1.00 47.18 100 PHE B C 1
ATOM 2704 O O . PHE B 1 112 ? 11.395 40.311 58.660 1.00 47.07 100 PHE B O 1
ATOM 2712 N N . LYS B 1 113 ? 10.762 41.390 56.800 1.00 46.87 101 LYS B N 1
ATOM 2713 C CA . LYS B 1 113 ? 9.994 42.369 57.550 1.00 45.82 101 LYS B CA 1
ATOM 2714 C C . LYS B 1 113 ? 8.808 41.716 58.275 1.00 44.68 101 LYS B C 1
ATOM 2715 O O . LYS B 1 113 ? 8.491 42.078 59.396 1.00 43.97 101 LYS B O 1
ATOM 2721 N N . THR B 1 114 ? 8.157 40.754 57.634 1.00 44.00 102 THR B N 1
ATOM 2722 C CA . THR B 1 114 ? 7.063 40.067 58.280 1.00 44.30 102 THR B CA 1
ATOM 2723 C C . THR B 1 114 ? 7.608 39.271 59.472 1.00 44.49 102 THR B C 1
ATOM 2724 O O . THR B 1 114 ? 6.992 39.249 60.522 1.00 46.02 102 THR B O 1
ATOM 2728 N N . ALA B 1 115 ? 8.771 38.637 59.325 1.00 43.76 103 ALA B N 1
ATOM 2729 C CA . ALA B 1 115 ? 9.374 37.944 60.459 1.00 43.33 103 ALA B CA 1
ATOM 2730 C C . ALA B 1 115 ? 9.683 38.928 61.611 1.00 44.19 103 ALA B C 1
ATOM 2731 O O . ALA B 1 115 ? 9.490 38.611 62.777 1.00 44.01 103 ALA B O 1
ATOM 2733 N N . VAL B 1 116 ? 10.138 40.133 61.291 1.00 45.11 104 VAL B N 1
ATOM 2734 C CA . VAL B 1 116 ? 10.322 41.147 62.316 1.00 44.60 104 VAL B CA 1
ATOM 2735 C C . VAL B 1 116 ? 9.001 41.451 63.045 1.00 45.17 104 VAL B C 1
ATOM 2736 O O . VAL B 1 116 ? 8.957 41.478 64.271 1.00 46.11 104 VAL B O 1
ATOM 2740 N N . ILE B 1 117 ? 7.939 41.689 62.289 1.00 44.15 105 ILE B N 1
ATOM 2741 C CA . ILE B 1 117 ? 6.666 42.032 62.884 1.00 43.83 105 ILE B CA 1
ATOM 2742 C C . ILE B 1 117 ? 6.149 40.893 63.754 1.00 45.64 105 ILE B C 1
ATOM 2743 O O . ILE B 1 117 ? 5.668 41.150 64.862 1.00 46.75 105 ILE B O 1
ATOM 2748 N N . VAL B 1 118 ? 6.238 39.653 63.262 1.00 44.96 106 VAL B N 1
ATOM 2749 C CA . VAL B 1 118 ? 5.839 38.475 64.033 1.00 45.05 106 VAL B CA 1
ATOM 2750 C C . VAL B 1 118 ? 6.600 38.399 65.382 1.00 45.75 106 VAL B C 1
ATOM 2751 O O . VAL B 1 118 ? 5.997 38.185 66.419 1.00 46.56 106 VAL B O 1
ATOM 2755 N N . SER B 1 119 ? 7.911 38.594 65.361 1.00 44.40 107 SER B N 1
ATOM 2756 C CA . SER B 1 119 ? 8.706 38.492 66.573 1.00 45.55 107 SER B CA 1
ATOM 2757 C C . SER B 1 119 ? 8.233 39.518 67.616 1.00 46.70 107 SER B C 1
ATOM 2758 O O . SER B 1 119 ? 8.233 39.249 68.836 1.00 46.26 107 SER B O 1
ATOM 2761 N N . ILE B 1 120 ? 7.825 40.692 67.135 1.00 45.39 108 ILE B N 1
ATOM 2762 C CA . ILE B 1 120 ? 7.357 41.751 68.032 1.00 43.63 108 ILE B CA 1
ATOM 2763 C C . ILE B 1 120 ? 5.946 41.457 68.584 1.00 45.00 108 ILE B C 1
ATOM 2764 O O . ILE B 1 120 ? 5.687 41.669 69.776 1.00 44.62 108 ILE B O 1
ATOM 2769 N N . VAL B 1 121 ? 5.034 40.989 67.727 1.00 48.78 109 VAL B N 1
ATOM 2770 C CA . VAL B 1 121 ? 3.667 40.704 68.177 1.00 53.62 109 VAL B CA 1
ATOM 2771 C C . VAL B 1 121 ? 3.549 39.343 68.863 1.00 56.36 109 VAL B C 1
ATOM 2772 O O . VAL B 1 121 ? 2.644 39.139 69.632 1.00 54.54 109 VAL B O 1
ATOM 2776 N N . GLY B 1 122 ? 4.478 38.431 68.611 1.00 62.77 110 GLY B N 1
ATOM 2777 C CA . GLY B 1 122 ? 4.740 37.327 69.552 1.00 67.84 110 GLY B CA 1
ATOM 2778 C C . GLY B 1 122 ? 4.933 37.730 71.030 1.00 71.92 110 GLY B C 1
ATOM 2779 O O . GLY B 1 122 ? 4.621 36.927 71.942 1.00 71.53 110 GLY B O 1
ATOM 2780 N N . ASN B 1 123 ? 5.448 38.953 71.270 1.00 75.04 111 ASN B N 1
ATOM 2781 C CA . ASN B 1 123 ? 5.441 39.578 72.624 1.00 77.55 111 ASN B CA 1
ATOM 2782 C C . ASN B 1 123 ? 4.098 40.231 73.096 1.00 80.53 111 ASN B C 1
ATOM 2783 O O . ASN B 1 123 ? 4.053 40.797 74.191 1.00 81.11 111 ASN B O 1
ATOM 2788 N N . ASN B 1 124 ? 3.036 40.177 72.269 1.00 82.48 112 ASN B N 1
ATOM 2789 C CA . ASN B 1 124 ? 1.649 40.471 72.686 1.00 81.17 112 ASN B CA 1
ATOM 2790 C C . ASN B 1 124 ? 0.713 39.287 72.395 1.00 82.01 112 ASN B C 1
ATOM 2791 O O . ASN B 1 124 ? 1.171 38.224 72.007 1.00 83.23 112 ASN B O 1
ATOM 2796 N N . PHE B 1 125 ? -0.579 39.483 72.645 1.00 82.66 113 PHE B N 1
ATOM 2797 C CA . PHE B 1 125 ? -1.695 38.581 72.274 1.00 85.15 113 PHE B CA 1
ATOM 2798 C C . PHE B 1 125 ? -2.735 38.460 73.421 1.00 86.22 113 PHE B C 1
ATOM 2799 O O . PHE B 1 125 ? -2.513 37.791 74.439 1.00 86.98 113 PHE B O 1
ATOM 2807 N N . HIS B 1 132 ? -8.752 28.810 75.509 1.00 66.35 120 HIS B N 1
ATOM 2808 C CA . HIS B 1 132 ? -9.059 28.802 74.083 1.00 67.56 120 HIS B CA 1
ATOM 2809 C C . HIS B 1 132 ? -8.656 27.483 73.409 1.00 68.96 120 HIS B C 1
ATOM 2810 O O . HIS B 1 132 ? -7.474 27.159 73.311 1.00 68.26 120 HIS B O 1
ATOM 2811 N N . LYS B 1 133 ? -9.657 26.714 72.980 1.00 71.37 121 LYS B N 1
ATOM 2812 C CA . LYS B 1 133 ? -9.456 25.527 72.135 1.00 71.54 121 LYS B CA 1
ATOM 2813 C C . LYS B 1 133 ? -9.040 26.017 70.751 1.00 71.41 121 LYS B C 1
ATOM 2814 O O . LYS B 1 133 ? -7.881 25.886 70.372 1.00 71.02 121 LYS B O 1
ATOM 2816 N N . VAL B 1 134 ? -9.994 26.616 70.030 1.00 71.53 122 VAL B N 1
ATOM 2817 C CA . VAL B 1 134 ? -9.783 27.108 68.665 1.00 70.80 122 VAL B CA 1
ATOM 2818 C C . VAL B 1 134 ? -9.311 28.586 68.621 1.00 69.68 122 VAL B C 1
ATOM 2819 O O . VAL B 1 134 ? -9.960 29.448 68.029 1.00 68.72 122 VAL B O 1
ATOM 2821 N N . VAL B 1 135 ? -8.170 28.853 69.259 1.00 68.97 123 VAL B N 1
ATOM 2822 C CA . VAL B 1 135 ? -7.456 30.151 69.154 1.00 68.49 123 VAL B CA 1
ATOM 2823 C C . VAL B 1 135 ? -6.526 30.247 67.917 1.00 68.71 123 VAL B C 1
ATOM 2824 O O . VAL B 1 135 ? -5.912 31.302 67.685 1.00 67.74 123 VAL B O 1
ATOM 2828 N N . GLU B 1 136 ? -6.423 29.163 67.133 1.00 68.65 124 GLU B N 1
ATOM 2829 C CA . GLU B 1 136 ? -5.580 29.149 65.916 1.00 67.88 124 GLU B CA 1
ATOM 2830 C C . GLU B 1 136 ? -6.144 30.106 64.857 1.00 67.44 124 GLU B C 1
ATOM 2831 O O . GLU B 1 136 ? -5.391 30.885 64.258 1.00 68.41 124 GLU B O 1
ATOM 2835 N N . GLU B 1 137 ? -7.462 30.081 64.660 1.00 66.37 125 GLU B N 1
ATOM 2836 C CA . GLU B 1 137 ? -8.102 30.979 63.686 1.00 64.99 125 GLU B CA 1
ATOM 2837 C C . GLU B 1 137 ? -8.020 32.460 64.123 1.00 64.50 125 GLU B C 1
ATOM 2838 O O . GLU B 1 137 ? -7.769 33.343 63.289 1.00 64.16 125 GLU B O 1
ATOM 2844 N N . GLU B 1 138 ? -8.218 32.717 65.423 1.00 63.67 126 GLU B N 1
ATOM 2845 C CA . GLU B 1 138 ? -8.239 34.083 65.969 1.00 62.05 126 GLU B CA 1
ATOM 2846 C C . GLU B 1 138 ? -6.892 34.779 65.783 1.00 61.80 126 GLU B C 1
ATOM 2847 O O . GLU B 1 138 ? -6.822 35.923 65.298 1.00 62.13 126 GLU B O 1
ATOM 2849 N N . PHE B 1 139 ? -5.825 34.072 66.158 1.00 61.02 127 PHE B N 1
ATOM 2850 C CA . PHE B 1 139 ? -4.456 34.547 65.994 1.00 58.29 127 PHE B CA 1
ATOM 2851 C C . PHE B 1 139 ? -4.148 34.870 64.512 1.00 58.34 127 PHE B C 1
ATOM 2852 O O . PHE B 1 139 ? -3.437 35.825 64.232 1.00 58.89 127 PHE B O 1
ATOM 2860 N N . ARG B 1 140 ? -4.679 34.086 63.575 1.00 57.98 128 ARG B N 1
ATOM 2861 C CA . ARG B 1 140 ? -4.516 34.366 62.135 1.00 58.71 128 ARG B CA 1
ATOM 2862 C C . ARG B 1 140 ? -4.980 35.783 61.838 1.00 58.36 128 ARG B C 1
ATOM 2863 O O . ARG B 1 140 ? -4.334 36.515 61.085 1.00 57.57 128 ARG B O 1
ATOM 2865 N N . ASP B 1 141 ? -6.121 36.143 62.432 1.00 58.23 129 ASP B N 1
ATOM 2866 C CA . ASP B 1 141 ? -6.714 37.470 62.269 1.00 57.78 129 ASP B CA 1
ATOM 2867 C C . ASP B 1 141 ? -5.839 38.524 62.960 1.00 56.88 129 ASP B C 1
ATOM 2868 O O . ASP B 1 141 ? -5.548 39.575 62.388 1.00 57.17 129 ASP B O 1
ATOM 2870 N N . PHE B 1 142 ? -5.387 38.243 64.173 1.00 55.78 130 PHE B N 1
ATOM 2871 C CA . PHE B 1 142 ? -4.573 39.231 64.922 1.00 55.66 130 PHE B CA 1
ATOM 2872 C C . PHE B 1 142 ? -3.235 39.566 64.219 1.00 56.28 130 PHE B C 1
ATOM 2873 O O . PHE B 1 142 ? -2.778 40.723 64.171 1.00 55.40 130 PHE B O 1
ATOM 2881 N N . LEU B 1 143 ? -2.615 38.534 63.671 1.00 57.29 131 LEU B N 1
ATOM 2882 C CA . LEU B 1 143 ? -1.350 38.681 62.994 1.00 57.80 131 LEU B CA 1
ATOM 2883 C C . LEU B 1 143 ? -1.544 39.396 61.680 1.00 57.01 131 LEU B C 1
ATOM 2884 O O . LEU B 1 143 ? -0.784 40.298 61.359 1.00 59.94 131 LEU B O 1
ATOM 2889 N N . LYS B 1 144 ? -2.556 38.985 60.919 1.00 55.50 132 LYS B N 1
ATOM 2890 C CA . LYS B 1 144 ? -2.902 39.653 59.664 1.00 54.44 132 LYS B CA 1
ATOM 2891 C C . LYS B 1 144 ? -3.117 41.149 59.899 1.00 52.80 132 LYS B C 1
ATOM 2892 O O . LYS B 1 144 ? -2.696 41.965 59.086 1.00 52.55 132 LYS B O 1
ATOM 2894 N N . ARG B 1 145 ? -3.778 41.496 61.006 1.00 51.62 133 ARG B N 1
ATOM 2895 C CA . ARG B 1 145 ? -4.074 42.902 61.321 1.00 52.21 133 ARG B CA 1
ATOM 2896 C C . ARG B 1 145 ? -2.822 43.675 61.651 1.00 51.18 133 ARG B C 1
ATOM 2897 O O . ARG B 1 145 ? -2.642 44.805 61.211 1.00 50.42 133 ARG B O 1
ATOM 2905 N N . LYS B 1 146 ? -1.967 43.084 62.474 1.00 52.26 134 LYS B N 1
ATOM 2906 C CA . LYS B 1 146 ? -0.744 43.781 62.872 1.00 52.80 134 LYS B CA 1
ATOM 2907 C C . LYS B 1 146 ? 0.195 43.974 61.666 1.00 52.40 134 LYS B C 1
ATOM 2908 O O . LYS B 1 146 ? 0.861 44.992 61.573 1.00 52.57 134 LYS B O 1
ATOM 2914 N N . VAL B 1 147 ? 0.195 43.050 60.709 1.00 53.05 135 VAL B N 1
ATOM 2915 C CA . VAL B 1 147 ? 0.977 43.270 59.492 1.00 53.39 135 VAL B CA 1
ATOM 2916 C C . VAL B 1 147 ? 0.391 44.407 58.661 1.00 53.28 135 VAL B C 1
ATOM 2917 O O . VAL B 1 147 ? 1.135 45.173 58.061 1.00 54.20 135 VAL B O 1
ATOM 2921 N N . GLN B 1 148 ? -0.933 44.524 58.631 1.00 53.44 136 GLN B N 1
ATOM 2922 C CA . GLN B 1 148 ? -1.571 45.626 57.908 1.00 54.23 136 GLN B CA 1
ATOM 2923 C C . GLN B 1 148 ? -1.142 46.968 58.522 1.00 53.37 136 GLN B C 1
ATOM 2924 O O . GLN B 1 148 ? -0.781 47.900 57.808 1.00 52.53 136 GLN B O 1
ATOM 2930 N N . GLU B 1 149 ? -1.174 47.049 59.851 1.00 52.86 137 GLU B N 1
ATOM 2931 C CA . GLU B 1 149 ? -0.772 48.271 60.557 1.00 53.78 137 GLU B CA 1
ATOM 2932 C C . GLU B 1 149 ? 0.694 48.617 60.297 1.00 53.06 137 GLU B C 1
ATOM 2933 O O . GLU B 1 149 ? 1.069 49.786 60.189 1.00 50.96 137 GLU B O 1
ATOM 2939 N N . GLY B 1 150 ? 1.532 47.588 60.238 1.00 53.40 138 GLY B N 1
ATOM 2940 C CA . GLY B 1 150 ? 2.944 47.780 59.920 1.00 53.26 138 GLY B CA 1
ATOM 2941 C C . GLY B 1 150 ? 3.719 48.460 61.035 1.00 52.12 138 GLY B C 1
ATOM 2942 O O . GLY B 1 150 ? 3.178 48.736 62.104 1.00 52.76 138 GLY B O 1
ATOM 2943 N N . LEU B 1 151 ? 4.995 48.727 60.767 1.00 50.32 139 LEU B N 1
ATOM 2944 C CA . LEU B 1 151 ? 5.905 49.356 61.739 1.00 48.15 139 LEU B CA 1
ATOM 2945 C C . LEU B 1 151 ? 5.902 50.869 61.616 1.00 46.59 139 LEU B C 1
ATOM 2946 O O . LEU B 1 151 ? 6.093 51.398 60.539 1.00 47.05 139 LEU B O 1
ATOM 2951 N N . LYS B 1 152 ? 5.701 51.570 62.723 1.00 46.72 140 LYS B N 1
ATOM 2952 C CA . LYS B 1 152 ? 5.733 53.041 62.702 1.00 45.94 140 LYS B CA 1
ATOM 2953 C C . LYS B 1 152 ? 7.142 53.524 62.399 1.00 44.76 140 LYS B C 1
ATOM 2954 O O . LYS B 1 152 ? 7.314 54.522 61.754 1.00 43.89 140 LYS B O 1
ATOM 2960 N N . ILE B 1 153 ? 8.140 52.823 62.922 1.00 45.10 141 ILE B N 1
ATOM 2961 C CA . ILE B 1 153 ? 9.522 53.009 62.487 1.00 45.92 141 ILE B CA 1
ATOM 2962 C C . ILE B 1 153 ? 9.976 51.703 61.871 1.00 45.62 141 ILE B C 1
ATOM 2963 O O . ILE B 1 153 ? 9.977 50.653 62.531 1.00 44.67 141 ILE B O 1
ATOM 2968 N N . ASN B 1 154 ? 10.370 51.795 60.607 1.00 45.09 142 ASN B N 1
ATOM 2969 C CA . ASN B 1 154 ? 10.646 50.643 59.796 1.00 44.29 142 ASN B CA 1
ATOM 2970 C C . ASN B 1 154 ? 12.033 50.677 59.244 1.00 42.12 142 ASN B C 1
ATOM 2971 O O . ASN B 1 154 ? 12.217 51.069 58.117 1.00 40.81 142 ASN B O 1
ATOM 2976 N N . ASP B 1 155 ? 13.000 50.211 60.023 1.00 44.09 143 ASP B N 1
ATOM 2977 C CA . ASP B 1 155 ? 14.391 50.115 59.564 1.00 44.15 143 ASP B CA 1
ATOM 2978 C C . ASP B 1 155 ? 14.771 48.704 59.170 1.00 44.91 143 ASP B C 1
ATOM 2979 O O . ASP B 1 155 ? 15.933 48.352 59.251 1.00 46.93 143 ASP B O 1
ATOM 2984 N N . THR B 1 156 ? 13.815 47.903 58.716 1.00 46.06 144 THR B N 1
ATOM 2985 C CA . THR B 1 156 ? 14.075 46.486 58.457 1.00 47.07 144 THR B CA 1
ATOM 2986 C C . THR B 1 156 ? 15.027 46.273 57.279 1.00 47.09 144 THR B C 1
ATOM 2987 O O . THR B 1 156 ? 15.741 45.289 57.234 1.00 49.51 144 THR B O 1
ATOM 2991 N N . GLU B 1 157 ? 15.058 47.172 56.321 1.00 47.19 145 GLU B N 1
ATOM 2992 C CA . GLU B 1 157 ? 15.980 46.980 55.203 1.00 48.88 145 GLU B CA 1
ATOM 2993 C C . GLU B 1 157 ? 17.410 47.079 55.682 1.00 47.13 145 GLU B C 1
ATOM 2994 O O . GLU B 1 157 ? 18.263 46.273 55.328 1.00 46.67 145 GLU B O 1
ATOM 3000 N N . ARG B 1 158 ? 17.662 48.076 56.501 1.00 46.56 146 ARG B N 1
ATOM 3001 C CA . ARG B 1 158 ? 18.970 48.226 57.102 1.00 47.29 146 ARG B CA 1
ATOM 3002 C C . ARG B 1 158 ? 19.346 47.029 57.990 1.00 46.86 146 ARG B C 1
ATOM 3003 O O . ARG B 1 158 ? 20.485 46.556 57.969 1.00 44.97 146 ARG B O 1
ATOM 3011 N N . ILE B 1 159 ? 18.383 46.560 58.781 1.00 45.67 147 ILE B N 1
ATOM 3012 C CA . ILE B 1 159 ? 18.607 45.409 59.653 1.00 46.88 147 ILE B CA 1
ATOM 3013 C C . ILE B 1 159 ? 19.044 44.217 58.815 1.00 47.61 147 ILE B C 1
ATOM 3014 O O . ILE B 1 159 ? 20.043 43.557 59.139 1.00 46.46 147 ILE B O 1
ATOM 3019 N N . LYS B 1 160 ? 18.287 43.969 57.737 1.00 47.52 148 LYS B N 1
ATOM 3020 C CA . LYS B 1 160 ? 18.587 42.910 56.782 1.00 48.70 148 LYS B CA 1
ATOM 3021 C C . LYS B 1 160 ? 19.985 43.079 56.217 1.00 48.04 148 LYS B C 1
ATOM 3022 O O . LYS B 1 160 ? 20.721 42.111 56.121 1.00 47.40 148 LYS B O 1
ATOM 3028 N N . GLU B 1 161 ? 20.353 44.320 55.881 1.00 48.72 149 GLU B N 1
ATOM 3029 C CA . GLU B 1 161 ? 21.698 44.642 55.341 1.00 48.29 149 GLU B CA 1
ATOM 3030 C C . GLU B 1 161 ? 22.792 44.293 56.363 1.00 47.83 149 GLU B C 1
ATOM 3031 O O . GLU B 1 161 ? 23.768 43.646 56.024 1.00 48.35 149 GLU B O 1
ATOM 3037 N N . LEU B 1 162 ? 22.595 44.672 57.624 1.00 46.87 150 LEU B N 1
ATOM 3038 C CA . LEU B 1 162 ? 23.589 44.411 58.653 1.00 46.99 150 LEU B CA 1
ATOM 3039 C C . LEU B 1 162 ? 23.633 42.945 59.068 1.00 48.55 150 LEU B C 1
ATOM 3040 O O . LEU B 1 162 ? 24.556 42.542 59.751 1.00 48.26 150 LEU B O 1
ATOM 3045 N N . SER B 1 163 ? 22.639 42.151 58.672 1.00 49.53 151 SER B N 1
ATOM 3046 C CA . SER B 1 163 ? 22.576 40.758 59.125 1.00 49.74 151 SER B CA 1
ATOM 3047 C C . SER B 1 163 ? 23.564 39.833 58.417 1.00 50.03 151 SER B C 1
ATOM 3048 O O . SER B 1 163 ? 23.687 38.671 58.752 1.00 47.95 151 SER B O 1
ATOM 3051 N N . SER B 1 164 ? 24.293 40.363 57.456 1.00 50.02 152 SER B N 1
ATOM 3052 C CA . SER B 1 164 ? 25.364 39.603 56.831 1.00 50.93 152 SER B CA 1
ATOM 3053 C C . SER B 1 164 ? 26.541 39.314 57.772 1.00 49.82 152 SER B C 1
ATOM 3054 O O . SER B 1 164 ? 27.293 38.382 57.527 1.00 50.98 152 SER B O 1
ATOM 3057 N N . GLY B 1 165 ? 26.686 40.080 58.846 1.00 47.66 153 GLY B N 1
ATOM 3058 C CA . GLY B 1 165 ? 27.822 39.926 59.741 1.00 48.44 153 GLY B CA 1
ATOM 3059 C C . GLY B 1 165 ? 27.569 39.016 60.919 1.00 48.69 153 GLY B C 1
ATOM 3060 O O . GLY B 1 165 ? 26.714 38.153 60.860 1.00 49.24 153 GLY B O 1
ATOM 3061 N N . LYS B 1 166 ? 28.348 39.211 61.980 1.00 48.27 154 LYS B N 1
ATOM 3062 C CA . LYS B 1 166 ? 28.185 38.489 63.222 1.00 47.51 154 LYS B CA 1
ATOM 3063 C C . LYS B 1 166 ? 26.979 39.111 63.926 1.00 47.66 154 LYS B C 1
ATOM 3064 O O . LYS B 1 166 ? 26.934 40.327 64.165 1.00 48.39 154 LYS B O 1
ATOM 3069 N N . VAL B 1 167 ? 25.982 38.293 64.237 1.00 46.39 155 VAL B N 1
ATOM 3070 C CA . VAL B 1 167 ? 24.742 38.806 64.839 1.00 45.39 155 VAL B CA 1
ATOM 3071 C C . VAL B 1 167 ? 24.541 38.293 66.253 1.00 45.04 155 VAL B C 1
ATOM 3072 O O . VAL B 1 167 ? 24.753 37.107 66.523 1.00 45.86 155 VAL B O 1
ATOM 3076 N N . VAL B 1 168 ? 24.125 39.180 67.156 1.00 44.42 156 VAL B N 1
ATOM 3077 C CA . VAL B 1 168 ? 23.699 38.745 68.479 1.00 44.66 156 VAL B CA 1
ATOM 3078 C C . VAL B 1 168 ? 22.233 39.075 68.694 1.00 44.48 156 VAL B C 1
ATOM 3079 O O . VAL B 1 168 ? 21.806 40.210 68.546 1.00 45.94 156 VAL B O 1
ATOM 3083 N N . TYR B 1 169 ? 21.466 38.051 69.039 1.00 44.04 157 TYR B N 1
ATOM 3084 C CA . TYR B 1 169 ? 20.023 38.171 69.205 1.00 45.68 157 TYR B CA 1
ATOM 3085 C C . TYR B 1 169 ? 19.677 38.074 70.693 1.00 46.40 157 TYR B C 1
ATOM 3086 O O . TYR B 1 169 ? 19.756 37.017 71.324 1.00 45.60 157 TYR B O 1
ATOM 3095 N N . LEU B 1 170 ? 19.307 39.217 71.231 1.00 47.70 158 LEU B N 1
ATOM 3096 C CA . LEU B 1 170 ? 19.023 39.382 72.639 1.00 49.91 158 LEU B CA 1
ATOM 3097 C C . LEU B 1 170 ? 17.512 39.257 72.830 1.00 47.10 158 LEU B C 1
ATOM 3098 O O . LEU B 1 170 ? 16.735 40.137 72.450 1.00 48.66 158 LEU B O 1
ATOM 3103 N N . THR B 1 171 ? 17.101 38.123 73.379 1.00 46.51 159 THR B N 1
ATOM 3104 C CA . THR B 1 171 ? 15.676 37.789 73.538 1.00 46.79 159 THR B CA 1
ATOM 3105 C C . THR B 1 171 ? 15.057 38.542 74.682 1.00 46.55 159 THR B C 1
ATOM 3106 O O . THR B 1 171 ? 15.740 39.300 75.383 1.00 46.95 159 THR B O 1
ATOM 3110 N N . ASP B 1 172 ? 13.774 38.307 74.884 1.00 47.65 160 ASP B N 1
ATOM 3111 C CA . ASP B 1 172 ? 13.030 38.904 75.985 1.00 48.37 160 ASP B CA 1
ATOM 3112 C C . ASP B 1 172 ? 12.224 37.771 76.653 1.00 49.77 160 ASP B C 1
ATOM 3113 O O . ASP B 1 172 ? 12.801 37.000 77.417 1.00 51.25 160 ASP B O 1
ATOM 3118 N N . ASN B 1 173 ? 10.934 37.629 76.340 1.00 49.61 161 ASN B N 1
ATOM 3119 C CA . ASN B 1 173 ? 10.038 36.712 77.083 1.00 49.33 161 ASN B CA 1
ATOM 3120 C C . ASN B 1 173 ? 9.941 35.269 76.554 1.00 48.81 161 ASN B C 1
ATOM 3121 O O . ASN B 1 173 ? 10.182 34.970 75.371 1.00 49.96 161 ASN B O 1
ATOM 3126 N N . ALA B 1 174 ? 9.540 34.370 77.438 1.00 46.22 162 ALA B N 1
ATOM 3127 C CA . ALA B 1 174 ? 9.030 33.080 76.991 1.00 46.43 162 ALA B CA 1
ATOM 3128 C C . ALA B 1 174 ? 7.807 33.303 76.083 1.00 45.92 162 ALA B C 1
ATOM 3129 O O . ALA B 1 174 ? 7.213 34.380 76.069 1.00 46.03 162 ALA B O 1
ATOM 3131 N N . GLY B 1 175 ? 7.438 32.299 75.314 1.00 45.44 163 GLY B N 1
ATOM 3132 C CA . GLY B 1 175 ? 6.375 32.464 74.317 1.00 45.18 163 GLY B CA 1
ATOM 3133 C C . GLY B 1 175 ? 6.880 33.225 73.116 1.00 45.94 163 GLY B C 1
ATOM 3134 O O . GLY B 1 175 ? 6.980 32.671 72.016 1.00 46.32 163 GLY B O 1
ATOM 3135 N N . GLU B 1 176 ? 7.237 34.484 73.346 1.00 45.39 164 GLU B N 1
ATOM 3136 C CA . GLU B 1 176 ? 7.868 35.325 72.352 1.00 45.03 164 GLU B CA 1
ATOM 3137 C C . GLU B 1 176 ? 9.054 34.639 71.668 1.00 44.95 164 GLU B C 1
ATOM 3138 O O . GLU B 1 176 ? 9.233 34.772 70.477 1.00 47.27 164 GLU B O 1
ATOM 3144 N N . ILE B 1 177 ? 9.857 33.890 72.410 1.00 44.35 165 ILE B N 1
ATOM 3145 C CA . ILE B 1 177 ? 11.081 33.336 71.850 1.00 44.11 165 ILE B CA 1
ATOM 3146 C C . ILE B 1 177 ? 10.802 32.317 70.751 1.00 45.83 165 ILE B C 1
ATOM 3147 O O . ILE B 1 177 ? 11.611 32.146 69.850 1.00 45.87 165 ILE B O 1
ATOM 3152 N N . PHE B 1 178 ? 9.650 31.644 70.813 1.00 47.05 166 PHE B N 1
ATOM 3153 C CA . PHE B 1 178 ? 9.217 30.823 69.676 1.00 47.81 166 PHE B CA 1
ATOM 3154 C C . PHE B 1 178 ? 9.053 31.665 68.408 1.00 47.46 166 PHE B C 1
ATOM 3155 O O . PHE B 1 178 ? 9.484 31.256 67.341 1.00 46.01 166 PHE B O 1
ATOM 3163 N N . PHE B 1 179 ? 8.449 32.846 68.527 1.00 47.21 167 PHE B N 1
ATOM 3164 C CA . PHE B 1 179 ? 8.281 33.693 67.349 1.00 47.14 167 PHE B CA 1
ATOM 3165 C C . PHE B 1 179 ? 9.617 34.270 66.881 1.00 46.93 167 PHE B C 1
ATOM 3166 O O . PHE B 1 179 ? 9.832 34.393 65.688 1.00 46.30 167 PHE B O 1
ATOM 3174 N N . ASP B 1 180 ? 10.510 34.574 67.823 1.00 45.49 168 ASP B N 1
ATOM 3175 C CA . ASP B 1 180 ? 11.855 35.011 67.516 1.00 44.87 168 ASP B CA 1
ATOM 3176 C C . ASP B 1 180 ? 12.587 34.042 66.593 1.00 44.93 168 ASP B C 1
ATOM 3177 O O . ASP B 1 180 ? 13.427 34.472 65.781 1.00 47.46 168 ASP B O 1
ATOM 3182 N N . THR B 1 181 ? 12.279 32.751 66.690 1.00 44.92 169 THR B N 1
ATOM 3183 C CA . THR B 1 181 ? 12.986 31.761 65.868 1.00 46.57 169 THR B CA 1
ATOM 3184 C C . THR B 1 181 ? 12.761 32.005 64.383 1.00 46.35 169 THR B C 1
ATOM 3185 O O . THR B 1 181 ? 13.618 31.694 63.568 1.00 44.73 169 THR B O 1
ATOM 3189 N N . LEU B 1 182 ? 11.617 32.580 64.030 1.00 47.86 170 LEU B N 1
ATOM 3190 C CA . LEU B 1 182 ? 11.336 32.869 62.623 1.00 47.83 170 LEU B CA 1
ATOM 3191 C C . LEU B 1 182 ? 12.241 33.967 62.116 1.00 48.85 170 LEU B C 1
ATOM 3192 O O . LEU B 1 182 ? 12.728 33.883 60.997 1.00 50.87 170 LEU B O 1
ATOM 3197 N N . LEU B 1 183 ? 12.500 34.988 62.924 1.00 47.92 171 LEU B N 1
ATOM 3198 C CA . LEU B 1 183 ? 13.453 36.001 62.489 1.00 47.98 171 LEU B CA 1
ATOM 3199 C C . LEU B 1 183 ? 14.893 35.475 62.512 1.00 49.11 171 LEU B C 1
ATOM 3200 O O . LEU B 1 183 ? 15.719 35.908 61.727 1.00 48.03 171 LEU B O 1
ATOM 3213 N N . LYS B 1 185 ? 15.855 32.448 61.751 1.00 51.93 173 LYS B N 1
ATOM 3214 C CA . LYS B 1 185 ? 15.999 31.709 60.502 1.00 53.01 173 LYS B CA 1
ATOM 3215 C C . LYS B 1 185 ? 16.273 32.640 59.324 1.00 51.20 173 LYS B C 1
ATOM 3216 O O . LYS B 1 185 ? 17.141 32.349 58.506 1.00 52.81 173 LYS B O 1
ATOM 3222 N N . GLU B 1 186 ? 15.547 33.751 59.242 1.00 49.83 174 GLU B N 1
ATOM 3223 C CA . GLU B 1 186 ? 15.776 34.716 58.163 1.00 49.59 174 GLU B CA 1
ATOM 3224 C C . GLU B 1 186 ? 17.179 35.292 58.262 1.00 48.19 174 GLU B C 1
ATOM 3225 O O . GLU B 1 186 ? 17.881 35.399 57.257 1.00 47.85 174 GLU B O 1
ATOM 3231 N N . ILE B 1 187 ? 17.580 35.663 59.478 1.00 46.90 175 ILE B N 1
ATOM 3232 C CA . ILE B 1 187 ? 18.933 36.167 59.722 1.00 47.04 175 ILE B CA 1
ATOM 3233 C C . ILE B 1 187 ? 19.970 35.128 59.344 1.00 46.22 175 ILE B C 1
ATOM 3234 O O . ILE B 1 187 ? 21.001 35.452 58.775 1.00 47.11 175 ILE B O 1
ATOM 3239 N N . LYS B 1 188 ? 19.668 33.879 59.653 1.00 47.38 176 LYS B N 1
ATOM 3240 C CA . LYS B 1 188 ? 20.574 32.763 59.434 1.00 50.87 176 LYS B CA 1
ATOM 3241 C C . LYS B 1 188 ? 20.842 32.498 57.938 1.00 51.70 176 LYS B C 1
ATOM 3242 O O . LYS B 1 188 ? 21.821 31.873 57.579 1.00 50.80 176 LYS B O 1
ATOM 3248 N N . ARG B 1 189 ? 19.980 32.988 57.064 1.00 53.02 177 ARG B N 1
ATOM 3249 C CA . ARG B 1 189 ? 20.253 32.937 55.633 1.00 54.30 177 ARG B CA 1
ATOM 3250 C C . ARG B 1 189 ? 21.459 33.783 55.198 1.00 53.98 177 ARG B C 1
ATOM 3251 O O . ARG B 1 189 ? 22.018 33.566 54.121 1.00 53.34 177 ARG B O 1
ATOM 3259 N N . ARG B 1 190 ? 21.834 34.773 55.997 1.00 54.12 178 ARG B N 1
ATOM 3260 C CA . ARG B 1 190 ? 22.785 35.783 55.536 1.00 53.26 178 ARG B CA 1
ATOM 3261 C C . ARG B 1 190 ? 24.022 35.932 56.404 1.00 50.18 178 ARG B C 1
ATOM 3262 O O . ARG B 1 190 ? 25.044 36.380 55.928 1.00 48.63 178 ARG B O 1
ATOM 3270 N N . CYS B 1 191 ? 23.941 35.553 57.670 1.00 49.65 179 CYS B N 1
ATOM 3271 C CA . CYS B 1 191 ? 24.942 35.980 58.642 1.00 49.23 179 CYS B CA 1
ATOM 3272 C C . CYS B 1 191 ? 26.203 35.118 58.679 1.00 48.21 179 CYS B C 1
ATOM 3273 O O . CYS B 1 191 ? 26.159 33.938 58.362 1.00 45.71 179 CYS B O 1
ATOM 3276 N N . GLU B 1 192 ? 27.324 35.733 59.065 1.00 48.88 180 GLU B N 1
ATOM 3277 C CA . GLU B 1 192 ? 28.551 34.987 59.380 1.00 49.85 180 GLU B CA 1
ATOM 3278 C C . GLU B 1 192 ? 28.271 3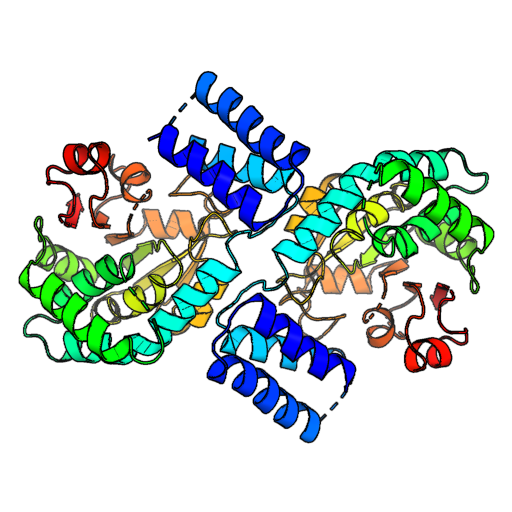4.101 60.600 1.00 47.17 180 GLU B C 1
ATOM 3279 O O . GLU B 1 192 ? 28.765 32.975 60.674 1.00 44.97 180 GLU B O 1
ATOM 3285 N N . LYS B 1 193 ? 27.501 34.633 61.559 1.00 44.09 181 LYS B N 1
ATOM 3286 C CA . LYS B 1 193 ? 27.307 33.962 62.829 1.00 42.66 181 LYS B CA 1
ATOM 3287 C C . LYS B 1 193 ? 26.099 34.494 63.570 1.00 43.06 181 LYS B C 1
ATOM 3288 O O . LYS B 1 193 ? 25.773 35.682 63.502 1.00 43.07 181 LYS B O 1
ATOM 3294 N N . LEU B 1 194 ? 25.459 33.619 64.326 1.00 43.18 182 LEU B N 1
ATOM 3295 C CA . LEU B 1 194 ? 24.302 34.013 65.098 1.00 42.82 182 LEU B CA 1
ATOM 3296 C C . LEU B 1 194 ? 24.460 33.548 66.533 1.00 43.01 182 LEU B C 1
ATOM 3297 O O . LEU B 1 194 ? 24.608 32.343 66.799 1.00 44.81 182 LEU B O 1
ATOM 3302 N N . THR B 1 195 ? 24.445 34.511 67.451 1.00 42.98 183 THR B N 1
ATOM 3303 C CA . THR B 1 195 ? 24.488 34.210 68.871 1.00 43.08 183 THR B CA 1
ATOM 3304 C C . THR B 1 195 ? 23.203 34.688 69.532 1.00 44.48 183 THR B C 1
ATOM 3305 O O . THR B 1 195 ? 22.823 35.860 69.432 1.00 47.13 183 THR B O 1
ATOM 3309 N N . ALA B 1 196 ? 22.527 33.766 70.206 1.00 44.29 184 ALA B N 1
ATOM 3310 C CA . ALA B 1 196 ? 21.345 34.088 70.972 1.00 44.02 184 ALA B CA 1
ATOM 3311 C C . ALA B 1 196 ? 21.736 34.246 72.432 1.00 45.10 184 ALA B C 1
ATOM 3312 O O . ALA B 1 196 ? 22.620 33.539 72.936 1.00 45.47 184 ALA B O 1
ATOM 3314 N N . VAL B 1 197 ? 21.086 35.198 73.091 1.00 44.95 185 VAL B N 1
ATOM 3315 C CA . VAL B 1 197 ? 21.301 35.457 74.493 1.00 45.07 185 VAL B CA 1
ATOM 3316 C C . VAL B 1 197 ? 19.987 35.470 75.235 1.00 45.28 185 VAL B C 1
ATOM 3317 O O . VAL B 1 197 ? 19.058 36.165 74.865 1.00 45.46 185 VAL B O 1
ATOM 3321 N N . VAL B 1 198 ? 19.941 34.720 76.314 1.00 45.74 186 VAL B N 1
ATOM 3322 C CA . VAL B 1 198 ? 18.763 34.624 77.162 1.00 45.67 186 VAL B CA 1
ATOM 3323 C C . VAL B 1 198 ? 19.192 34.904 78.593 1.00 46.03 186 VAL B C 1
ATOM 3324 O O . VAL B 1 198 ? 20.360 35.287 78.841 1.00 44.56 186 VAL B O 1
ATOM 3328 N N . ARG B 1 199 ? 18.262 34.736 79.533 1.00 45.96 187 ARG B N 1
ATOM 3329 C CA . ARG B 1 199 ? 18.593 34.987 80.934 1.00 45.96 187 ARG B CA 1
ATOM 3330 C C . ARG B 1 199 ? 19.234 33.797 81.578 1.00 46.23 187 ARG B C 1
ATOM 3331 O O . ARG B 1 199 ? 18.827 32.663 81.346 1.00 45.55 187 ARG B O 1
ATOM 3339 N N . GLY B 1 200 ? 20.239 34.060 82.394 1.00 47.89 188 GLY B N 1
ATOM 3340 C CA . GLY B 1 200 ? 20.940 33.004 83.081 1.00 47.95 188 GLY B CA 1
ATOM 3341 C C . GLY B 1 200 ? 20.173 32.491 84.267 1.00 48.95 188 GLY B C 1
ATOM 3342 O O . GLY B 1 200 ? 20.490 31.419 84.744 1.00 50.48 188 GLY B O 1
ATOM 3343 N N . ARG B 1 201 ? 19.192 33.253 84.762 1.00 48.44 189 ARG B N 1
ATOM 3344 C CA . ARG B 1 201 ? 18.298 32.781 85.829 1.00 49.67 189 ARG B CA 1
ATOM 3345 C C . ARG B 1 201 ? 16.933 33.333 85.569 1.00 47.37 189 ARG B C 1
ATOM 3346 O O . ARG B 1 201 ? 16.830 34.320 84.891 1.00 50.81 189 ARG B O 1
ATOM 3354 N N . PRO B 1 202 ? 15.887 32.680 86.075 1.00 44.14 190 PRO B N 1
ATOM 3355 C CA . PRO B 1 202 ? 14.542 33.202 85.884 1.00 43.37 190 PRO B CA 1
ATOM 3356 C C . PRO B 1 202 ? 14.344 34.542 86.533 1.00 43.10 190 PRO B C 1
ATOM 3357 O O . PRO B 1 202 ? 14.770 34.745 87.650 1.00 45.30 190 PRO B O 1
ATOM 3361 N N . ILE B 1 203 ? 13.733 35.462 85.796 1.00 43.86 191 ILE B N 1
ATOM 3362 C CA . ILE B 1 203 ? 13.246 36.718 86.337 1.00 43.28 191 ILE B CA 1
ATOM 3363 C C . ILE B 1 203 ? 12.038 37.125 85.499 1.00 43.95 191 ILE B C 1
ATOM 3364 O O . ILE B 1 203 ? 12.060 37.102 84.251 1.00 43.25 191 ILE B O 1
ATOM 3369 N N . ILE B 1 204 ? 10.980 37.480 86.195 1.00 43.24 192 ILE B N 1
ATOM 3370 C CA . ILE B 1 204 ? 9.688 37.673 85.579 1.00 44.87 192 ILE B CA 1
ATOM 3371 C C . ILE B 1 204 ? 9.463 36.610 84.470 1.00 44.05 192 ILE B C 1
ATOM 3372 O O . ILE B 1 204 ? 9.762 35.443 84.706 1.00 44.15 192 ILE B O 1
ATOM 3377 N N . SER B 1 205 ? 8.963 36.981 83.289 1.00 41.94 193 SER B N 1
ATOM 3378 C CA . SER B 1 205 ? 8.649 35.986 82.263 1.00 42.99 193 SER B CA 1
ATOM 3379 C C . SER B 1 205 ? 9.760 35.801 81.227 1.00 43.65 193 SER B C 1
ATOM 3380 O O . SER B 1 205 ? 9.532 35.220 80.160 1.00 42.06 193 SER B O 1
ATOM 3383 N N . ASP B 1 206 ? 10.933 36.346 81.503 1.00 43.81 194 ASP B N 1
ATOM 3384 C CA . ASP B 1 206 ? 12.002 36.309 80.570 1.00 43.37 194 ASP B CA 1
ATOM 3385 C C . ASP B 1 206 ? 12.368 34.867 80.229 1.00 44.71 194 ASP B C 1
ATOM 3386 O O . ASP B 1 206 ? 12.369 33.965 81.075 1.00 43.07 194 ASP B O 1
ATOM 3391 N N . ALA B 1 207 ? 12.727 34.672 78.965 1.00 45.47 195 ALA B N 1
ATOM 3392 C CA . ALA B 1 207 ? 13.192 33.400 78.495 1.00 44.96 195 ALA B CA 1
ATOM 3393 C C . ALA B 1 207 ? 14.500 33.087 79.171 1.00 46.50 195 ALA B C 1
ATOM 3394 O O . ALA B 1 207 ? 15.353 33.984 79.371 1.00 48.74 195 ALA B O 1
ATOM 3396 N N . THR B 1 208 ? 14.651 31.819 79.524 1.00 45.70 196 THR B N 1
ATOM 3397 C CA . THR B 1 208 ? 15.903 31.297 80.047 1.00 45.33 196 THR B CA 1
ATOM 3398 C C . THR B 1 208 ? 16.396 30.262 79.067 1.00 44.96 196 THR B C 1
ATOM 3399 O O . THR B 1 208 ? 15.747 29.985 78.071 1.00 46.67 196 THR B O 1
ATOM 3403 N N . ILE B 1 209 ? 17.518 29.640 79.372 1.00 44.50 197 ILE B N 1
ATOM 3404 C CA . ILE B 1 209 ? 18.085 28.666 78.474 1.00 46.22 197 ILE B CA 1
ATOM 3405 C C . ILE B 1 209 ? 17.133 27.465 78.184 1.00 45.73 197 ILE B C 1
ATOM 3406 O O . ILE B 1 209 ? 17.126 26.917 77.083 1.00 46.57 197 ILE B O 1
ATOM 3411 N N . GLU B 1 210 ? 16.322 27.054 79.144 1.00 45.25 198 GLU B N 1
ATOM 3412 C CA . GLU B 1 210 ? 15.372 25.971 78.870 1.00 47.56 198 GLU B CA 1
ATOM 3413 C C . GLU B 1 210 ? 14.347 26.426 77.817 1.00 47.71 198 GLU B C 1
ATOM 3414 O O . GLU B 1 210 ? 13.993 25.676 76.903 1.00 48.40 198 GLU B O 1
ATOM 3420 N N . ASP B 1 211 ? 13.867 27.657 77.958 1.00 47.48 199 ASP B N 1
ATOM 3421 C CA . ASP B 1 211 ? 12.886 28.208 77.033 1.00 48.58 199 ASP B CA 1
ATOM 3422 C C . ASP B 1 211 ? 13.456 28.165 75.628 1.00 47.35 199 ASP B C 1
ATOM 3423 O O . ASP B 1 211 ? 12.761 27.802 74.695 1.00 47.21 199 ASP B O 1
ATOM 3428 N N . ALA B 1 212 ? 14.742 28.465 75.494 1.00 47.16 200 ALA B N 1
ATOM 3429 C CA . ALA B 1 212 ? 15.395 28.485 74.193 1.00 45.59 200 ALA B CA 1
ATOM 3430 C C . ALA B 1 212 ? 15.543 27.092 73.681 1.00 46.54 200 ALA B C 1
ATOM 3431 O O . ALA B 1 212 ? 15.446 26.851 72.490 1.00 48.44 200 ALA B O 1
ATOM 3433 N N . ARG B 1 213 ? 15.827 26.145 74.550 1.00 47.44 201 ARG B N 1
ATOM 3434 C CA . ARG B 1 213 ? 15.865 24.773 74.064 1.00 48.80 201 ARG B CA 1
ATOM 3435 C C . ARG B 1 213 ? 14.473 24.352 73.587 1.00 47.60 201 ARG B C 1
ATOM 3436 O O . ARG B 1 213 ? 14.330 23.814 72.506 1.00 47.79 201 ARG B O 1
ATOM 3444 N N . LEU B 1 214 ? 13.439 24.663 74.353 1.00 47.91 202 LEU B N 1
ATOM 3445 C CA . LEU B 1 214 ? 12.097 24.274 73.929 1.00 48.50 202 LEU B CA 1
ATOM 3446 C C . LEU B 1 214 ? 11.768 24.834 72.552 1.00 48.43 202 LEU B C 1
ATOM 3447 O O . LEU B 1 214 ? 11.095 24.182 71.780 1.00 49.46 202 LEU B O 1
ATOM 3452 N N . ALA B 1 215 ? 12.238 26.041 72.246 1.00 49.40 203 ALA B N 1
ATOM 3453 C CA . ALA B 1 215 ? 12.010 26.658 70.907 1.00 48.31 203 ALA B CA 1
ATOM 3454 C C . ALA B 1 215 ? 13.057 26.277 69.862 1.00 47.84 203 ALA B C 1
ATOM 3455 O O . ALA B 1 215 ? 12.997 26.736 68.725 1.00 47.36 203 ALA B O 1
ATOM 3457 N N . ARG B 1 216 ? 14.027 25.468 70.263 1.00 47.92 204 ARG B N 1
ATOM 3458 C CA . ARG B 1 216 ? 15.062 24.964 69.356 1.00 49.91 204 ARG B CA 1
ATOM 3459 C C . ARG B 1 216 ? 16.018 26.065 68.882 1.00 48.49 204 ARG B C 1
ATOM 3460 O O . ARG B 1 216 ? 16.684 25.932 67.868 1.00 48.83 204 ARG B O 1
ATOM 3468 N N . VAL B 1 217 ? 16.107 27.135 69.658 1.00 48.90 205 VAL B N 1
ATOM 3469 C CA . VAL B 1 217 ? 17.117 28.171 69.435 1.00 48.45 205 VAL B CA 1
ATOM 3470 C C . VAL B 1 217 ? 18.528 27.576 69.309 1.00 49.08 205 VAL B C 1
ATOM 3471 O O . VAL B 1 217 ? 19.300 27.985 68.456 1.00 49.26 205 VAL B O 1
ATOM 3475 N N . ASP B 1 218 ? 18.846 26.603 70.155 1.00 49.78 206 ASP B N 1
ATOM 3476 C CA . ASP B 1 218 ? 20.152 25.976 70.110 1.00 51.43 206 ASP B CA 1
ATOM 3477 C C . ASP B 1 218 ? 20.403 25.224 68.820 1.00 52.26 206 ASP B C 1
ATOM 3478 O O . ASP B 1 218 ? 21.521 24.826 68.566 1.00 53.53 206 ASP B O 1
ATOM 3483 N N . LYS B 1 219 ? 19.373 24.999 68.012 1.00 54.03 207 LYS B N 1
ATOM 3484 C CA . LYS B 1 219 ? 19.545 24.297 66.725 1.00 54.38 207 LYS B CA 1
ATOM 3485 C C . LYS B 1 219 ? 19.631 25.266 65.569 1.00 52.75 207 LYS B C 1
ATOM 3486 O O . LYS B 1 219 ? 20.013 24.891 64.483 1.00 55.74 207 LYS B O 1
ATOM 3492 N N . ILE B 1 220 ? 19.258 26.511 65.799 1.00 51.61 208 ILE B N 1
ATOM 3493 C CA . ILE B 1 220 ? 19.249 27.524 64.766 1.00 50.18 208 ILE B CA 1
ATOM 3494 C C . ILE B 1 220 ? 20.484 28.416 64.924 1.00 49.97 208 ILE B C 1
ATOM 3495 O O . ILE B 1 220 ? 21.194 28.670 63.962 1.00 50.66 208 ILE B O 1
ATOM 3500 N N . ALA B 1 221 ? 20.740 28.868 66.148 1.00 49.22 209 ALA B N 1
ATOM 3501 C CA . ALA B 1 221 ? 21.868 29.742 66.428 1.00 48.62 209 ALA B CA 1
ATOM 3502 C C . ALA B 1 221 ? 23.152 28.947 66.556 1.00 47.87 209 ALA B C 1
ATOM 3503 O O . ALA B 1 221 ? 23.148 27.803 66.973 1.00 49.19 209 ALA B O 1
ATOM 3505 N N . ASP B 1 222 ? 24.255 29.599 66.246 1.00 47.65 210 ASP B N 1
ATOM 3506 C CA . ASP B 1 222 ? 25.541 28.963 66.351 1.00 46.55 210 ASP B CA 1
ATOM 3507 C C . ASP B 1 222 ? 25.994 28.889 67.812 1.00 46.16 210 ASP B C 1
ATOM 3508 O O . ASP B 1 222 ? 26.699 27.975 68.194 1.00 44.49 210 ASP B O 1
ATOM 3513 N N . GLU B 1 223 ? 25.570 29.841 68.630 1.00 47.67 211 GLU B N 1
ATOM 3514 C CA . GLU B 1 223 ? 25.947 29.864 70.031 1.00 49.10 211 GLU B CA 1
ATOM 3515 C C . GLU B 1 223 ? 24.712 30.294 70.839 1.00 48.43 211 GLU B C 1
ATOM 3516 O O . GLU B 1 223 ? 23.871 31.052 70.344 1.00 49.14 211 GLU B O 1
ATOM 3519 N N . LEU B 1 224 ? 24.594 29.786 72.062 1.00 46.89 212 LEU B N 1
ATOM 3520 C CA . LEU B 1 224 ? 23.475 30.122 72.946 1.00 46.88 212 LEU B CA 1
ATOM 3521 C C . LEU B 1 224 ? 24.030 30.458 74.320 1.00 46.22 212 LEU B C 1
ATOM 3522 O O . LEU B 1 224 ? 24.545 29.578 75.036 1.00 44.83 212 LEU B O 1
ATOM 3527 N N . LEU B 1 225 ? 23.889 31.727 74.696 1.00 44.70 213 LEU B N 1
ATOM 3528 C CA . LEU B 1 225 ? 24.582 32.256 75.849 1.00 44.70 213 LEU B CA 1
ATOM 3529 C C . LEU B 1 225 ? 23.591 32.885 76.813 1.00 44.98 213 LEU B C 1
ATOM 3530 O O . LEU B 1 225 ? 22.419 33.013 76.493 1.00 45.34 213 LEU B O 1
ATOM 3535 N N . THR B 1 226 ? 24.040 33.251 78.005 1.00 43.79 214 THR B N 1
ATOM 3536 C CA . THR B 1 226 ? 23.147 33.936 78.939 1.00 43.65 214 THR B CA 1
ATOM 3537 C C . THR B 1 226 ? 23.735 35.273 79.295 1.00 43.48 214 THR B C 1
ATOM 3538 O O . THR B 1 226 ? 24.896 35.555 78.964 1.00 43.00 214 THR B O 1
ATOM 3542 N N . ASN B 1 227 ? 22.920 36.099 79.934 1.00 43.63 215 ASN B N 1
ATOM 3543 C CA . ASN B 1 227 ? 23.361 37.398 80.434 1.00 44.87 215 ASN B CA 1
ATOM 3544 C C . ASN B 1 227 ? 23.829 37.292 81.874 1.00 45.56 215 ASN B C 1
ATOM 3545 O O . ASN B 1 227 ? 23.980 38.308 82.543 1.00 47.16 215 ASN B O 1
ATOM 3550 N N . GLY B 1 228 ? 24.019 36.072 82.360 1.00 46.87 216 GLY B N 1
ATOM 3551 C CA . GLY B 1 228 ? 24.725 35.869 83.615 1.00 47.98 216 GLY B CA 1
ATOM 3552 C C . GLY B 1 228 ? 23.811 35.492 84.743 1.00 48.83 216 GLY B C 1
ATOM 3553 O O . GLY B 1 228 ? 23.263 34.417 84.728 1.00 49.62 216 GLY B O 1
ATOM 3554 N N . LYS B 1 229 ? 23.689 36.371 85.736 1.00 50.50 217 LYS B N 1
ATOM 3555 C CA . LYS B 1 229 ? 22.840 36.176 86.910 1.00 50.89 217 LYS B CA 1
ATOM 3556 C C . LYS B 1 229 ? 21.364 36.479 86.663 1.00 50.34 217 LYS B C 1
ATOM 3557 O O . LYS B 1 229 ? 20.580 36.522 87.596 1.00 51.71 217 LYS B O 1
ATOM 3563 N N . GLY B 1 230 ? 20.978 36.734 85.428 1.00 50.95 218 GLY B N 1
ATOM 3564 C CA . GLY B 1 230 ? 19.551 36.897 85.105 1.00 51.51 218 GLY B CA 1
ATOM 3565 C C . GLY B 1 230 ? 18.939 38.251 85.457 1.00 51.56 218 GLY B C 1
ATOM 3566 O O . GLY B 1 230 ? 17.959 38.364 86.212 1.00 53.97 218 GLY B O 1
ATOM 3567 N N . ALA B 1 231 ? 19.506 39.283 84.868 1.00 50.34 219 ALA B N 1
ATOM 3568 C CA . ALA B 1 231 ? 19.027 40.618 85.067 1.00 50.07 219 ALA B CA 1
ATOM 3569 C C . ALA B 1 231 ? 17.900 40.887 84.111 1.00 50.97 219 ALA B C 1
ATOM 3570 O O . ALA B 1 231 ? 17.830 40.286 83.041 1.00 50.89 219 ALA B O 1
ATOM 3572 N N . ILE B 1 232 ? 17.002 41.784 84.515 1.00 52.06 220 ILE B N 1
ATOM 3573 C CA . ILE B 1 232 ? 16.100 42.432 83.582 1.00 52.10 220 ILE B CA 1
ATOM 3574 C C . ILE B 1 232 ? 16.989 43.359 82.786 1.00 52.35 220 ILE B C 1
ATOM 3575 O O . ILE B 1 232 ? 17.834 44.063 83.340 1.00 53.50 220 ILE B O 1
ATOM 3580 N N . GLY B 1 233 ? 16.824 43.330 81.478 1.00 50.85 221 GLY B N 1
ATOM 3581 C CA . GLY B 1 233 ? 17.726 44.061 80.618 1.00 51.47 221 GLY B CA 1
ATOM 3582 C C . GLY B 1 233 ? 19.125 43.479 80.602 1.00 49.88 221 GLY B C 1
ATOM 3583 O O . GLY B 1 233 ? 19.324 42.262 80.706 1.00 48.71 221 GLY B O 1
ATOM 3584 N N . ILE B 1 234 ? 20.105 44.360 80.461 1.00 50.00 222 ILE B N 1
ATOM 3585 C CA . ILE B 1 234 ? 21.491 43.938 80.441 1.00 48.64 222 ILE B CA 1
ATOM 3586 C C . ILE B 1 234 ? 22.167 44.727 81.514 1.00 48.13 222 ILE B C 1
ATOM 3587 O O . ILE B 1 234 ? 21.967 45.914 81.598 1.00 48.96 222 ILE B O 1
ATOM 3592 N N . ILE B 1 235 ? 22.928 44.055 82.364 1.00 49.80 223 ILE B N 1
ATOM 3593 C CA . ILE B 1 235 ? 23.807 44.726 83.314 1.00 49.25 223 ILE B CA 1
ATOM 3594 C C . ILE B 1 235 ? 25.182 44.253 82.952 1.00 49.82 223 ILE B C 1
ATOM 3595 O O . ILE B 1 235 ? 25.497 43.076 83.130 1.00 51.53 223 ILE B O 1
ATOM 3608 N N . ASP B 1 237 ? 28.158 44.558 84.105 1.00 51.58 225 ASP B N 1
ATOM 3609 C CA . ASP B 1 237 ? 28.914 43.932 85.205 1.00 51.47 225 ASP B CA 1
ATOM 3610 C C . ASP B 1 237 ? 28.675 42.417 85.341 1.00 50.71 225 ASP B C 1
ATOM 3611 O O . ASP B 1 237 ? 29.529 41.664 85.830 1.00 50.43 225 ASP B O 1
ATOM 3613 N N . GLU B 1 238 ? 27.493 41.973 84.935 1.00 49.10 226 GLU B N 1
ATOM 3614 C CA . GLU B 1 238 ? 27.053 40.623 85.233 1.00 47.79 226 GLU B CA 1
ATOM 3615 C C . GLU B 1 238 ? 27.265 39.656 84.085 1.00 46.39 226 GLU B C 1
ATOM 3616 O O . GLU B 1 238 ? 27.077 38.455 84.235 1.00 45.93 226 GLU B O 1
ATOM 3622 N N . LEU B 1 239 ? 27.621 40.164 82.923 1.00 45.74 227 LEU B N 1
ATOM 3623 C CA . LEU B 1 239 ? 27.730 39.279 81.771 1.00 45.42 227 LEU B CA 1
ATOM 3624 C C . LEU B 1 239 ? 28.905 38.333 81.981 1.00 43.98 227 LEU B C 1
ATOM 3625 O O . LEU B 1 239 ? 29.954 38.736 82.458 1.00 43.74 227 LEU B O 1
ATOM 3630 N N . PRO B 1 240 ? 28.720 37.068 81.599 1.00 43.98 228 PRO B N 1
ATOM 3631 C CA . PRO B 1 240 ? 29.845 36.161 81.451 1.00 44.20 228 PRO B CA 1
ATOM 3632 C C . PRO B 1 240 ? 30.834 36.666 80.379 1.00 45.02 228 PRO B C 1
ATOM 3633 O O . PRO B 1 240 ? 30.428 37.363 79.444 1.00 44.57 228 PRO B O 1
ATOM 3637 N N . ASP B 1 241 ? 32.115 36.341 80.521 1.00 45.23 229 ASP B N 1
ATOM 3638 C CA . ASP B 1 241 ? 33.109 36.837 79.563 1.00 45.38 229 ASP B CA 1
ATOM 3639 C C . ASP B 1 241 ? 32.643 36.510 78.122 1.00 44.76 229 ASP B C 1
ATOM 3640 O O . ASP B 1 241 ? 32.595 37.381 77.265 1.00 44.05 229 ASP B O 1
ATOM 3643 N N . GLU B 1 242 ? 32.222 35.274 77.883 1.00 45.14 230 GLU B N 1
ATOM 3644 C CA . GLU B 1 242 ? 31.869 34.857 76.537 1.00 46.35 230 GLU B CA 1
ATOM 3645 C C . GLU B 1 242 ? 30.796 35.759 75.918 1.00 45.93 230 GLU B C 1
ATOM 3646 O O . GLU B 1 242 ? 30.910 36.169 74.761 1.00 45.33 230 GLU B O 1
ATOM 3652 N N . THR B 1 243 ? 29.777 36.090 76.709 1.00 46.08 231 THR B N 1
ATOM 3653 C CA . THR B 1 243 ? 28.655 36.918 76.245 1.00 46.29 231 THR B CA 1
ATOM 3654 C C . THR B 1 243 ? 29.051 38.376 76.010 1.00 46.16 231 THR B C 1
ATOM 3655 O O . THR B 1 243 ? 28.588 39.008 75.046 1.00 46.14 231 THR B O 1
ATOM 3659 N N . ARG B 1 244 ? 29.907 38.901 76.879 1.00 44.78 232 ARG B N 1
ATOM 3660 C CA . ARG B 1 244 ? 30.384 40.251 76.747 1.00 44.77 232 ARG B CA 1
ATOM 3661 C C . ARG B 1 244 ? 31.189 40.387 75.448 1.00 44.84 232 ARG B C 1
ATOM 3662 O O . ARG B 1 244 ? 30.981 41.330 74.663 1.00 41.99 232 ARG B O 1
ATOM 3670 N N . LYS B 1 245 ? 32.087 39.429 75.207 1.00 45.51 233 LYS B N 1
ATOM 3671 C CA . LYS B 1 245 ? 32.861 39.408 73.955 1.00 47.11 233 LYS B CA 1
ATOM 3672 C C . LYS B 1 245 ? 31.920 39.436 72.740 1.00 46.60 233 LYS B C 1
ATOM 3673 O O . LYS B 1 245 ? 32.057 40.252 71.815 1.00 46.75 233 LYS B O 1
ATOM 3679 N N . ALA B 1 246 ? 30.953 38.531 72.756 1.00 44.24 234 ALA B N 1
ATOM 3680 C CA . ALA B 1 246 ? 30.071 38.375 71.628 1.00 43.76 234 ALA B CA 1
ATOM 3681 C C . ALA B 1 246 ? 29.282 39.644 71.351 1.00 44.00 234 ALA B C 1
ATOM 3682 O O . ALA B 1 246 ? 29.019 39.952 70.194 1.00 44.73 234 ALA B O 1
ATOM 3684 N N . LEU B 1 247 ? 28.881 40.364 72.402 1.00 44.89 235 LEU B N 1
ATOM 3685 C CA . LEU B 1 247 ? 28.250 41.690 72.248 1.00 45.09 235 LEU B CA 1
ATOM 3686 C C . LEU B 1 247 ? 29.234 42.732 71.666 1.00 47.62 235 LEU B C 1
ATOM 3687 O O . LEU B 1 247 ? 28.903 43.442 70.718 1.00 49.57 235 LEU B O 1
ATOM 3692 N N . GLU B 1 248 ? 30.446 42.800 72.206 1.00 48.44 236 GLU B N 1
ATOM 3693 C CA . GLU B 1 248 ? 31.435 43.749 71.712 1.00 50.49 236 GLU B CA 1
ATOM 3694 C C . GLU B 1 248 ? 31.811 43.481 70.245 1.00 50.40 236 GLU B C 1
ATOM 3695 O O . GLU B 1 248 ? 31.927 44.393 69.457 1.00 50.63 236 GLU B O 1
ATOM 3701 N N . GLU B 1 249 ? 31.960 42.217 69.883 1.00 52.31 237 GLU B N 1
ATOM 3702 C CA . GLU B 1 249 ? 32.394 41.821 68.535 1.00 53.02 237 GLU B CA 1
ATOM 3703 C C . GLU B 1 249 ? 31.287 41.791 67.474 1.00 51.64 237 GLU B C 1
ATOM 3704 O O . GLU B 1 249 ? 31.580 41.632 66.291 1.00 51.11 237 GLU B O 1
ATOM 3710 N N . ALA B 1 250 ? 30.035 41.936 67.903 1.00 48.96 238 ALA B N 1
ATOM 3711 C CA . ALA B 1 250 ? 28.879 41.915 67.015 1.00 48.49 238 ALA B CA 1
ATOM 3712 C C . ALA B 1 250 ? 28.885 43.000 65.959 1.00 47.90 238 ALA B C 1
ATOM 3713 O O . ALA B 1 250 ? 29.212 44.142 66.225 1.00 47.69 238 ALA B O 1
ATOM 3715 N N . ASP B 1 251 ? 28.533 42.629 64.743 1.00 48.83 239 ASP B N 1
ATOM 3716 C CA . ASP B 1 251 ? 28.272 43.595 63.688 1.00 48.93 239 ASP B CA 1
ATOM 3717 C C . ASP B 1 251 ? 26.857 44.123 63.829 1.00 48.83 239 ASP B C 1
ATOM 3718 O O . ASP B 1 251 ? 26.542 45.188 63.318 1.00 49.63 239 ASP B O 1
ATOM 3723 N N . LEU B 1 252 ? 26.003 43.369 64.525 1.00 48.60 240 LEU B N 1
ATOM 3724 C CA . LEU B 1 252 ? 24.607 43.750 64.750 1.00 47.56 240 LEU B CA 1
ATOM 3725 C C . LEU B 1 252 ? 24.109 43.080 66.007 1.00 46.99 240 LEU B C 1
ATOM 3726 O O . LEU B 1 252 ? 24.225 41.889 66.151 1.00 48.60 240 LEU B O 1
ATOM 3731 N N . ILE B 1 253 ? 23.528 43.853 66.902 1.00 46.47 241 ILE B N 1
ATOM 3732 C CA . ILE B 1 253 ? 22.776 43.317 68.003 1.00 47.36 241 ILE B CA 1
ATOM 3733 C C . ILE B 1 253 ? 21.299 43.507 67.673 1.00 47.84 241 ILE B C 1
ATOM 3734 O O . ILE B 1 253 ? 20.892 44.600 67.279 1.00 49.54 241 ILE B O 1
ATOM 3739 N N . VAL B 1 254 ? 20.513 42.442 67.791 1.00 47.92 242 VAL B N 1
ATOM 3740 C CA . VAL B 1 254 ? 19.049 42.539 67.730 1.00 47.26 242 VAL B CA 1
ATOM 3741 C C . VAL B 1 254 ? 18.548 42.378 69.151 1.00 46.94 242 VAL B C 1
ATOM 3742 O O . VAL B 1 254 ? 18.861 41.384 69.806 1.00 47.37 242 VAL B O 1
ATOM 3746 N N . ALA B 1 255 ? 17.812 43.380 69.618 1.00 46.21 243 ALA B N 1
ATOM 3747 C CA . ALA B 1 255 ? 17.353 43.468 70.992 1.00 44.69 243 ALA B CA 1
ATOM 3748 C C . ALA B 1 255 ? 15.850 43.540 71.014 1.00 45.12 243 ALA B C 1
ATOM 3749 O O . ALA B 1 255 ? 15.262 44.382 70.334 1.00 46.34 243 ALA B O 1
ATOM 3751 N N . LYS B 1 256 ? 15.223 42.695 71.820 1.00 45.60 244 LYS B N 1
ATOM 3752 C CA . LYS B 1 256 ? 13.776 42.649 71.893 1.00 46.36 244 LYS B CA 1
ATOM 3753 C C . LYS B 1 256 ? 13.241 43.331 73.147 1.00 47.05 244 LYS B C 1
ATOM 3754 O O . LYS B 1 256 ? 13.724 43.104 74.258 1.00 48.11 244 LYS B O 1
ATOM 3760 N N . GLY B 1 257 ? 12.214 44.155 72.970 1.00 48.60 245 GLY B N 1
ATOM 3761 C CA . GLY B 1 257 ? 11.451 44.646 74.094 1.00 48.93 245 GLY B CA 1
ATOM 3762 C C . GLY B 1 257 ? 12.020 45.851 74.775 1.00 51.12 245 GLY B C 1
ATOM 3763 O O . GLY B 1 257 ? 13.150 46.297 74.512 1.00 50.05 245 GLY B O 1
ATOM 3772 N N . ALA B 1 259 ? 12.766 46.705 78.110 1.00 51.02 247 ALA B N 1
ATOM 3773 C CA . ALA B 1 259 ? 13.880 46.728 79.066 1.00 49.15 247 ALA B CA 1
ATOM 3774 C C . ALA B 1 259 ? 15.203 46.727 78.335 1.00 49.59 247 ALA B C 1
ATOM 3775 O O . ALA B 1 259 ? 16.128 47.473 78.703 1.00 49.75 247 ALA B O 1
ATOM 3777 N N . ASN B 1 260 ? 15.314 45.890 77.298 1.00 49.68 248 ASN B N 1
ATOM 3778 C CA . ASN B 1 260 ? 16.577 45.851 76.536 1.00 49.90 248 ASN B CA 1
ATOM 3779 C C . ASN B 1 260 ? 16.869 47.220 75.917 1.00 48.92 248 ASN B C 1
ATOM 3780 O O . ASN B 1 260 ? 18.001 47.713 76.004 1.00 49.85 248 ASN B O 1
ATOM 3785 N N . TYR B 1 261 ? 15.842 47.853 75.355 1.00 48.11 249 TYR B N 1
ATOM 3786 C CA . TYR B 1 261 ? 16.019 49.188 74.771 1.00 48.85 249 TYR B CA 1
ATOM 3787 C C . TYR B 1 261 ? 16.543 50.158 75.810 1.00 49.87 249 TYR B C 1
ATOM 3788 O O . TYR B 1 261 ? 17.529 50.863 75.586 1.00 49.52 249 TYR B O 1
ATOM 3797 N N . GLU B 1 262 ? 15.882 50.183 76.961 1.00 50.34 250 GLU B N 1
ATOM 3798 C CA . GLU B 1 262 ? 16.236 51.133 77.983 1.00 52.20 250 GLU B CA 1
ATOM 3799 C C . GLU B 1 262 ? 17.677 50.941 78.489 1.00 51.48 250 GLU B C 1
ATOM 3800 O O . GLU B 1 262 ? 18.336 51.902 78.815 1.00 51.17 250 GLU B O 1
ATOM 3806 N N . CYS B 1 263 ? 18.175 49.713 78.528 1.00 51.19 251 CYS B N 1
ATOM 3807 C CA . CYS B 1 263 ? 19.577 49.486 78.901 1.00 50.45 251 CYS B CA 1
ATOM 3808 C C . CYS B 1 263 ? 20.573 49.811 77.803 1.00 50.02 251 CYS B C 1
ATOM 3809 O O . CYS B 1 263 ? 21.698 50.152 78.099 1.00 50.51 251 CYS B O 1
ATOM 3812 N N . LEU B 1 264 ? 20.221 49.622 76.538 1.00 50.17 252 LEU B N 1
ATOM 3813 C CA . LEU B 1 26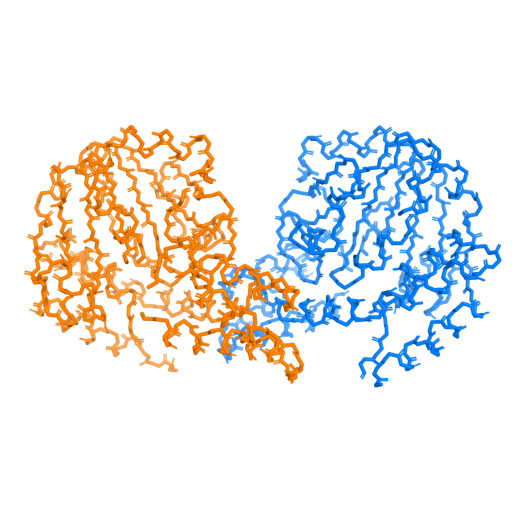4 ? 21.260 49.662 75.491 1.00 50.22 252 LEU B CA 1
ATOM 3814 C C . LEU B 1 264 ? 21.145 50.869 74.576 1.00 49.74 252 LEU B C 1
ATOM 3815 O O . LEU B 1 264 ? 21.986 51.056 73.685 1.00 49.82 252 LEU B O 1
ATOM 3820 N N . SER B 1 265 ? 20.116 51.683 74.807 1.00 51.21 253 SER B N 1
ATOM 3821 C CA . SER B 1 265 ? 19.780 52.774 73.895 1.00 53.67 253 SER B CA 1
ATOM 3822 C C . SER B 1 265 ? 20.814 53.877 73.849 1.00 55.08 253 SER B C 1
ATOM 3823 O O . SER B 1 265 ? 20.907 54.539 72.834 1.00 56.59 253 SER B O 1
ATOM 3826 N N . ASP B 1 266 ? 21.540 54.101 74.952 1.00 58.97 254 ASP B N 1
ATOM 3827 C CA . ASP B 1 266 ? 22.623 55.110 75.030 1.00 60.39 254 ASP B CA 1
ATOM 3828 C C . ASP B 1 266 ? 23.850 54.360 74.582 1.00 63.38 254 ASP B C 1
ATOM 3829 O O . ASP B 1 266 ? 24.568 53.774 75.418 1.00 65.60 254 ASP B O 1
ATOM 3831 N N . GLY B 1 267 ? 24.071 54.389 73.262 1.00 62.06 255 GLY B N 1
ATOM 3832 C CA . GLY B 1 267 ? 24.604 53.243 72.521 1.00 60.44 255 GLY B CA 1
ATOM 3833 C C . GLY B 1 267 ? 26.102 53.012 72.574 1.00 60.66 255 GLY B C 1
ATOM 3834 O O . GLY B 1 267 ? 26.804 53.227 71.583 1.00 63.06 255 GLY B O 1
ATOM 3835 N N . SER B 1 268 ? 26.602 52.565 73.722 1.00 57.65 256 SER B N 1
ATOM 3836 C CA . SER B 1 268 ? 27.971 52.068 73.814 1.00 57.06 256 SER B CA 1
ATOM 3837 C C . SER B 1 268 ? 28.235 50.863 72.852 1.00 57.11 256 SER B C 1
ATOM 3838 O O . SER B 1 268 ? 29.357 50.689 72.344 1.00 57.34 256 SER B O 1
ATOM 3841 N N . LEU B 1 269 ? 27.183 50.070 72.619 1.00 53.82 257 LEU B N 1
ATOM 3842 C CA . LEU B 1 269 ? 27.181 48.888 71.738 1.00 54.09 257 LEU B CA 1
ATOM 3843 C C . LEU B 1 269 ? 26.253 49.072 70.526 1.00 53.41 257 LEU B C 1
ATOM 3844 O O . LEU B 1 269 ? 25.039 49.085 70.665 1.00 56.52 257 LEU B O 1
ATOM 3849 N N . LYS B 1 270 ? 26.844 49.194 69.347 1.00 52.94 258 LYS B N 1
ATOM 3850 C CA . LYS B 1 270 ? 26.158 49.580 68.124 1.00 52.20 258 LYS B CA 1
ATOM 3851 C C . LYS B 1 270 ? 26.932 48.991 66.960 1.00 48.80 258 LYS B C 1
ATOM 3852 O O . LYS B 1 270 ? 28.127 48.726 67.084 1.00 46.66 258 LYS B O 1
ATOM 3858 N N . PRO B 1 271 ? 26.281 48.833 65.804 1.00 47.86 259 PRO B N 1
ATOM 3859 C CA . PRO B 1 271 ? 24.858 49.054 65.530 1.00 48.08 259 PRO B CA 1
ATOM 3860 C C . PRO B 1 271 ? 23.936 48.113 66.268 1.00 47.94 259 PRO B C 1
ATOM 3861 O O . PRO B 1 271 ? 24.241 46.940 66.409 1.00 48.85 259 PRO B O 1
ATOM 3865 N N . ILE B 1 272 ? 22.797 48.640 66.702 1.00 47.89 260 ILE B N 1
ATOM 3866 C CA . ILE B 1 272 ? 21.820 47.844 67.409 1.00 46.69 260 ILE B CA 1
ATOM 3867 C C . ILE B 1 272 ? 20.433 48.135 66.865 1.00 44.07 260 ILE B C 1
AT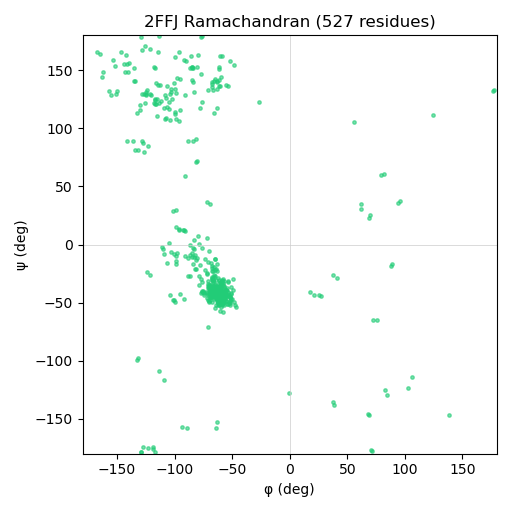OM 3868 O O . ILE B 1 272 ? 20.132 49.251 66.507 1.00 44.16 260 ILE B O 1
ATOM 3873 N N . ALA B 1 273 ? 19.622 47.093 66.742 1.00 44.44 261 ALA B N 1
ATOM 3874 C CA . ALA B 1 273 ? 18.235 47.194 66.277 1.00 42.76 261 ALA B CA 1
ATOM 3875 C C . ALA B 1 273 ? 17.275 46.865 67.433 1.00 43.03 261 ALA B C 1
ATOM 3876 O O . ALA B 1 273 ? 17.339 45.771 67.996 1.00 44.63 261 ALA B O 1
ATOM 3878 N N . PHE B 1 274 ? 16.370 47.786 67.749 1.00 42.13 262 PHE B N 1
ATOM 3879 C CA . PHE B 1 274 ? 15.392 47.594 68.789 1.00 41.74 262 PHE B CA 1
ATOM 3880 C C . PHE B 1 274 ? 14.050 47.190 68.203 1.00 44.10 262 PHE B C 1
ATOM 3881 O O . PHE B 1 274 ? 13.395 47.995 67.521 1.00 44.53 262 PHE B O 1
ATOM 3889 N N . LEU B 1 275 ? 13.636 45.943 68.464 1.00 43.83 263 LEU B N 1
ATOM 3890 C CA . LEU B 1 275 ? 12.331 45.485 68.043 1.00 45.14 263 LEU B CA 1
ATOM 3891 C C . LEU B 1 275 ? 11.438 45.444 69.260 1.00 45.28 263 LEU B C 1
ATOM 3892 O O . LEU B 1 275 ? 11.686 44.672 70.180 1.00 44.70 263 LEU B O 1
ATOM 3897 N N . LEU B 1 276 ? 10.387 46.261 69.254 1.00 44.75 264 LEU B N 1
ATOM 3898 C CA . LEU B 1 276 ? 9.510 46.345 70.408 1.00 48.24 264 LEU B CA 1
ATOM 3899 C C . LEU B 1 276 ? 8.208 47.033 70.056 1.00 48.70 264 LEU B C 1
ATOM 3900 O O . LEU B 1 276 ? 8.113 47.694 69.018 1.00 47.27 264 LEU B O 1
ATOM 3905 N N . THR B 1 277 ? 7.217 46.873 70.938 1.00 50.47 265 THR B N 1
ATOM 3906 C CA . THR B 1 277 ? 6.045 47.748 70.953 1.00 51.97 265 THR B CA 1
ATOM 3907 C C . THR B 1 277 ? 6.226 48.792 72.069 1.00 52.42 265 THR B C 1
ATOM 3908 O O . THR B 1 277 ? 6.687 48.473 73.166 1.00 53.73 265 THR B O 1
ATOM 3912 N N . ALA B 1 278 ? 5.853 50.037 71.799 1.00 52.10 266 ALA B N 1
ATOM 3913 C CA . ALA B 1 278 ? 5.922 51.067 72.836 1.00 52.17 266 ALA B CA 1
ATOM 3914 C C . ALA B 1 278 ? 4.660 51.009 73.683 1.00 52.24 266 ALA B C 1
ATOM 3915 O O . ALA B 1 278 ? 3.675 51.655 73.364 1.00 51.69 266 ALA B O 1
ATOM 3917 N N . LYS B 1 279 ? 4.691 50.203 74.741 1.00 53.86 267 LYS B N 1
ATOM 3918 C CA . LYS B 1 279 ? 3.504 49.955 75.562 1.00 55.42 267 LYS B CA 1
ATOM 3919 C C . LYS B 1 279 ? 3.235 51.056 76.598 1.00 56.54 267 LYS B C 1
ATOM 3920 O O . LYS B 1 279 ? 2.133 51.125 77.144 1.00 56.68 267 LYS B O 1
ATOM 3926 N N . CYS B 1 280 ? 4.199 51.943 76.845 1.00 57.46 268 CYS B N 1
ATOM 3927 C CA . CYS B 1 280 ? 3.965 53.058 77.775 1.00 58.71 268 CYS B CA 1
ATOM 3928 C C . CYS B 1 280 ? 4.544 54.396 77.344 1.00 57.92 268 CYS B C 1
ATOM 3929 O O . CYS B 1 280 ? 5.496 54.460 76.569 1.00 58.47 268 CYS B O 1
ATOM 3932 N N . GLU B 1 281 ? 3.941 55.464 77.877 1.00 57.93 269 GLU B N 1
ATOM 3933 C CA . GLU B 1 281 ? 4.264 56.840 77.497 1.00 57.60 269 GLU B CA 1
ATOM 3934 C C . GLU B 1 281 ? 5.756 57.149 77.584 1.00 58.26 269 GLU B C 1
ATOM 3935 O O . GLU B 1 281 ? 6.306 57.773 76.682 1.00 60.43 269 GLU B O 1
ATOM 3937 N N . PRO B 1 282 ? 6.425 56.736 78.669 1.00 58.36 270 PRO B N 1
ATOM 3938 C CA . PRO B 1 282 ? 7.860 57.033 78.751 1.00 58.05 270 PRO B CA 1
ATOM 3939 C C . PRO B 1 282 ? 8.694 56.435 77.603 1.00 57.18 270 PRO B C 1
ATOM 3940 O O . PRO B 1 282 ? 9.510 57.147 76.998 1.00 56.76 270 PRO B O 1
ATOM 3944 N N . VAL B 1 283 ? 8.484 55.159 77.298 1.00 55.53 271 VAL B N 1
ATOM 3945 C CA . VAL B 1 283 ? 9.218 54.539 76.217 1.00 56.83 271 VAL B CA 1
ATOM 3946 C C . VAL B 1 283 ? 8.828 55.154 74.886 1.00 57.30 271 VAL B C 1
ATOM 3947 O O . VAL B 1 283 ? 9.694 55.442 74.061 1.00 57.65 271 VAL B O 1
ATOM 3951 N N . ALA B 1 284 ? 7.532 55.362 74.679 1.00 56.78 272 ALA B N 1
ATOM 3952 C CA . ALA B 1 284 ? 7.048 55.952 73.439 1.00 55.49 272 ALA B CA 1
ATOM 3953 C C . ALA B 1 284 ? 7.702 57.292 73.196 1.00 54.86 272 ALA B C 1
ATOM 3954 O O . ALA B 1 284 ? 8.134 57.569 72.076 1.00 54.46 272 ALA B O 1
ATOM 3956 N N . ARG B 1 285 ? 7.779 58.127 74.238 1.00 55.54 273 ARG B N 1
ATOM 3957 C CA . ARG B 1 285 ? 8.365 59.487 74.102 1.00 54.69 273 ARG B CA 1
ATOM 3958 C C . ARG B 1 285 ? 9.868 59.401 73.853 1.00 53.86 273 ARG B C 1
ATOM 3959 O O . ARG B 1 285 ? 10.374 60.130 73.006 1.00 54.75 273 ARG B O 1
ATOM 3962 N N . ASP B 1 286 ? 10.552 58.483 74.551 1.00 53.75 274 ASP B N 1
ATOM 3963 C CA . ASP B 1 286 ? 11.996 58.185 74.334 1.00 54.66 274 ASP B CA 1
ATOM 3964 C C . ASP B 1 286 ? 12.325 57.905 72.865 1.00 55.32 274 ASP B C 1
ATOM 3965 O O . ASP B 1 286 ? 13.294 58.434 72.327 1.00 54.81 274 ASP B O 1
ATOM 3970 N N . ILE B 1 287 ? 11.524 57.039 72.240 1.00 56.90 275 ILE B N 1
ATOM 3971 C CA . ILE B 1 287 ? 11.775 56.551 70.885 1.00 57.50 275 ILE B CA 1
ATOM 3972 C C . ILE B 1 287 ? 11.170 57.443 69.814 1.00 58.00 275 ILE B C 1
ATOM 3973 O O . ILE B 1 287 ? 11.668 57.478 68.698 1.00 60.07 275 ILE B O 1
ATOM 3978 N N . GLY B 1 288 ? 10.108 58.160 70.149 1.00 57.54 276 GLY B N 1
ATOM 3979 C CA . GLY B 1 288 ? 9.500 59.093 69.215 1.00 57.49 276 GLY B CA 1
ATOM 3980 C C . GLY B 1 288 ? 8.329 58.496 68.461 1.00 57.64 276 GLY B C 1
ATOM 3981 O O . GLY B 1 288 ? 8.138 58.783 67.298 1.00 59.12 276 GLY B O 1
ATOM 3982 N N . VAL B 1 289 ? 7.540 57.672 69.132 1.00 57.08 277 VAL B N 1
ATOM 3983 C CA . VAL B 1 289 ? 6.390 57.026 68.536 1.00 55.36 277 VAL B CA 1
ATOM 3984 C C . VAL B 1 289 ? 5.223 57.299 69.469 1.00 55.49 277 VAL B C 1
ATOM 3985 O O . VAL B 1 289 ? 5.406 57.950 70.505 1.00 56.48 277 VAL B O 1
ATOM 3987 N N . ASN B 1 290 ? 4.031 56.830 69.109 1.00 54.42 278 ASN B N 1
ATOM 3988 C CA . ASN B 1 290 ? 2.886 56.860 70.021 1.00 52.79 278 ASN B CA 1
ATOM 3989 C C . ASN B 1 290 ? 2.780 55.516 70.709 1.00 50.87 278 ASN B C 1
ATOM 3990 O O . ASN B 1 290 ? 3.408 54.542 70.282 1.00 51.74 278 ASN B O 1
ATOM 3995 N N . VAL B 1 291 ? 1.985 55.458 71.772 1.00 49.51 279 VAL B N 1
ATOM 3996 C CA . VAL B 1 291 ? 1.774 54.198 72.482 1.00 48.62 279 VAL B CA 1
ATOM 3997 C C . VAL B 1 291 ? 1.088 53.184 71.545 1.00 47.90 279 VAL B C 1
ATOM 3998 O O . VAL B 1 291 ? 0.228 53.552 70.734 1.00 47.90 279 VAL B O 1
ATOM 4002 N N . GLY B 1 292 ? 1.507 51.922 71.639 1.00 48.20 280 GLY B N 1
ATOM 4003 C CA . GLY B 1 292 ? 0.982 50.874 70.791 1.00 48.14 280 GLY B CA 1
ATOM 4004 C C . GLY B 1 292 ? 1.731 50.729 69.482 1.00 49.55 280 GLY B C 1
ATOM 4005 O O . GLY B 1 292 ? 1.616 49.692 68.832 1.00 49.77 280 GLY B O 1
ATOM 4006 N N . ASP B 1 293 ? 2.497 51.751 69.084 1.00 49.33 281 ASP B N 1
ATOM 4007 C CA . ASP B 1 293 ? 3.271 51.692 67.840 1.00 49.75 281 ASP B CA 1
ATOM 4008 C C . ASP B 1 293 ? 4.323 50.606 67.922 1.00 50.64 281 ASP B C 1
ATOM 4009 O O . ASP B 1 293 ? 4.955 50.432 68.963 1.00 51.31 281 ASP B O 1
ATOM 4022 N N . VAL B 1 295 ? 7.896 49.054 66.590 1.00 48.45 283 VAL B N 1
ATOM 4023 C CA . VAL B 1 295 ? 9.156 49.657 66.180 1.00 48.46 283 VAL B CA 1
ATOM 4024 C C . VAL B 1 295 ? 10.225 48.640 65.825 1.00 45.99 283 VAL B C 1
ATOM 4025 O O . VAL B 1 295 ? 10.465 47.683 66.542 1.00 45.53 283 VAL B O 1
ATOM 4029 N N . ALA B 1 296 ? 10.874 48.858 64.696 1.00 44.96 284 ALA B N 1
ATOM 4030 C CA . ALA B 1 296 ? 12.116 48.156 64.397 1.00 44.28 284 ALA B CA 1
ATOM 4031 C C . ALA B 1 296 ? 13.125 49.232 64.049 1.00 43.71 284 ALA B C 1
ATOM 4032 O O . ALA B 1 296 ? 13.288 49.625 62.883 1.00 42.26 284 ALA B O 1
ATOM 4034 N N . LYS B 1 297 ? 13.776 49.730 65.090 1.00 44.69 285 LYS B N 1
ATOM 4035 C CA . LYS B 1 297 ? 14.648 50.895 64.998 1.00 45.32 285 LYS B CA 1
ATOM 4036 C C . LYS B 1 297 ? 16.135 50.535 65.114 1.00 46.26 285 LYS B C 1
ATOM 4037 O O . LYS B 1 297 ? 16.571 49.967 66.104 1.00 46.07 285 LYS B O 1
ATOM 4043 N N . VAL B 1 298 ? 16.918 50.968 64.142 1.00 48.76 286 VAL B N 1
ATOM 4044 C CA . VAL B 1 298 ? 18.355 50.786 64.185 1.00 48.77 286 VAL B CA 1
ATOM 4045 C C . VAL B 1 298 ? 19.017 52.067 64.661 1.00 48.37 286 VAL B C 1
ATOM 4046 O O . VAL B 1 298 ? 18.750 53.151 64.152 1.00 46.61 286 VAL B O 1
ATOM 4050 N N . VAL B 1 299 ? 19.894 51.920 65.642 1.00 50.06 287 VAL B N 1
ATOM 4051 C CA . VAL B 1 299 ? 20.763 53.007 66.105 1.00 51.14 287 VAL B CA 1
ATOM 4052 C C . VAL B 1 299 ? 22.221 52.644 65.831 1.00 52.25 287 VAL B C 1
ATOM 4053 O O . VAL B 1 299 ? 22.632 51.510 66.062 1.00 52.06 287 VAL B O 1
ATOM 4057 N N . GLU B 1 300 ? 23.023 53.602 65.384 1.00 55.91 288 GLU B N 1
ATOM 4058 C CA . GLU B 1 300 ? 24.385 53.269 64.947 1.00 59.01 288 GLU B CA 1
ATOM 4059 C C . GLU B 1 300 ? 25.336 54.460 64.814 1.00 61.56 288 GLU B C 1
ATOM 4060 O O . GLU B 1 300 ? 25.054 55.553 65.322 1.00 64.28 288 GLU B O 1
#

Nearest PDB structures (foldseek):
  2ffj-assembly2_B  TM=1.004E+00  e=4.784E-49  Archaeoglobus fulgidus DSM 4304
  2ffj-assembly2_A-2  TM=9.855E-01  e=8.245E-44  Archaeoglobus fulgidus DSM 4304
  2g8l-assembly1_A  TM=9.146E-01  e=9.915E-21  Pyrococcus horikoshii
  1xfi-assembly1_A  TM=8.004E-01  e=3.302E-10  Arabidopsis thaliana
  7kma-assembly2_B  TM=3.596E-01  e=1.514E-01  Homo sapiens

Foldseek 3Di:
DVVLLVVLLVLLVLQDDPVVLSVVLSVVLVVLVVVDVALVSSQVSQVVSCVSSVHFASCVVVLVVLQVVLVVQVVVLLVPLVPDPHNLQLLLQQLACVSVDDPVSNVVSNVVSVVSVVVGAPADPRVVVLVLLLEQEEEEFFFRSSLLSNLSNLSSLVRYPFYEYEFACGDDHRTDHVVSCVSSPVVVRGPYYYYLANGTQAHDVRRDPVVVVSLLPRSEYEHEASNCVVPCSDFYWYRYAQQDPVSCVVVVHDHRHYGDTDD/DLVVLLVVLLVLLVLQDDPVVLSVVLSVVLVVLVVVDVALVSSQVSQVVSCVSSVHFASCVVVLVVLLVVLVVQVVVLLVPLVVDPHSLQLLLQQLACLVDDDDPCNVVVNVVSVVSVVVGAPEDPSVVVLVLLLEQEEEEFFFRSSVLSVLSNLSSLVHYPFYEYEWACGDDNGTDHPVSCVSSPVVVRGPYYAYLANGTQAHDVGRDPVVVVSQQPGSEYEHEASNCSVCVVPPGDQYWYRYAQQDDVVCVVVVHDHRHGTDTDD

Secondary structure (P-SEA, 3-state):
caaaaaaaaaaaaaccccaaaaaaaaaaaaaaaaacccaaaaaaaaaaaaaaacccccaaaaaaaaaaaaaacaaaaaaaaaacccaaaaaaaaacccccccccaaaaaaaaaaaaaaacccccaaaaaaaacccbbbbbbccaaaaaaaaacccccccccbbbbbbbcccccccccaaaaaaacccccccbbbbcccccccccccccaaaaaaaaaccbbbbccccccccccccbbbbcccccaaaaaaacccccccccccc/caaaaaaaaaaaaaaccccaaaaaaaaaaaaaaaaacccaaaaaaaaaaaaaaacccccaaaaaaaaaaaaaacaaaaaaaaaacccaaaaaaaaaaacccccccaaaaaaaaaaaaaaacccccaaaaaaaacccbbbbbbccaaaaaaaaacccccccccbbbbbcccccccccccaaaaaaaccccccccccccccccccccccccaaaaaaaaaccbbbbcccccccccccccccbbbbcccccaaaaaaacccccccccccc